Protein AF-0000000086666808 (afdb_homodimer)

Radius of gyration: 25.55 Å; Cα contacts (8 Å, |Δi|>4): 1376; chains: 2; bounding box: 63×96×58 Å

Structure (mmCIF, N/CA/C/O backbone):
data_AF-0000000086666808-model_v1
#
loop_
_entity.id
_entity.type
_entity.pdbx_description
1 polymer 'Dioxygenase FUM3'
#
loop_
_atom_site.group_PDB
_atom_site.id
_atom_site.type_symbol
_atom_site.label_atom_id
_atom_site.label_alt_id
_atom_site.label_comp_id
_atom_site.label_asym_id
_atom_site.label_entity_id
_atom_site.label_seq_id
_atom_site.pdbx_PDB_ins_code
_atom_site.Cartn_x
_atom_site.Cartn_y
_atom_site.Cartn_z
_atom_site.occupancy
_atom_site.B_iso_or_equiv
_atom_site.auth_seq_id
_atom_site.auth_comp_id
_atom_site.auth_asym_id
_atom_site.auth_atom_id
_atom_site.pdbx_PDB_model_num
ATOM 1 N N . MET A 1 1 ? -34.75 45.031 -12.734 1 31.42 1 MET A N 1
ATOM 2 C CA . MET A 1 1 ? -33.406 44.562 -13.133 1 31.42 1 MET A CA 1
ATOM 3 C C . MET A 1 1 ? -32.875 43.531 -12.141 1 31.42 1 MET A C 1
ATOM 5 O O . MET A 1 1 ? -32.875 43.781 -10.93 1 31.42 1 MET A O 1
ATOM 9 N N . PRO A 1 2 ? -33.125 42.188 -12.328 1 35.78 2 PRO A N 1
ATOM 10 C CA . PRO A 1 2 ? -32.844 41.219 -11.25 1 35.78 2 PRO A CA 1
ATOM 11 C C . PRO A 1 2 ? -31.391 41.281 -10.781 1 35.78 2 PRO A C 1
ATOM 13 O O . PRO A 1 2 ? -30.469 41.188 -11.594 1 35.78 2 PRO A O 1
ATOM 16 N N . SER A 1 3 ? -31.094 42.219 -9.922 1 36.25 3 SER A N 1
ATOM 17 C CA . SER A 1 3 ? -29.844 42.75 -9.359 1 36.25 3 SER A CA 1
ATOM 18 C C . SER A 1 3 ? -29.016 41.625 -8.758 1 36.25 3 SER A C 1
ATOM 20 O O . SER A 1 3 ? -27.984 41.875 -8.133 1 36.25 3 SER A O 1
ATOM 22 N N . SER A 1 4 ? -29.688 40.438 -8.438 1 38.59 4 SER A N 1
ATOM 23 C CA . SER A 1 4 ? -29.031 39.656 -7.391 1 38.59 4 SER A CA 1
ATOM 24 C C . SER A 1 4 ? -27.672 39.156 -7.844 1 38.59 4 SER A C 1
ATOM 26 O O . SER A 1 4 ? -27.562 38.188 -8.57 1 38.59 4 SER A O 1
ATOM 28 N N . SER A 1 5 ? -26.859 39.906 -8.453 1 43.47 5 SER A N 1
ATOM 29 C CA . SER A 1 5 ? -25.484 39.594 -8.82 1 43.47 5 SER A CA 1
ATOM 30 C C . SER A 1 5 ? -24.797 38.75 -7.742 1 43.47 5 SER A C 1
ATOM 32 O O . SER A 1 5 ? -24.578 39.25 -6.629 1 43.47 5 SER A O 1
ATOM 34 N N . SER A 1 6 ? -25.078 37.469 -7.414 1 45.5 6 SER A N 1
ATOM 35 C CA . SER A 1 6 ? -24.609 36.5 -6.457 1 45.5 6 SER A CA 1
ATOM 36 C C . SER A 1 6 ? -23.094 36.594 -6.277 1 45.5 6 SER A C 1
ATOM 38 O O . SER A 1 6 ? -22.328 36.438 -7.238 1 45.5 6 SER A O 1
ATOM 40 N N . ASP A 1 7 ? -22.453 37.562 -5.543 1 53.88 7 ASP A N 1
ATOM 41 C CA . ASP A 1 7 ? -21.078 37.875 -5.148 1 53.88 7 ASP A CA 1
ATOM 42 C C . ASP A 1 7 ? -20.281 36.594 -4.855 1 53.88 7 ASP A C 1
ATOM 44 O O . ASP A 1 7 ? -20.422 36 -3.779 1 53.88 7 ASP A O 1
ATOM 48 N N . LYS A 1 8 ? -19.891 35.844 -5.789 1 74.25 8 LYS A N 1
ATOM 49 C CA . LYS A 1 8 ? -19.062 34.656 -5.723 1 74.25 8 LYS A CA 1
ATOM 50 C C . LYS A 1 8 ? -17.781 34.906 -4.938 1 74.25 8 LYS A C 1
ATOM 52 O O . LYS A 1 8 ? -17.031 35.844 -5.246 1 74.25 8 LYS A O 1
ATOM 57 N N . ASP A 1 9 ? -17.547 34.469 -3.611 1 87.56 9 ASP A N 1
ATOM 58 C CA . ASP A 1 9 ? -16.312 34.5 -2.828 1 87.56 9 ASP A CA 1
ATOM 59 C C . ASP A 1 9 ? -15.109 34.156 -3.691 1 87.56 9 ASP A C 1
ATOM 61 O O . ASP A 1 9 ? -15 33.031 -4.18 1 87.56 9 ASP A O 1
ATOM 65 N N . PRO A 1 10 ? -14.258 35.125 -3.945 1 89.19 10 PRO A N 1
ATOM 66 C CA . PRO A 1 10 ? -13.109 34.875 -4.824 1 89.19 10 PRO A CA 1
ATOM 67 C C . PRO A 1 10 ? -12.164 33.812 -4.262 1 89.19 10 PRO A C 1
ATOM 69 O O . PRO A 1 10 ? -11.305 33.312 -4.984 1 89.19 10 PRO A O 1
ATOM 72 N N . GLN A 1 11 ? -12.227 33.5 -3.008 1 92.81 11 GLN A N 1
ATOM 73 C CA . GLN A 1 11 ? -11.336 32.531 -2.398 1 92.81 11 GLN A CA 1
ATOM 74 C C . GLN A 1 11 ? -12.07 31.219 -2.115 1 92.81 11 GLN A C 1
ATOM 76 O O . GLN A 1 11 ? -11.602 30.391 -1.334 1 92.81 11 GLN A O 1
ATOM 81 N N . ALA A 1 12 ? -13.195 31.078 -2.734 1 89.12 12 ALA A N 1
ATOM 82 C CA . ALA A 1 12 ? -13.945 29.828 -2.604 1 89.12 12 ALA A CA 1
ATOM 83 C C . ALA A 1 12 ? -13.234 28.688 -3.328 1 89.12 12 ALA A C 1
ATOM 85 O O . ALA A 1 12 ? -12.602 28.891 -4.359 1 89.12 12 ALA A O 1
ATOM 86 N N . ALA A 1 13 ? -13.398 27.516 -2.785 1 88.75 13 ALA A N 1
ATOM 87 C CA . ALA A 1 13 ? -12.82 26.312 -3.391 1 88.75 13 ALA A CA 1
ATOM 88 C C . ALA A 1 13 ? -13.5 25.984 -4.715 1 88.75 13 ALA A C 1
ATOM 90 O O . ALA A 1 13 ? -14.641 26.406 -4.957 1 88.75 13 ALA A O 1
ATOM 91 N N . ASP A 1 14 ? -12.766 25.234 -5.578 1 85.88 14 ASP A N 1
ATOM 92 C CA . ASP A 1 14 ? -13.43 24.578 -6.699 1 85.88 14 ASP A CA 1
ATOM 93 C C . ASP A 1 14 ? -14.461 23.562 -6.211 1 85.88 14 ASP A C 1
ATOM 95 O O . ASP A 1 14 ? -14.391 23.094 -5.07 1 85.88 14 ASP A O 1
ATOM 99 N N . PRO A 1 15 ? -15.445 23.344 -7.055 1 86.81 15 PRO A N 1
ATOM 100 C CA . PRO A 1 15 ? -16.422 22.328 -6.668 1 86.81 15 PRO A CA 1
ATOM 101 C C . PRO A 1 15 ? -15.789 20.938 -6.488 1 86.81 15 PRO A C 1
ATOM 103 O O . PRO A 1 15 ? -14.82 20.609 -7.172 1 86.81 15 PRO A O 1
ATOM 106 N N . VAL A 1 16 ? -16.391 20.219 -5.594 1 88.25 16 VAL A N 1
ATOM 107 C CA . VAL A 1 16 ? -15.961 18.828 -5.41 1 88.25 16 VAL A CA 1
ATOM 108 C C . VAL A 1 16 ? -16.188 18.047 -6.695 1 88.25 16 VAL A C 1
ATOM 110 O O . VAL A 1 16 ? -17.281 18.094 -7.277 1 88.25 16 VAL A O 1
ATOM 113 N N . PRO A 1 17 ? -15.188 17.422 -7.172 1 86.19 17 PRO A N 1
ATOM 114 C CA . PRO A 1 17 ? -15.406 16.578 -8.344 1 86.19 17 PRO A CA 1
ATOM 115 C C . PRO A 1 17 ? -16.203 15.312 -8.016 1 86.19 17 PRO A C 1
ATOM 117 O O . PRO A 1 17 ? -15.625 14.258 -7.75 1 86.19 17 PRO A O 1
ATOM 120 N N . VAL A 1 18 ? -17.406 15.281 -8.18 1 85.69 18 VAL A N 1
ATOM 121 C CA . VAL A 1 18 ? -18.344 14.258 -7.734 1 85.69 18 VAL A CA 1
ATOM 122 C C . VAL A 1 18 ? -18.031 12.93 -8.414 1 85.69 18 VAL A C 1
ATOM 124 O O . VAL A 1 18 ? -18.078 11.867 -7.785 1 85.69 18 VAL A O 1
ATOM 127 N N . ASP A 1 19 ? -17.625 12.977 -9.648 1 83.31 19 ASP A N 1
ATOM 128 C CA . ASP A 1 19 ? -17.375 11.766 -10.422 1 83.31 19 ASP A CA 1
ATOM 129 C C . ASP A 1 19 ? -16.141 11.016 -9.891 1 83.31 19 ASP A C 1
ATOM 131 O O . ASP A 1 19 ? -16 9.812 -10.102 1 83.31 19 ASP A O 1
ATOM 135 N N . TYR A 1 20 ? -15.328 11.789 -9.211 1 83.69 20 TYR A N 1
ATOM 136 C CA . TYR A 1 20 ? -14.148 11.172 -8.625 1 83.69 20 TYR A CA 1
ATOM 137 C C . TYR A 1 20 ? -14.523 10.234 -7.484 1 83.69 20 TYR A C 1
ATOM 139 O O . TYR A 1 20 ? -13.883 9.203 -7.277 1 83.69 20 TYR A O 1
ATOM 147 N N . TYR A 1 21 ? -15.648 10.57 -6.805 1 85.31 21 TYR A N 1
ATOM 148 C CA . TYR A 1 21 ? -16.016 9.852 -5.59 1 85.31 21 TYR A CA 1
ATOM 149 C C . TYR A 1 21 ? -17.078 8.797 -5.875 1 85.31 21 TYR A C 1
ATOM 151 O O . TYR A 1 21 ? -17.344 7.93 -5.039 1 85.31 21 TYR A O 1
ATOM 159 N N . ILE A 1 22 ? -17.656 8.891 -7.02 1 80.25 22 ILE A N 1
ATOM 160 C CA . ILE A 1 22 ? -18.672 7.93 -7.414 1 80.25 22 ILE A CA 1
ATOM 161 C C . ILE A 1 22 ? -18.109 6.977 -8.461 1 80.25 22 ILE A C 1
ATOM 163 O O . ILE A 1 22 ? -17.984 7.336 -9.641 1 80.25 22 ILE A O 1
ATOM 167 N N . ARG A 1 23 ? -17.844 5.828 -8.07 1 77.81 23 ARG A N 1
ATOM 168 C CA . ARG A 1 23 ? -17.219 4.867 -8.969 1 77.81 23 ARG A CA 1
ATOM 169 C C . ARG A 1 23 ? -18.234 4.238 -9.906 1 77.81 23 ARG A C 1
ATOM 171 O O . ARG A 1 23 ? -19.312 3.805 -9.469 1 77.81 23 ARG A O 1
ATOM 178 N N . LYS A 1 24 ? -17.781 4.324 -11.156 1 81.75 24 LYS A N 1
ATOM 179 C CA . LYS A 1 24 ? -18.594 3.664 -12.172 1 81.75 24 LYS A CA 1
ATOM 180 C C . LYS A 1 24 ? -18.016 2.299 -12.539 1 81.75 24 LYS A C 1
ATOM 182 O O . LYS A 1 24 ? -16.797 2.115 -12.547 1 81.75 24 LYS A O 1
ATOM 187 N N . GLN A 1 25 ? -18.922 1.394 -12.75 1 85.75 25 GLN A N 1
ATOM 188 C CA . GLN A 1 25 ? -18.5 0.079 -13.227 1 85.75 25 GLN A CA 1
ATOM 189 C C . GLN A 1 25 ? -17.906 0.164 -14.625 1 85.75 25 GLN A C 1
ATOM 191 O O . GLN A 1 25 ? -18.438 0.842 -15.5 1 85.75 25 GLN A O 1
ATOM 196 N N . LYS A 1 26 ? -16.828 -0.495 -14.789 1 92.75 26 LYS A N 1
ATOM 197 C CA . LYS A 1 26 ? -16.219 -0.555 -16.109 1 92.75 26 LYS A CA 1
ATOM 198 C C . LYS A 1 26 ? -17.078 -1.356 -17.078 1 92.75 26 LYS A C 1
ATOM 200 O O . LYS A 1 26 ? -17.656 -2.381 -16.703 1 92.75 26 LYS A O 1
ATOM 205 N N . PRO A 1 27 ? -17.125 -0.851 -18.297 1 96.25 27 PRO A N 1
ATOM 206 C CA . PRO A 1 27 ? -17.828 -1.674 -19.266 1 96.25 27 PRO A CA 1
ATOM 207 C C . PRO A 1 27 ? -17.125 -2.992 -19.562 1 96.25 27 PRO A C 1
ATOM 209 O O . PRO A 1 27 ? -15.898 -3.078 -19.453 1 96.25 27 PRO A O 1
ATOM 212 N N . LEU A 1 28 ? -17.891 -3.988 -19.922 1 97.81 28 LEU A N 1
ATOM 213 C CA . LEU A 1 28 ? -17.297 -5.254 -20.328 1 97.81 28 LEU A CA 1
ATOM 214 C C . LEU A 1 28 ? -16.406 -5.066 -21.562 1 97.81 28 LEU A C 1
ATOM 216 O O . LEU A 1 28 ? -16.688 -4.211 -22.406 1 97.81 28 LEU A O 1
ATOM 220 N N . PRO A 1 29 ? -15.367 -5.906 -21.672 1 97.88 29 PRO A N 1
ATOM 221 C CA . PRO A 1 29 ? -14.516 -5.836 -22.859 1 97.88 29 PRO A CA 1
ATOM 222 C C . PRO A 1 29 ? -15.273 -6.164 -24.141 1 97.88 29 PRO A C 1
ATOM 224 O O . PRO A 1 29 ? -16.266 -6.906 -24.125 1 97.88 29 PRO A O 1
ATOM 227 N N . THR A 1 30 ? -14.688 -5.609 -25.266 1 97.56 30 THR A N 1
ATOM 228 C CA . THR A 1 30 ? -15.336 -5.84 -26.547 1 97.56 30 THR A CA 1
ATOM 229 C C . THR A 1 30 ? -14.844 -7.148 -27.172 1 97.56 30 THR A C 1
ATOM 231 O O . THR A 1 30 ? -15.594 -7.812 -27.891 1 97.56 30 THR A O 1
ATOM 234 N N . ASP A 1 31 ? -13.594 -7.527 -26.938 1 98.12 31 ASP A N 1
ATOM 235 C CA . ASP A 1 31 ? -13.094 -8.812 -27.422 1 98.12 31 ASP A CA 1
ATOM 236 C C . ASP A 1 31 ? -13.891 -9.969 -26.828 1 98.12 31 ASP A C 1
ATOM 238 O O . ASP A 1 31 ? -13.984 -10.102 -25.609 1 98.12 31 ASP A O 1
ATOM 242 N N . PRO A 1 32 ? -14.477 -10.828 -27.609 1 98.25 32 PRO A N 1
ATOM 243 C CA . PRO A 1 32 ? -15.383 -11.867 -27.109 1 98.25 32 PRO A CA 1
ATOM 244 C C . PRO A 1 32 ? -14.695 -12.836 -26.141 1 98.25 32 PRO A C 1
ATOM 246 O O . PRO A 1 32 ? -15.32 -13.305 -25.188 1 98.25 32 PRO A O 1
ATOM 249 N N . THR A 1 33 ? -13.523 -13.203 -26.422 1 98.25 33 THR A N 1
ATOM 250 C CA . THR A 1 33 ? -12.797 -14.125 -25.547 1 98.25 33 THR A CA 1
ATOM 251 C C . THR A 1 33 ? -12.547 -13.492 -24.188 1 98.25 33 THR A C 1
ATOM 253 O O . THR A 1 33 ? -12.812 -14.117 -23.156 1 98.25 33 THR A O 1
ATOM 256 N N . ILE A 1 34 ? -12.094 -12.25 -24.203 1 98.62 34 ILE A N 1
ATOM 257 C CA . ILE A 1 34 ? -11.82 -11.547 -22.938 1 98.62 34 ILE A CA 1
ATOM 258 C C . ILE A 1 34 ? -13.133 -11.297 -22.203 1 98.62 34 ILE A C 1
ATOM 260 O O . ILE A 1 34 ? -13.188 -11.422 -20.969 1 98.62 34 ILE A O 1
ATOM 264 N N . LYS A 1 35 ? -14.117 -10.922 -22.922 1 98.75 35 LYS A N 1
ATOM 265 C CA . LYS A 1 35 ? -15.438 -10.727 -22.328 1 98.75 35 LYS A CA 1
ATOM 266 C C . LYS A 1 35 ? -15.906 -11.984 -21.594 1 98.75 35 LYS A C 1
ATOM 268 O O . LYS A 1 35 ? -16.391 -11.914 -20.469 1 98.75 35 LYS A O 1
ATOM 273 N N . ALA A 1 36 ? -15.727 -13.148 -22.219 1 98.81 36 ALA A N 1
ATOM 274 C CA . ALA A 1 36 ? -16.109 -14.422 -21.609 1 98.81 36 ALA A CA 1
ATOM 275 C C . ALA A 1 36 ? -15.305 -14.695 -20.344 1 98.81 36 ALA A C 1
ATOM 277 O O . ALA A 1 36 ? -15.844 -15.164 -19.344 1 98.81 36 ALA A O 1
ATOM 278 N N . TYR A 1 37 ? -13.992 -14.422 -20.406 1 98.88 37 TYR A N 1
ATOM 279 C CA . TYR A 1 37 ? -13.148 -14.594 -19.219 1 98.88 37 TYR A CA 1
ATOM 280 C C . TYR A 1 37 ? -13.633 -13.703 -18.078 1 98.88 37 TYR A C 1
ATOM 282 O O . TYR A 1 37 ? -13.766 -14.156 -16.953 1 98.88 37 TYR A O 1
ATOM 290 N N . VAL A 1 38 ? -13.906 -12.422 -18.391 1 98.88 38 VAL A N 1
ATOM 291 C CA . VAL A 1 38 ? -14.352 -11.469 -17.375 1 98.88 38 VAL A CA 1
ATOM 292 C C . VAL A 1 38 ? -15.664 -11.938 -16.766 1 98.88 38 VAL A C 1
ATOM 294 O O . VAL A 1 38 ? -15.828 -11.945 -15.547 1 98.88 38 VAL A O 1
ATOM 297 N N . GLN A 1 39 ? -16.594 -12.367 -17.578 1 98.81 39 GLN A N 1
ATOM 298 C CA . GLN A 1 39 ? -17.891 -12.828 -17.094 1 98.81 39 GLN A CA 1
ATOM 299 C C . GLN A 1 39 ? -17.75 -14.062 -16.219 1 98.81 39 GLN A C 1
ATOM 301 O O . GLN A 1 39 ? -18.438 -14.195 -15.203 1 98.81 39 GLN A O 1
ATOM 306 N N . THR A 1 40 ? -16.891 -14.992 -16.625 1 98.88 40 THR A N 1
ATOM 307 C CA . THR A 1 40 ? -16.625 -16.188 -15.828 1 98.88 40 THR A CA 1
ATOM 308 C C . THR A 1 40 ? -16.062 -15.797 -14.461 1 98.88 40 THR A C 1
ATOM 310 O O . THR A 1 40 ? -16.484 -16.344 -13.438 1 98.88 40 THR A O 1
ATOM 313 N N . VAL A 1 41 ? -15.164 -14.828 -14.414 1 98.94 41 VAL A N 1
ATOM 314 C CA . VAL A 1 41 ? -14.578 -14.383 -13.156 1 98.94 41 VAL A CA 1
ATOM 315 C C . VAL A 1 41 ? -15.633 -13.68 -12.305 1 98.94 41 VAL A C 1
ATOM 317 O O . VAL A 1 41 ? -15.695 -13.875 -11.094 1 98.94 41 VAL A O 1
ATOM 320 N N . LEU A 1 42 ? -16.469 -12.852 -12.953 1 98.56 42 LEU A N 1
ATOM 321 C CA . LEU A 1 42 ? -17.531 -12.156 -12.234 1 98.56 42 LEU A CA 1
ATOM 322 C C . LEU A 1 42 ? -18.469 -13.156 -11.57 1 98.56 42 LEU A C 1
ATOM 324 O O . LEU A 1 42 ? -18.984 -12.906 -10.477 1 98.56 42 LEU A O 1
ATOM 328 N N . GLU A 1 43 ? -18.625 -14.273 -12.211 1 98.56 43 GLU A N 1
ATOM 329 C CA . GLU A 1 43 ? -19.547 -15.281 -11.703 1 98.56 43 GLU A CA 1
ATOM 330 C C . GLU A 1 43 ? -18.875 -16.188 -10.68 1 98.56 43 GLU A C 1
ATOM 332 O O . GLU A 1 43 ? -19.438 -16.438 -9.602 1 98.56 43 GLU A O 1
ATOM 337 N N . ASN A 1 44 ? -17.641 -16.641 -10.953 1 98.69 44 ASN A N 1
ATOM 338 C CA . ASN A 1 44 ? -17.062 -17.75 -10.195 1 98.69 44 ASN A CA 1
ATOM 339 C C . ASN A 1 44 ? -15.898 -17.281 -9.328 1 98.69 44 ASN A C 1
ATOM 341 O O . ASN A 1 44 ? -15.445 -18 -8.438 1 98.69 44 ASN A O 1
ATOM 345 N N . GLY A 1 45 ? -15.422 -16.094 -9.594 1 98.81 45 GLY A N 1
ATOM 346 C CA . GLY A 1 45 ? -14.273 -15.578 -8.875 1 98.81 45 GLY A CA 1
ATOM 347 C C . GLY A 1 45 ? -12.945 -16.016 -9.477 1 98.81 45 GLY A C 1
ATOM 348 O O . GLY A 1 45 ? -11.883 -15.602 -9.008 1 98.81 45 GLY A O 1
ATOM 349 N N . PHE A 1 46 ? -13 -16.891 -10.484 1 98.94 46 PHE A N 1
ATOM 350 C CA . PHE A 1 46 ? -11.797 -17.375 -11.164 1 98.94 46 PHE A CA 1
ATOM 351 C C . PHE A 1 46 ? -12.125 -17.828 -12.586 1 98.94 46 PHE A C 1
ATOM 353 O O . PHE A 1 46 ? -13.289 -17.969 -12.945 1 98.94 46 PHE A O 1
ATOM 360 N N . VAL A 1 47 ? -11.047 -17.969 -13.375 1 98.94 47 VAL A N 1
ATOM 361 C CA . VAL A 1 47 ? -11.172 -18.531 -14.719 1 98.94 47 VAL A CA 1
ATOM 362 C C . VAL A 1 47 ? -9.898 -19.281 -15.078 1 98.94 47 VAL A C 1
ATOM 364 O O . VAL A 1 47 ? -8.797 -18.906 -14.656 1 98.94 47 VAL A O 1
ATOM 367 N N . LEU A 1 48 ? -10.047 -20.375 -15.758 1 98.88 48 LEU A N 1
ATOM 368 C CA . LEU A 1 48 ? -8.938 -21.109 -16.359 1 98.88 48 LEU A CA 1
ATOM 369 C C . LEU A 1 48 ? -8.664 -20.609 -17.781 1 98.88 48 LEU A C 1
ATOM 371 O O . LEU A 1 48 ? -9.578 -20.547 -18.609 1 98.88 48 LEU A O 1
ATOM 375 N N . ILE A 1 49 ? -7.492 -20.172 -18.062 1 98.88 49 ILE A N 1
ATOM 376 C CA . ILE A 1 49 ? -7.035 -19.75 -19.375 1 98.88 49 ILE A CA 1
ATOM 377 C C . ILE A 1 49 ? -6.152 -20.828 -19.984 1 98.88 49 ILE A C 1
ATOM 379 O O . ILE A 1 49 ? -4.977 -20.953 -19.641 1 98.88 49 ILE A O 1
ATOM 383 N N . PRO A 1 50 ? -6.645 -21.609 -20.859 1 98 50 PRO A N 1
ATOM 384 C CA . PRO A 1 50 ? -5.852 -22.688 -21.453 1 98 50 PRO A CA 1
ATOM 385 C C . PRO A 1 50 ? -4.844 -22.172 -22.484 1 98 50 PRO A C 1
ATOM 387 O O . PRO A 1 50 ? -5.016 -21.094 -23.031 1 98 50 PRO A O 1
ATOM 390 N N . ASN A 1 51 ? -3.797 -22.875 -22.688 1 97.88 51 ASN A N 1
ATOM 391 C CA . ASN A 1 51 ? -2.799 -22.625 -23.719 1 97.88 51 ASN A CA 1
ATOM 392 C C . ASN A 1 51 ? -2.32 -21.172 -23.688 1 97.88 51 ASN A C 1
ATOM 394 O O . ASN A 1 51 ? -2.248 -20.516 -24.734 1 97.88 51 ASN A O 1
ATOM 398 N N . ALA A 1 52 ? -2.146 -20.656 -22.531 1 98.5 52 ALA A N 1
ATOM 399 C CA . ALA A 1 52 ? -1.72 -19.266 -22.359 1 98.5 52 ALA A CA 1
ATOM 400 C C . ALA A 1 52 ? -0.263 -19.094 -22.781 1 98.5 52 ALA A C 1
ATOM 402 O O . ALA A 1 52 ? 0.158 -17.984 -23.125 1 98.5 52 ALA A O 1
ATOM 403 N N . PHE A 1 53 ? 0.598 -20.094 -22.719 1 98.5 53 PHE A N 1
ATOM 404 C CA . PHE A 1 53 ? 1.988 -20.125 -23.156 1 98.5 53 PHE A CA 1
ATOM 405 C C . PHE A 1 53 ? 2.359 -21.516 -23.672 1 98.5 53 PHE A C 1
ATOM 407 O O . PHE A 1 53 ? 1.614 -22.469 -23.484 1 98.5 53 PHE A O 1
ATOM 414 N N . THR A 1 54 ? 3.506 -21.656 -24.266 1 98.31 54 THR A N 1
ATOM 415 C CA . THR A 1 54 ? 3.844 -22.875 -24.984 1 98.31 54 THR A CA 1
ATOM 416 C C . THR A 1 54 ? 4.527 -23.891 -24.062 1 98.31 54 THR A C 1
ATOM 418 O O . THR A 1 54 ? 5.027 -23.516 -23 1 98.31 54 THR A O 1
ATOM 421 N N . GLU A 1 55 ? 4.555 -25.094 -24.562 1 97.75 55 GLU A N 1
ATOM 422 C CA . GLU A 1 55 ? 5.285 -26.156 -23.875 1 97.75 55 GLU A CA 1
ATOM 423 C C . GLU A 1 55 ? 6.762 -25.812 -23.719 1 97.75 55 GLU A C 1
ATOM 425 O O . GLU A 1 55 ? 7.363 -26.078 -22.688 1 97.75 55 GLU A O 1
ATOM 430 N N . ALA A 1 56 ? 7.301 -25.234 -24.719 1 98.19 56 ALA A N 1
ATOM 431 C CA . ALA A 1 56 ? 8.711 -24.844 -24.688 1 98.19 56 ALA A CA 1
ATOM 432 C C . ALA A 1 56 ? 8.969 -23.812 -23.609 1 98.19 56 ALA A C 1
ATOM 434 O O . ALA A 1 56 ? 9.977 -23.875 -22.906 1 98.19 56 ALA A O 1
ATOM 435 N N . GLU A 1 57 ? 8.047 -22.859 -23.516 1 98.12 57 GLU A N 1
ATOM 436 C CA . GLU A 1 57 ? 8.164 -21.828 -22.484 1 98.12 57 GLU A CA 1
ATOM 437 C C . GLU A 1 57 ? 8.062 -22.422 -21.094 1 98.12 57 GLU A C 1
ATOM 439 O O . GLU A 1 57 ? 8.781 -22.016 -20.172 1 98.12 57 GLU A O 1
ATOM 444 N N . ALA A 1 58 ? 7.199 -23.375 -20.891 1 98.62 58 ALA A N 1
ATOM 445 C CA . ALA A 1 58 ? 7.074 -24.078 -19.609 1 98.62 58 ALA A CA 1
ATOM 446 C C . ALA A 1 58 ? 8.359 -24.812 -19.266 1 98.62 58 ALA A C 1
ATOM 448 O O . ALA A 1 58 ? 8.844 -24.734 -18.141 1 98.62 58 ALA A O 1
ATOM 449 N N . LYS A 1 59 ? 8.891 -25.516 -20.203 1 98.12 59 LYS A N 1
ATOM 450 C CA . LYS A 1 59 ? 10.117 -26.281 -19.984 1 98.12 59 LYS A CA 1
ATOM 451 C C . LYS A 1 59 ? 11.273 -25.359 -19.625 1 98.12 59 LYS A C 1
ATOM 453 O O . LYS A 1 59 ? 12.062 -25.656 -18.719 1 98.12 59 LYS A O 1
ATOM 458 N N . ASP A 1 60 ? 11.352 -24.266 -20.359 1 98.31 60 ASP A N 1
ATOM 459 C CA . ASP A 1 60 ? 12.391 -23.266 -20.078 1 98.31 60 ASP A CA 1
ATOM 460 C C . ASP A 1 60 ? 12.281 -22.766 -18.641 1 98.31 60 ASP A C 1
ATOM 462 O O . ASP A 1 60 ? 13.289 -22.609 -17.953 1 98.31 60 ASP A O 1
ATOM 466 N N . ALA A 1 61 ? 11.078 -22.469 -18.203 1 98.75 61 ALA A N 1
ATOM 467 C CA . ALA A 1 61 ? 10.844 -21.969 -16.844 1 98.75 61 ALA A CA 1
ATOM 468 C C . ALA A 1 61 ? 11.242 -23.016 -15.812 1 98.75 61 ALA A C 1
ATOM 470 O O . ALA A 1 61 ? 11.891 -22.703 -14.812 1 98.75 61 ALA A O 1
ATOM 471 N N . VAL A 1 62 ? 10.883 -24.266 -16.031 1 98.56 62 VAL A N 1
ATOM 472 C CA . VAL A 1 62 ? 11.219 -25.359 -15.117 1 98.56 62 VAL A CA 1
ATOM 473 C C . VAL A 1 62 ? 12.734 -25.5 -15.023 1 98.56 62 VAL A C 1
ATOM 475 O O . VAL A 1 62 ? 13.289 -25.625 -13.93 1 98.56 62 VAL A O 1
ATOM 478 N N . ASP A 1 63 ? 13.406 -25.484 -16.203 1 98.25 63 ASP A N 1
ATOM 479 C CA . ASP A 1 63 ? 14.867 -25.562 -16.234 1 98.25 63 ASP A CA 1
ATOM 480 C C . ASP A 1 63 ? 15.5 -24.438 -15.43 1 98.25 63 ASP A C 1
ATOM 482 O O . ASP A 1 63 ? 16.484 -24.641 -14.719 1 98.25 63 ASP A O 1
ATOM 486 N N . GLU A 1 64 ? 14.945 -23.281 -15.547 1 97.81 64 GLU A N 1
ATOM 487 C CA . GLU A 1 64 ? 15.469 -22.125 -14.82 1 97.81 64 GLU A CA 1
ATOM 488 C C . GLU A 1 64 ? 15.258 -22.266 -13.32 1 97.81 64 GLU A C 1
ATOM 490 O O . GLU A 1 64 ? 16.109 -21.875 -12.523 1 97.81 64 GLU A O 1
ATOM 495 N N . ILE A 1 65 ? 14.078 -22.766 -12.898 1 98.31 65 ILE A N 1
ATOM 496 C CA . ILE A 1 65 ? 13.828 -23.031 -11.484 1 98.31 65 ILE A CA 1
ATOM 497 C C . ILE A 1 65 ? 14.883 -24 -10.945 1 98.31 65 ILE A C 1
ATOM 499 O O . ILE A 1 65 ? 15.477 -23.75 -9.891 1 98.31 65 ILE A O 1
ATOM 503 N N . ASP A 1 66 ? 15.133 -25.047 -11.695 1 97.5 66 ASP A N 1
ATOM 504 C CA . ASP A 1 66 ? 16.109 -26.047 -11.266 1 97.5 66 ASP A CA 1
ATOM 505 C C . ASP A 1 66 ? 17.5 -25.422 -11.148 1 97.5 66 ASP A C 1
ATOM 507 O O . ASP A 1 66 ? 18.234 -25.688 -10.188 1 97.5 66 ASP A O 1
ATOM 511 N N . ARG A 1 67 ? 17.859 -24.641 -12.133 1 97.19 67 ARG A N 1
ATOM 512 C CA . ARG A 1 67 ? 19.156 -23.953 -12.078 1 97.19 67 ARG A CA 1
ATOM 513 C C . ARG A 1 67 ? 19.266 -23.094 -10.828 1 97.19 67 ARG A C 1
ATOM 515 O O . ARG A 1 67 ? 20.266 -23.141 -10.125 1 97.19 67 ARG A O 1
ATOM 522 N N . LEU A 1 68 ? 18.234 -22.281 -10.531 1 96.94 68 LEU A N 1
ATOM 523 C CA . LEU A 1 68 ? 18.234 -21.359 -9.406 1 96.94 68 LEU A CA 1
ATOM 524 C C . LEU A 1 68 ? 18.203 -22.125 -8.086 1 96.94 68 LEU A C 1
ATOM 526 O O . LEU A 1 68 ? 18.766 -21.656 -7.086 1 96.94 68 LEU A O 1
ATOM 530 N N . HIS A 1 69 ? 17.5 -23.25 -8.023 1 95.38 69 HIS A N 1
ATOM 531 C CA . HIS A 1 69 ? 17.453 -24.094 -6.832 1 95.38 69 HIS A CA 1
ATOM 532 C C . HIS A 1 69 ? 18.844 -24.594 -6.465 1 95.38 69 HIS A C 1
ATOM 534 O O . HIS A 1 69 ? 19.188 -24.672 -5.281 1 95.38 69 HIS A O 1
ATOM 540 N N . GLY A 1 70 ? 19.562 -24.906 -7.477 1 92.38 70 GLY A N 1
ATOM 541 C CA . GLY A 1 70 ? 20.859 -25.516 -7.223 1 92.38 70 GLY A CA 1
ATOM 542 C C . GLY A 1 70 ? 20.766 -26.875 -6.562 1 92.38 70 GLY A C 1
ATOM 543 O O . GLY A 1 70 ? 19.891 -27.672 -6.902 1 92.38 70 GLY A O 1
ATOM 544 N N . LYS A 1 71 ? 21.703 -27.125 -5.551 1 86.31 71 LYS A N 1
ATOM 545 C CA . LYS A 1 71 ? 21.812 -28.453 -4.949 1 86.31 71 LYS A CA 1
ATOM 546 C C . LYS A 1 71 ? 20.984 -28.547 -3.674 1 86.31 71 LYS A C 1
ATOM 548 O O . LYS A 1 71 ? 20.641 -29.641 -3.229 1 86.31 71 LYS A O 1
ATOM 553 N N . ASP A 1 72 ? 20.719 -27.391 -3.16 1 84.19 72 ASP A N 1
ATOM 554 C CA . ASP A 1 72 ? 20.062 -27.391 -1.855 1 84.19 72 ASP A CA 1
ATOM 555 C C . ASP A 1 72 ? 18.906 -26.406 -1.823 1 84.19 72 ASP A C 1
ATOM 557 O O . ASP A 1 72 ? 18.984 -25.375 -1.156 1 84.19 72 ASP A O 1
ATOM 561 N N . PRO A 1 73 ? 17.875 -26.828 -2.488 1 83.62 73 PRO A N 1
ATOM 562 C CA . PRO A 1 73 ? 16.734 -25.906 -2.432 1 83.62 73 PRO A CA 1
ATOM 563 C C . PRO A 1 73 ? 16.141 -25.797 -1.034 1 83.62 73 PRO A C 1
ATOM 565 O O . PRO A 1 73 ? 16.141 -26.781 -0.278 1 83.62 73 PRO A O 1
ATOM 568 N N . LYS A 1 74 ? 15.617 -24.578 -0.682 1 83.31 74 LYS A N 1
ATOM 569 C CA . LYS A 1 74 ? 15.102 -24.328 0.66 1 83.31 74 LYS A CA 1
ATOM 570 C C . LYS A 1 74 ? 13.594 -24.547 0.716 1 83.31 74 LYS A C 1
ATOM 572 O O . LYS A 1 74 ? 12.867 -24.172 -0.208 1 83.31 74 LYS A O 1
ATOM 577 N N . GLY A 1 75 ? 13.227 -25.219 1.784 1 81.75 75 GLY A N 1
ATOM 578 C CA . GLY A 1 75 ? 11.805 -25.359 2.037 1 81.75 75 GLY A CA 1
ATOM 579 C C . GLY A 1 75 ? 11.219 -24.219 2.832 1 81.75 75 GLY A C 1
ATOM 580 O O . GLY A 1 75 ? 11.945 -23.312 3.26 1 81.75 75 GLY A O 1
ATOM 581 N N . GLY A 1 76 ? 9.906 -24.312 2.891 1 81.12 76 GLY A N 1
ATOM 582 C CA . GLY A 1 76 ? 9.227 -23.281 3.678 1 81.12 76 GLY A CA 1
ATOM 583 C C . GLY A 1 76 ? 9.539 -23.375 5.16 1 81.12 76 GLY A C 1
ATOM 584 O O . GLY A 1 76 ? 9.867 -24.453 5.664 1 81.12 76 GLY A O 1
ATOM 585 N N . MET A 1 77 ? 9.391 -22.203 5.777 1 75.25 77 MET A N 1
ATOM 586 C CA . MET A 1 77 ? 9.734 -22.125 7.195 1 75.25 77 MET A CA 1
ATOM 587 C C . MET A 1 77 ? 8.492 -22.344 8.062 1 75.25 77 MET A C 1
ATOM 589 O O . MET A 1 77 ? 8.609 -22.641 9.25 1 75.25 77 MET A O 1
ATOM 593 N N . HIS A 1 78 ? 7.258 -22.203 7.379 1 76.88 78 HIS A N 1
ATOM 594 C CA . HIS A 1 78 ? 6.004 -22.328 8.109 1 76.88 78 HIS A CA 1
ATOM 595 C C . HIS A 1 78 ? 5.008 -23.203 7.348 1 76.88 78 HIS A C 1
ATOM 597 O O . HIS A 1 78 ? 5.203 -23.484 6.164 1 76.88 78 HIS A O 1
ATOM 603 N N . ALA A 1 79 ? 3.992 -23.562 8.07 1 71.44 79 ALA A N 1
ATOM 604 C CA . ALA A 1 79 ? 2.994 -24.469 7.504 1 71.44 79 ALA A CA 1
ATOM 605 C C . ALA A 1 79 ? 2.328 -23.859 6.277 1 71.44 79 ALA A C 1
ATOM 607 O O . ALA A 1 79 ? 2.074 -24.547 5.289 1 71.44 79 ALA A O 1
ATOM 608 N N . PHE A 1 80 ? 2.127 -22.641 6.336 1 74.88 80 PHE A N 1
ATOM 609 C CA . PHE A 1 80 ? 1.469 -21.984 5.215 1 74.88 80 PHE A CA 1
ATOM 610 C C . PHE A 1 80 ? 2.348 -22.031 3.969 1 74.88 80 PHE A C 1
ATOM 612 O O . PHE A 1 80 ? 1.854 -22.25 2.861 1 74.88 80 PHE A O 1
ATOM 619 N N . ASP A 1 81 ? 3.604 -21.828 4.109 1 80.5 81 ASP A N 1
ATOM 620 C CA . ASP A 1 81 ? 4.531 -21.844 2.984 1 80.5 81 ASP A CA 1
ATOM 621 C C . ASP A 1 81 ? 4.777 -23.266 2.486 1 80.5 81 ASP A C 1
ATOM 623 O O . ASP A 1 81 ? 5.184 -23.469 1.34 1 80.5 81 ASP A O 1
ATOM 627 N N . GLY A 1 82 ? 4.52 -24.234 3.436 1 84.62 82 GLY A N 1
ATOM 628 C CA . GLY A 1 82 ? 4.777 -25.625 3.117 1 84.62 82 GLY A CA 1
ATOM 629 C C . GLY A 1 82 ? 6.207 -26.047 3.391 1 84.62 82 GLY A C 1
ATOM 630 O O . GLY A 1 82 ? 7.133 -25.578 2.725 1 84.62 82 GLY A O 1
ATOM 631 N N . PHE A 1 83 ? 6.355 -27 4.191 1 88.31 83 PHE A N 1
ATOM 632 C CA . PHE A 1 83 ? 7.684 -27.453 4.586 1 88.31 83 PHE A CA 1
ATOM 633 C C . PHE A 1 83 ? 8.383 -28.156 3.428 1 88.31 83 PHE A C 1
ATOM 635 O O . PHE A 1 83 ? 9.609 -28.219 3.377 1 88.31 83 PHE A O 1
ATOM 642 N N . LYS A 1 84 ? 7.578 -28.641 2.549 1 93.5 84 LYS A N 1
ATOM 643 C CA . LYS A 1 84 ? 8.117 -29.328 1.378 1 93.5 84 LYS A CA 1
ATOM 644 C C . LYS A 1 84 ? 7.82 -28.562 0.099 1 93.5 84 LYS A C 1
ATOM 646 O O . LYS A 1 84 ? 7.648 -29.156 -0.969 1 93.5 84 LYS A O 1
ATOM 651 N N . THR A 1 85 ? 7.633 -27.297 0.22 1 94.88 85 THR A N 1
ATOM 652 C CA . THR A 1 85 ? 7.449 -26.406 -0.918 1 94.88 85 THR A CA 1
ATOM 653 C C . THR A 1 85 ? 8.633 -25.453 -1.054 1 94.88 85 THR A C 1
ATOM 655 O O . THR A 1 85 ? 9.062 -24.844 -0.071 1 94.88 85 THR A O 1
ATOM 658 N N . ASN A 1 86 ? 9.227 -25.438 -2.201 1 94.81 86 ASN A N 1
ATOM 659 C CA . ASN A 1 86 ? 10.297 -24.484 -2.498 1 94.81 86 ASN A CA 1
ATOM 660 C C . ASN A 1 86 ? 9.75 -23.219 -3.158 1 94.81 86 ASN A C 1
ATOM 662 O O . ASN A 1 86 ? 8.898 -23.297 -4.043 1 94.81 86 ASN A O 1
ATOM 666 N N . ARG A 1 87 ? 10.227 -22.109 -2.707 1 94.62 87 ARG A N 1
ATOM 667 C CA . ARG A 1 87 ? 9.828 -20.844 -3.283 1 94.62 87 ARG A CA 1
ATOM 668 C C . ARG A 1 87 ? 11.047 -19.969 -3.59 1 94.62 87 ARG A C 1
ATOM 670 O O . ARG A 1 87 ? 11.992 -19.906 -2.801 1 94.62 87 ARG A O 1
ATOM 677 N N . ILE A 1 88 ? 11.086 -19.359 -4.691 1 95.5 88 ILE A N 1
ATOM 678 C CA . ILE A 1 88 ? 12.078 -18.359 -5.074 1 95.5 88 ILE A CA 1
ATOM 679 C C . ILE A 1 88 ? 11.398 -17 -5.242 1 95.5 88 ILE A C 1
ATOM 681 O O . ILE A 1 88 ? 10.422 -16.875 -5.984 1 95.5 88 ILE A O 1
ATOM 685 N N . PHE A 1 89 ? 11.914 -16 -4.488 1 94.5 89 PHE A N 1
ATOM 686 C CA . PHE A 1 89 ? 11.383 -14.641 -4.539 1 94.5 89 PHE A CA 1
ATOM 687 C C . PHE A 1 89 ? 12.266 -13.75 -5.406 1 94.5 89 PHE A C 1
ATOM 689 O O . PHE A 1 89 ? 13.336 -14.172 -5.859 1 94.5 89 PHE A O 1
ATOM 696 N N . SER A 1 90 ? 11.781 -12.523 -5.715 1 96 90 SER A N 1
ATOM 697 C CA . SER A 1 90 ? 12.508 -11.516 -6.477 1 96 90 SER A CA 1
ATOM 698 C C . SER A 1 90 ? 13.031 -12.086 -7.793 1 96 90 SER A C 1
ATOM 700 O O . SER A 1 90 ? 14.188 -11.875 -8.148 1 96 90 SER A O 1
ATOM 702 N N . LEU A 1 91 ? 12.195 -12.836 -8.453 1 96.69 91 LEU A N 1
ATOM 703 C CA . LEU A 1 91 ? 12.539 -13.562 -9.664 1 96.69 91 LEU A CA 1
ATOM 704 C C . LEU A 1 91 ? 13.062 -12.617 -10.742 1 96.69 91 LEU A C 1
ATOM 706 O O . LEU A 1 91 ? 13.984 -12.953 -11.484 1 96.69 91 LEU A O 1
ATOM 710 N N . LEU A 1 92 ? 12.492 -11.438 -10.789 1 97.5 92 LEU A N 1
ATOM 711 C CA . LEU A 1 92 ? 12.805 -10.469 -11.836 1 97.5 92 LEU A CA 1
ATOM 712 C C . LEU A 1 92 ? 14.25 -10 -11.742 1 97.5 92 LEU A C 1
ATOM 714 O O . LEU A 1 92 ? 14.789 -9.438 -12.695 1 97.5 92 LEU A O 1
ATOM 718 N N . GLY A 1 93 ? 14.852 -10.234 -10.625 1 97.19 93 GLY A N 1
ATOM 719 C CA . GLY A 1 93 ? 16.266 -9.93 -10.461 1 97.19 93 GLY A CA 1
ATOM 720 C C . GLY A 1 93 ? 17.172 -11.117 -10.727 1 97.19 93 GLY A C 1
ATOM 721 O O . GLY A 1 93 ? 18.391 -10.969 -10.773 1 97.19 93 GLY A O 1
ATOM 722 N N . LYS A 1 94 ? 16.594 -12.281 -11.047 1 97.38 94 LYS A N 1
ATOM 723 C CA . LYS A 1 94 ? 17.391 -13.508 -11.047 1 97.38 94 LYS A CA 1
ATOM 724 C C . LYS A 1 94 ? 17.328 -14.203 -12.398 1 97.38 94 LYS A C 1
ATOM 726 O O . LYS A 1 94 ? 18.188 -15.023 -12.727 1 97.38 94 LYS A O 1
ATOM 731 N N . THR A 1 95 ? 16.312 -13.891 -13.156 1 97.12 95 THR A N 1
ATOM 732 C CA . THR A 1 95 ? 16.156 -14.531 -14.461 1 97.12 95 THR A CA 1
ATOM 733 C C . THR A 1 95 ? 15.203 -13.734 -15.344 1 97.12 95 THR A C 1
ATOM 735 O O . THR A 1 95 ? 14.391 -12.953 -14.852 1 97.12 95 THR A O 1
ATOM 738 N N . ARG A 1 96 ? 15.273 -13.875 -16.641 1 97.38 96 ARG A N 1
ATOM 739 C CA . ARG A 1 96 ? 14.367 -13.258 -17.609 1 97.38 96 ARG A CA 1
ATOM 740 C C . ARG A 1 96 ? 13.32 -14.25 -18.094 1 97.38 96 ARG A C 1
ATOM 742 O O . ARG A 1 96 ? 12.367 -13.875 -18.781 1 97.38 96 ARG A O 1
ATOM 749 N N . ALA A 1 97 ? 13.367 -15.477 -17.625 1 97.56 97 ALA A N 1
ATOM 750 C CA . ALA A 1 97 ? 12.531 -16.547 -18.141 1 97.56 97 ALA A CA 1
ATOM 751 C C . ALA A 1 97 ? 11.078 -16.359 -17.719 1 97.56 97 ALA A C 1
ATOM 753 O O . ALA A 1 97 ? 10.172 -16.969 -18.297 1 97.56 97 ALA A O 1
ATOM 754 N N . PHE A 1 98 ? 10.875 -15.516 -16.766 1 98.44 98 PHE A N 1
ATOM 755 C CA . PHE A 1 98 ? 9.531 -15.43 -16.203 1 98.44 98 PHE A CA 1
ATOM 756 C C . PHE A 1 98 ? 8.859 -14.125 -16.609 1 98.44 98 PHE A C 1
ATOM 758 O O . PHE A 1 98 ? 7.684 -13.906 -16.297 1 98.44 98 PHE A O 1
ATOM 765 N N . ASP A 1 99 ? 9.555 -13.203 -17.328 1 98.38 99 ASP A N 1
ATOM 766 C CA . ASP A 1 99 ? 9.008 -11.914 -17.75 1 98.38 99 ASP A CA 1
ATOM 767 C C . ASP A 1 99 ? 7.723 -12.094 -18.547 1 98.38 99 ASP A C 1
ATOM 769 O O . ASP A 1 99 ? 6.75 -11.367 -18.344 1 98.38 99 ASP A O 1
ATOM 773 N N . LYS A 1 100 ? 7.773 -13.078 -19.375 1 97.81 100 LYS A N 1
ATOM 774 C CA . LYS A 1 100 ? 6.652 -13.289 -20.281 1 97.81 100 LYS A CA 1
ATOM 775 C C . LYS A 1 100 ? 5.367 -13.578 -19.516 1 97.81 100 LYS A C 1
ATOM 777 O O . LYS A 1 100 ? 4.281 -13.172 -19.938 1 97.81 100 LYS A O 1
ATOM 782 N N . PHE A 1 101 ? 5.449 -14.25 -18.406 1 98.75 101 PHE A N 1
ATOM 783 C CA . PHE A 1 101 ? 4.262 -14.641 -17.656 1 98.75 101 PHE A CA 1
ATOM 784 C C . PHE A 1 101 ? 3.609 -13.43 -17 1 98.75 101 PHE A C 1
ATOM 786 O O . PHE A 1 101 ? 2.426 -13.469 -16.656 1 98.75 101 PHE A O 1
ATOM 793 N N . VAL A 1 102 ? 4.391 -12.344 -16.797 1 98.69 102 VAL A N 1
ATOM 794 C CA . VAL A 1 102 ? 3.863 -11.102 -16.234 1 98.69 102 VAL A CA 1
ATOM 795 C C . VAL A 1 102 ? 3.051 -10.367 -17.297 1 98.69 102 VAL A C 1
ATOM 797 O O . VAL A 1 102 ? 2.133 -9.609 -16.969 1 98.69 102 VAL A O 1
ATOM 800 N N . LEU A 1 103 ? 3.33 -10.664 -18.578 1 98.44 103 LEU A N 1
ATOM 801 C CA . LEU A 1 103 ? 2.816 -9.844 -19.656 1 98.44 103 LEU A CA 1
ATOM 802 C C . LEU A 1 103 ? 1.837 -10.625 -20.531 1 98.44 103 LEU A C 1
ATOM 804 O O . LEU A 1 103 ? 1.625 -10.297 -21.688 1 98.44 103 LEU A O 1
ATOM 808 N N . LEU A 1 104 ? 1.314 -11.719 -20.062 1 98.69 104 LEU A N 1
ATOM 809 C CA . LEU A 1 104 ? 0.327 -12.469 -20.828 1 98.69 104 LEU A CA 1
ATOM 810 C C . LEU A 1 104 ? -0.877 -11.594 -21.172 1 98.69 104 LEU A C 1
ATOM 812 O O . LEU A 1 104 ? -1.515 -11.031 -20.266 1 98.69 104 LEU A O 1
ATOM 816 N N . PRO A 1 105 ? -1.246 -11.461 -22.391 1 98.12 105 PRO A N 1
ATOM 817 C CA . PRO A 1 105 ? -2.275 -10.508 -22.812 1 98.12 105 PRO A CA 1
ATOM 818 C C . PRO A 1 105 ? -3.617 -10.75 -22.125 1 98.12 105 PRO A C 1
ATOM 820 O O . PRO A 1 105 ? -4.305 -9.797 -21.75 1 98.12 105 PRO A O 1
ATOM 823 N N . GLN A 1 106 ? -3.992 -12.016 -21.953 1 98.56 106 GLN A N 1
ATOM 824 C CA . GLN A 1 106 ? -5.273 -12.328 -21.328 1 98.56 106 GLN A CA 1
ATOM 825 C C . GLN A 1 106 ? -5.285 -11.898 -19.859 1 98.56 106 GLN A C 1
ATOM 827 O O . GLN A 1 106 ? -6.297 -11.391 -19.375 1 98.56 106 GLN A O 1
ATOM 832 N N . VAL A 1 107 ? -4.16 -12.07 -19.188 1 98.88 107 VAL A N 1
ATOM 833 C CA . VAL A 1 107 ? -4.043 -11.695 -17.781 1 98.88 107 VAL A CA 1
ATOM 834 C C . VAL A 1 107 ? -4.078 -10.172 -17.656 1 98.88 107 VAL A C 1
ATOM 836 O O . VAL A 1 107 ? -4.773 -9.625 -16.797 1 98.88 107 VAL A O 1
ATOM 839 N N . LEU A 1 108 ? -3.359 -9.5 -18.562 1 98.75 108 LEU A N 1
ATOM 840 C CA . LEU A 1 108 ? -3.352 -8.039 -18.547 1 98.75 108 LEU A CA 1
ATOM 841 C C . LEU A 1 108 ? -4.75 -7.488 -18.797 1 98.75 108 LEU A C 1
ATOM 843 O O . LEU A 1 108 ? -5.16 -6.516 -18.156 1 98.75 108 LEU A O 1
ATOM 847 N N . ALA A 1 109 ? -5.469 -8.086 -19.688 1 98.75 109 ALA A N 1
ATOM 848 C CA . ALA A 1 109 ? -6.832 -7.645 -19.984 1 98.75 109 ALA A CA 1
ATOM 849 C C . ALA A 1 109 ? -7.742 -7.828 -18.781 1 98.75 109 ALA A C 1
ATOM 851 O O . ALA A 1 109 ? -8.57 -6.965 -18.484 1 98.75 109 ALA A O 1
ATOM 852 N N . LEU A 1 110 ? -7.613 -8.953 -18.156 1 98.88 110 LEU A N 1
ATOM 853 C CA . LEU A 1 110 ? -8.383 -9.188 -16.938 1 98.88 110 LEU A CA 1
ATOM 854 C C . LEU A 1 110 ? -8.016 -8.18 -15.859 1 98.88 110 LEU A C 1
ATOM 856 O O . LEU A 1 110 ? -8.891 -7.613 -15.203 1 98.88 110 LEU A O 1
ATOM 860 N N . ASN A 1 111 ? -6.727 -7.941 -15.648 1 98.81 111 ASN A N 1
ATOM 861 C CA . ASN A 1 111 ? -6.285 -6.938 -14.688 1 98.81 111 ASN A CA 1
ATOM 862 C C . ASN A 1 111 ? -6.855 -5.559 -15.016 1 98.81 111 ASN A C 1
ATOM 864 O O . ASN A 1 111 ? -7.273 -4.828 -14.117 1 98.81 111 ASN A O 1
ATOM 868 N N . ASP A 1 112 ? -6.863 -5.23 -16.297 1 97.94 112 ASP A N 1
ATOM 869 C CA . ASP A 1 112 ? -7.383 -3.934 -16.719 1 97.94 112 ASP A CA 1
ATOM 870 C C . ASP A 1 112 ? -8.852 -3.779 -16.344 1 97.94 112 ASP A C 1
ATOM 872 O O . ASP A 1 112 ? -9.32 -2.664 -16.109 1 97.94 112 ASP A O 1
ATOM 876 N N . TYR A 1 113 ? -9.539 -4.848 -16.312 1 98.38 113 TYR A N 1
ATOM 877 C CA . TYR A 1 113 ? -10.953 -4.789 -15.953 1 98.38 113 TYR A CA 1
ATOM 878 C C . TYR A 1 113 ? -11.125 -4.758 -14.438 1 98.38 113 TYR A C 1
ATOM 880 O O . TYR A 1 113 ? -11.891 -3.947 -13.914 1 98.38 113 TYR A O 1
ATOM 888 N N . PHE A 1 114 ? -10.406 -5.566 -13.695 1 98.19 114 PHE A N 1
ATOM 889 C CA . PHE A 1 114 ? -10.711 -5.793 -12.289 1 98.19 114 PHE A CA 1
ATOM 890 C C . PHE A 1 114 ? -9.875 -4.883 -11.398 1 98.19 114 PHE A C 1
ATOM 892 O O . PHE A 1 114 ? -10.18 -4.711 -10.219 1 98.19 114 PHE A O 1
ATOM 899 N N . LEU A 1 115 ? -8.789 -4.336 -11.914 1 97.56 115 LEU A N 1
ATOM 900 C CA . LEU A 1 115 ? -7.93 -3.439 -11.141 1 97.56 115 LEU A CA 1
ATOM 901 C C . LEU A 1 115 ? -7.898 -2.049 -11.766 1 97.56 115 LEU A C 1
ATOM 903 O O . LEU A 1 115 ? -8.297 -1.87 -12.914 1 97.56 115 LEU A O 1
ATOM 907 N N . ASP A 1 116 ? -7.469 -1.077 -10.977 1 95.06 116 ASP A N 1
ATOM 908 C CA . ASP A 1 116 ? -7.312 0.288 -11.469 1 95.06 116 ASP A CA 1
ATOM 909 C C . ASP A 1 116 ? -6.023 0.438 -12.273 1 95.06 116 ASP A C 1
ATOM 911 O O . ASP A 1 116 ? -5.137 -0.414 -12.195 1 95.06 116 ASP A O 1
ATOM 915 N N . GLU A 1 117 ? -5.98 1.488 -13.031 1 93.44 117 GLU A N 1
ATOM 916 C CA . GLU A 1 117 ? -4.754 1.801 -13.758 1 93.44 117 GLU A CA 1
ATOM 917 C C . GLU A 1 117 ? -3.561 1.891 -12.812 1 93.44 117 GLU A C 1
ATOM 919 O O . GLU A 1 117 ? -3.701 2.314 -11.664 1 93.44 117 GLU A O 1
ATOM 924 N N . ASP A 1 118 ? -2.428 1.419 -13.281 1 94.94 118 ASP A N 1
ATOM 925 C CA . ASP A 1 118 ? -1.152 1.469 -12.578 1 94.94 118 ASP A CA 1
ATOM 926 C C . ASP A 1 118 ? -1.121 0.463 -11.43 1 94.94 118 ASP A C 1
ATOM 928 O O . ASP A 1 118 ? -0.513 0.721 -10.391 1 94.94 118 ASP A O 1
ATOM 932 N N . TYR A 1 119 ? -1.884 -0.64 -11.594 1 97.88 119 TYR A N 1
ATOM 933 C CA . TYR A 1 119 ? -1.769 -1.727 -10.625 1 97.88 119 TYR A CA 1
ATOM 934 C C . TYR A 1 119 ? -0.332 -2.227 -10.539 1 97.88 119 TYR A C 1
ATOM 936 O O . TYR A 1 119 ? 0.49 -1.932 -11.406 1 97.88 119 TYR A O 1
ATOM 944 N N . LEU A 1 120 ? -0.042 -2.93 -9.484 1 98.56 120 LEU A N 1
ATOM 945 C CA . LEU A 1 120 ? 1.325 -3.34 -9.188 1 98.56 120 LEU A CA 1
ATOM 946 C C . LEU A 1 120 ? 1.433 -4.859 -9.109 1 98.56 120 LEU A C 1
ATOM 948 O O . LEU A 1 120 ? 0.417 -5.555 -9.055 1 98.56 120 LEU A O 1
ATOM 952 N N . ILE A 1 121 ? 2.658 -5.305 -9.18 1 98.75 121 ILE A N 1
ATOM 953 C CA . ILE A 1 121 ? 2.936 -6.672 -8.75 1 98.75 121 ILE A CA 1
ATOM 954 C C . ILE A 1 121 ? 2.875 -6.758 -7.23 1 98.75 121 ILE A C 1
ATOM 956 O O . ILE A 1 121 ? 3.578 -6.023 -6.531 1 98.75 121 ILE A O 1
ATOM 960 N N . TYR A 1 122 ? 1.975 -7.531 -6.766 1 98.12 122 TYR A N 1
ATOM 961 C CA . TYR A 1 122 ? 1.773 -7.754 -5.34 1 98.12 122 TYR A CA 1
ATOM 962 C C . TYR A 1 122 ? 2.84 -8.688 -4.777 1 98.12 122 TYR A C 1
ATOM 964 O O . TYR A 1 122 ? 3.441 -8.398 -3.74 1 98.12 122 TYR A O 1
ATOM 972 N N . ILE A 1 123 ? 3.07 -9.766 -5.414 1 96.75 123 ILE A N 1
ATOM 973 C CA . ILE A 1 123 ? 4.121 -10.742 -5.152 1 96.75 123 ILE A CA 1
ATOM 974 C C . ILE A 1 123 ? 4.316 -11.625 -6.383 1 96.75 123 ILE A C 1
ATOM 976 O O . ILE A 1 123 ? 3.379 -11.859 -7.145 1 96.75 123 ILE A O 1
ATOM 980 N N . MET A 1 124 ? 5.508 -12.023 -6.59 1 97.31 124 MET A N 1
ATOM 981 C CA . MET A 1 124 ? 5.875 -12.938 -7.664 1 97.31 124 MET A CA 1
ATOM 982 C C . MET A 1 124 ? 6.867 -13.984 -7.168 1 97.31 124 MET A C 1
ATOM 984 O O . MET A 1 124 ? 7.922 -13.641 -6.633 1 97.31 124 MET A O 1
ATOM 988 N N . GLU A 1 125 ? 6.555 -15.25 -7.312 1 96.62 125 GLU A N 1
ATOM 989 C CA . GLU A 1 125 ? 7.43 -16.312 -6.812 1 96.62 125 GLU A CA 1
ATOM 990 C C . GLU A 1 125 ? 7.188 -17.609 -7.559 1 96.62 125 GLU A C 1
ATOM 992 O O . GLU A 1 125 ? 6.117 -17.812 -8.141 1 96.62 125 GLU A O 1
ATOM 997 N N . THR A 1 126 ? 8.188 -18.453 -7.574 1 97.69 126 THR A N 1
ATOM 998 C CA . THR A 1 126 ? 7.973 -19.844 -7.98 1 97.69 126 THR A CA 1
ATOM 999 C C . THR A 1 126 ? 7.41 -20.672 -6.824 1 97.69 126 THR A C 1
ATOM 1001 O O . THR A 1 126 ? 7.574 -20.297 -5.656 1 97.69 126 THR A O 1
ATOM 1004 N N . ILE A 1 127 ? 6.711 -21.656 -7.129 1 97.5 127 ILE A N 1
ATOM 1005 C CA . ILE A 1 127 ? 6.145 -22.578 -6.148 1 97.5 127 ILE A CA 1
ATOM 1006 C C . ILE A 1 127 ? 6.34 -24.016 -6.613 1 97.5 127 ILE A C 1
ATOM 1008 O O . ILE A 1 127 ? 5.691 -24.453 -7.562 1 97.5 127 ILE A O 1
ATOM 1012 N N . VAL A 1 128 ? 7.234 -24.672 -6.012 1 97.75 128 VAL A N 1
ATOM 1013 C CA . VAL A 1 128 ? 7.438 -26.094 -6.293 1 97.75 128 VAL A CA 1
ATOM 1014 C C . VAL A 1 128 ? 6.969 -26.922 -5.102 1 97.75 128 VAL A C 1
ATOM 1016 O O . VAL A 1 128 ? 7.625 -26.953 -4.059 1 97.75 128 VAL A O 1
ATOM 1019 N N . ILE A 1 129 ? 5.82 -27.547 -5.273 1 97.69 129 ILE A N 1
ATOM 1020 C CA . ILE A 1 129 ? 5.258 -28.391 -4.227 1 97.69 129 ILE A CA 1
ATOM 1021 C C . ILE A 1 129 ? 5.797 -29.812 -4.367 1 97.69 129 ILE A C 1
ATOM 1023 O O . ILE A 1 129 ? 5.426 -30.531 -5.293 1 97.69 129 ILE A O 1
ATOM 1027 N N . ASN A 1 130 ? 6.602 -30.188 -3.428 1 97.31 130 ASN A N 1
ATOM 1028 C CA . ASN A 1 130 ? 7.238 -31.5 -3.502 1 97.31 130 ASN A CA 1
ATOM 1029 C C . ASN A 1 130 ? 6.324 -32.594 -2.975 1 97.31 130 ASN A C 1
ATOM 1031 O O . ASN A 1 130 ? 5.316 -32.312 -2.324 1 97.31 130 ASN A O 1
ATOM 1035 N N . SER A 1 131 ? 6.723 -33.844 -3.344 1 97.12 131 SER A N 1
ATOM 1036 C CA . SER A 1 131 ? 5.961 -35 -2.932 1 97.12 131 SER A CA 1
ATOM 1037 C C . SER A 1 131 ? 5.742 -35.031 -1.423 1 97.12 131 SER A C 1
ATOM 1039 O O . SER A 1 131 ? 6.656 -34.719 -0.654 1 97.12 131 SER A O 1
ATOM 1041 N N . GLY A 1 132 ? 4.484 -35.281 -1.014 1 96.69 132 GLY A N 1
ATOM 1042 C CA . GLY A 1 132 ? 4.176 -35.438 0.397 1 96.69 132 GLY A CA 1
ATOM 1043 C C . GLY A 1 132 ? 3.705 -34.156 1.062 1 96.69 132 GLY A C 1
ATOM 1044 O O . GLY A 1 132 ? 3.258 -34.188 2.211 1 96.69 132 GLY A O 1
ATOM 1045 N N . GLU A 1 133 ? 3.826 -33.031 0.375 1 96.38 133 GLU A N 1
ATOM 1046 C CA . GLU A 1 133 ? 3.377 -31.766 0.957 1 96.38 133 GLU A CA 1
ATOM 1047 C C . GLU A 1 133 ? 1.884 -31.812 1.268 1 96.38 133 GLU A C 1
ATOM 1049 O O . GLU A 1 133 ? 1.101 -32.375 0.51 1 96.38 133 GLU A O 1
ATOM 1054 N N . LYS A 1 134 ? 1.477 -31.172 2.293 1 94.94 134 LYS A N 1
ATOM 1055 C CA . LYS A 1 134 ? 0.084 -31.047 2.717 1 94.94 134 LYS A CA 1
ATOM 1056 C C . LYS A 1 134 ? -0.644 -29.969 1.926 1 94.94 134 LYS A C 1
ATOM 1058 O O . LYS A 1 134 ? -0.008 -29.109 1.306 1 94.94 134 LYS A O 1
ATOM 1063 N N . ASN A 1 135 ? -1.975 -30.078 2.041 1 94.25 135 ASN A N 1
ATOM 1064 C CA . ASN A 1 135 ? -2.773 -28.953 1.583 1 94.25 135 ASN A CA 1
ATOM 1065 C C . ASN A 1 135 ? -2.4 -27.672 2.32 1 94.25 135 ASN A C 1
ATOM 1067 O O . ASN A 1 135 ? -2.182 -27.688 3.533 1 94.25 135 ASN A O 1
ATOM 1071 N N . GLN A 1 136 ? -2.324 -26.609 1.557 1 94.5 136 GLN A N 1
ATOM 1072 C CA . GLN A 1 136 ? -2.287 -25.297 2.184 1 94.5 136 GLN A CA 1
ATOM 1073 C C . GLN A 1 136 ? -3.605 -24.984 2.889 1 94.5 136 GLN A C 1
ATOM 1075 O O . GLN A 1 136 ? -4.66 -25.484 2.49 1 94.5 136 GLN A O 1
ATOM 1080 N N . VAL A 1 137 ? -3.564 -24.219 3.908 1 94.31 137 VAL A N 1
ATOM 1081 C CA . VAL A 1 137 ? -4.789 -23.766 4.559 1 94.31 137 VAL A CA 1
ATOM 1082 C C . VAL A 1 137 ? -5.59 -22.891 3.594 1 94.31 137 VAL A C 1
ATOM 1084 O O . VAL A 1 137 ? -5.02 -22.062 2.883 1 94.31 137 VAL A O 1
ATOM 1087 N N . LEU A 1 138 ? -6.914 -23.094 3.602 1 96 138 LEU A N 1
ATOM 1088 C CA . LEU A 1 138 ? -7.781 -22.219 2.809 1 96 138 LEU A CA 1
ATOM 1089 C C . LEU A 1 138 ? -7.629 -20.766 3.23 1 96 138 LEU A C 1
ATOM 1091 O O . LEU A 1 138 ? -7.586 -20.469 4.426 1 96 138 LEU A O 1
ATOM 1095 N N . HIS A 1 139 ? -7.562 -19.906 2.24 1 95.38 139 HIS A N 1
ATOM 1096 C CA . HIS A 1 139 ? -7.379 -18.484 2.484 1 95.38 139 HIS A CA 1
ATOM 1097 C C . HIS A 1 139 ? -7.844 -17.656 1.29 1 95.38 139 HIS A C 1
ATOM 1099 O O . HIS A 1 139 ? -8.203 -18.219 0.247 1 95.38 139 HIS A O 1
ATOM 1105 N N . HIS A 1 140 ? -7.961 -16.406 1.458 1 95.38 140 HIS A N 1
ATOM 1106 C CA . HIS A 1 140 ? -8.078 -15.445 0.361 1 95.38 140 HIS A CA 1
ATOM 1107 C C . HIS A 1 140 ? -7.004 -14.367 0.454 1 95.38 140 HIS A C 1
ATOM 1109 O O . HIS A 1 140 ? -6.664 -13.914 1.551 1 95.38 140 HIS A O 1
ATOM 1115 N N . ASP A 1 141 ? -6.434 -14.062 -0.62 1 94 141 ASP A N 1
ATOM 1116 C CA . ASP A 1 141 ? -5.23 -13.242 -0.688 1 94 141 ASP A CA 1
ATOM 1117 C C . ASP A 1 141 ? -5.496 -11.836 -0.167 1 94 141 ASP A C 1
ATOM 1119 O O . ASP A 1 141 ? -4.578 -11.164 0.312 1 94 141 ASP A O 1
ATOM 1123 N N . ASP A 1 142 ? -6.727 -11.375 -0.143 1 91.94 142 ASP A N 1
ATOM 1124 C CA . ASP A 1 142 ? -7.113 -10.039 0.299 1 91.94 142 ASP A CA 1
ATOM 1125 C C . ASP A 1 142 ? -7.223 -9.969 1.82 1 91.94 142 ASP A C 1
ATOM 1127 O O . ASP A 1 142 ? -7.508 -8.914 2.383 1 91.94 142 ASP A O 1
ATOM 1131 N N . SER A 1 143 ? -6.938 -11.078 2.486 1 90.19 143 SE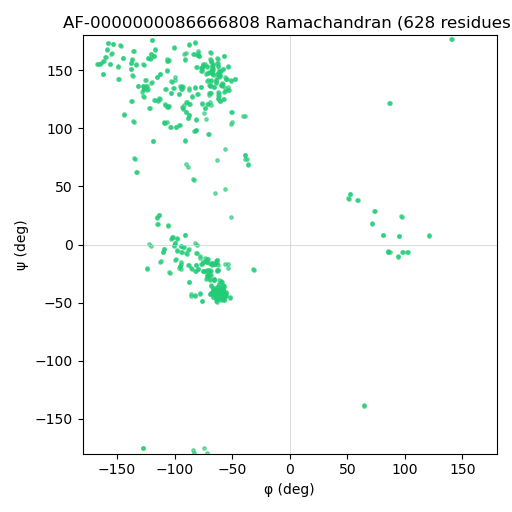R A N 1
ATOM 1132 C CA . SER A 1 143 ? -7.223 -11.125 3.918 1 90.19 143 SER A CA 1
ATOM 1133 C C . SER A 1 143 ? -6.27 -10.219 4.695 1 90.19 143 SER A C 1
ATOM 1135 O O . SER A 1 143 ? -6.547 -9.852 5.84 1 90.19 143 SER A O 1
ATOM 1137 N N . VAL A 1 144 ? -5.234 -9.828 4.082 1 88.5 144 VAL A N 1
ATOM 1138 C CA . VAL A 1 144 ? -4.285 -8.93 4.73 1 88.5 144 VAL A CA 1
ATOM 1139 C C . VAL A 1 144 ? -4.895 -7.531 4.848 1 88.5 144 VAL A C 1
ATOM 1141 O O . VAL A 1 144 ? -4.457 -6.727 5.676 1 88.5 144 VAL A O 1
ATOM 1144 N N . THR A 1 145 ? -5.797 -7.227 3.957 1 89.88 145 THR A N 1
ATOM 1145 C CA . THR A 1 145 ? -6.566 -5.992 4.035 1 89.88 145 THR A CA 1
ATOM 1146 C C . THR A 1 145 ? -7.73 -6.141 5.012 1 89.88 145 THR A C 1
ATOM 1148 O O . THR A 1 145 ? -8.719 -6.809 4.707 1 89.88 145 THR A O 1
ATOM 1151 N N . HIS A 1 146 ? -7.68 -5.566 6.105 1 88.81 146 HIS A N 1
ATOM 1152 C CA . HIS A 1 146 ? -8.656 -5.766 7.172 1 88.81 146 HIS A CA 1
ATOM 1153 C C . HIS A 1 146 ? -9.883 -4.883 6.969 1 88.81 146 HIS A C 1
ATOM 1155 O O . HIS A 1 146 ? -10.234 -4.086 7.844 1 88.81 146 HIS A O 1
ATOM 1161 N N . LEU A 1 147 ? -10.5 -4.969 5.906 1 92 147 LEU A N 1
ATOM 1162 C CA . LEU A 1 147 ? -11.75 -4.301 5.586 1 92 147 LEU A CA 1
ATOM 1163 C C . LEU A 1 147 ? -12.875 -5.316 5.375 1 92 147 LEU A C 1
ATOM 1165 O O . LEU A 1 147 ? -12.648 -6.387 4.805 1 92 147 LEU A O 1
ATOM 1169 N N . PRO A 1 148 ? -13.953 -4.988 5.754 1 91.31 148 PRO A N 1
ATOM 1170 C CA . PRO A 1 148 ? -15.055 -5.953 5.691 1 91.31 148 PRO A CA 1
ATOM 1171 C C . PRO A 1 148 ? -15.453 -6.301 4.258 1 91.31 148 PRO A C 1
ATOM 1173 O O . PRO A 1 148 ? -15.336 -5.465 3.359 1 91.31 148 PRO A O 1
ATOM 1176 N N . ARG A 1 149 ? -15.898 -7.5 4.09 1 92.94 149 ARG A N 1
ATOM 1177 C CA . ARG A 1 149 ? -16.484 -8.016 2.857 1 92.94 149 ARG A CA 1
ATOM 1178 C C . ARG A 1 149 ? -18 -8.141 2.977 1 92.94 149 ARG A C 1
ATOM 1180 O O . ARG A 1 149 ? -18.531 -8.211 4.082 1 92.94 149 ARG A O 1
ATOM 1187 N N . PRO A 1 150 ? -18.781 -8.188 1.928 1 94.62 150 PRO A N 1
ATOM 1188 C CA . PRO A 1 150 ? -18.328 -8.188 0.538 1 94.62 150 PRO A CA 1
ATOM 1189 C C . PRO A 1 150 ? -17.797 -6.82 0.096 1 94.62 150 PRO A C 1
ATOM 1191 O O . PRO A 1 150 ? -18.266 -5.789 0.58 1 94.62 150 PRO A O 1
ATOM 1194 N N . ARG A 1 151 ? -16.875 -6.809 -0.72 1 93.25 151 ARG A N 1
ATOM 1195 C CA . ARG A 1 151 ? -16.266 -5.637 -1.347 1 93.25 151 ARG A CA 1
ATOM 1196 C C . ARG A 1 151 ? -15.539 -6.016 -2.629 1 93.25 151 ARG A C 1
ATOM 1198 O O . ARG A 1 151 ? -15.281 -7.195 -2.881 1 93.25 151 ARG A O 1
ATOM 1205 N N . PRO A 1 152 ? -15.281 -5.031 -3.486 1 94.44 152 PRO A N 1
ATOM 1206 C CA . PRO A 1 152 ? -14.438 -5.324 -4.645 1 94.44 152 PRO A CA 1
ATOM 1207 C C . PRO A 1 152 ? -13.055 -5.852 -4.25 1 94.44 152 PRO A C 1
ATOM 1209 O O . PRO A 1 152 ? -12.562 -5.539 -3.164 1 94.44 152 PRO A O 1
ATOM 1212 N N . PRO A 1 153 ? -12.469 -6.656 -5.109 1 97.12 153 PRO A N 1
ATOM 1213 C CA . PRO A 1 153 ? -11.125 -7.168 -4.824 1 97.12 153 PRO A CA 1
ATOM 1214 C C . PRO A 1 153 ? -10.062 -6.074 -4.855 1 97.12 153 PRO A C 1
ATOM 1216 O O . PRO A 1 153 ? -10.141 -5.152 -5.672 1 97.12 153 PRO A O 1
ATOM 1219 N N . VAL A 1 154 ? -9.078 -6.23 -4.051 1 97.5 154 VAL A N 1
ATOM 1220 C CA . VAL A 1 154 ? -7.949 -5.305 -4.105 1 97.5 154 VAL A CA 1
ATOM 1221 C C . VAL A 1 154 ? -6.719 -6.016 -4.66 1 97.5 154 VAL A C 1
ATOM 1223 O O . VAL A 1 154 ? -5.672 -5.398 -4.855 1 97.5 154 VAL A O 1
ATOM 1226 N N . THR A 1 155 ? -6.812 -7.312 -4.859 1 98.19 155 THR A N 1
ATOM 1227 C CA . THR A 1 155 ? -5.754 -8.102 -5.484 1 98.19 155 THR A CA 1
ATOM 1228 C C . THR A 1 155 ? -6.34 -9.086 -6.492 1 98.19 155 THR A C 1
ATOM 1230 O O . THR A 1 155 ? -7.543 -9.344 -6.488 1 98.19 155 THR A O 1
ATOM 1233 N N . ALA A 1 156 ? -5.512 -9.484 -7.344 1 98.81 156 ALA A N 1
ATOM 1234 C CA . ALA A 1 156 ? -5.742 -10.617 -8.242 1 98.81 156 ALA A CA 1
ATOM 1235 C C . ALA A 1 156 ? -4.496 -11.484 -8.359 1 98.81 156 ALA A C 1
ATOM 1237 O O . ALA A 1 156 ? -3.373 -11 -8.195 1 98.81 156 ALA A O 1
ATOM 1238 N N . ALA A 1 157 ? -4.738 -12.734 -8.602 1 98.75 157 ALA A N 1
ATOM 1239 C CA . ALA A 1 157 ? -3.605 -13.648 -8.633 1 98.75 157 ALA A CA 1
ATOM 1240 C C . ALA A 1 157 ? -3.672 -14.562 -9.859 1 98.75 157 ALA A C 1
ATOM 1242 O O . ALA A 1 157 ? -4.746 -14.781 -10.422 1 98.75 157 ALA A O 1
ATOM 1243 N N . THR A 1 158 ? -2.535 -15.016 -10.25 1 98.88 158 THR A N 1
ATOM 1244 C CA . THR A 1 158 ? -2.422 -16.047 -11.266 1 98.88 158 THR A CA 1
ATOM 1245 C C . THR A 1 158 ? -1.604 -17.234 -10.75 1 98.88 158 THR A C 1
ATOM 1247 O O . THR A 1 158 ? -0.63 -17.047 -10.016 1 98.88 158 THR A O 1
ATOM 1250 N N . MET A 1 159 ? -2.01 -18.391 -11.102 1 98.88 159 MET A N 1
ATOM 1251 C CA . MET A 1 159 ? -1.161 -19.578 -11.039 1 98.88 159 MET A CA 1
ATOM 1252 C C . MET A 1 159 ? -0.715 -20 -12.438 1 98.88 159 MET A C 1
ATOM 1254 O O . MET A 1 159 ? -1.549 -20.281 -13.297 1 98.88 159 MET A O 1
ATOM 1258 N N . ILE A 1 160 ? 0.558 -19.953 -12.586 1 98.94 160 ILE A N 1
ATOM 1259 C CA . ILE A 1 160 ? 1.175 -20.375 -13.836 1 98.94 160 ILE A CA 1
ATOM 1260 C C . ILE A 1 160 ? 1.466 -21.875 -13.789 1 98.94 160 ILE A C 1
ATOM 1262 O O . ILE A 1 160 ? 2.381 -22.312 -13.086 1 98.94 160 ILE A O 1
ATOM 1266 N N . ALA A 1 161 ? 0.708 -22.656 -14.562 1 98.88 161 ALA A N 1
ATOM 1267 C CA . ALA A 1 161 ? 0.877 -24.109 -14.531 1 98.88 161 ALA A CA 1
ATOM 1268 C C . ALA A 1 161 ? 2.051 -24.547 -15.406 1 98.88 161 ALA A C 1
ATOM 1270 O O . ALA A 1 161 ? 1.896 -24.734 -16.609 1 98.88 161 ALA A O 1
ATOM 1271 N N . LEU A 1 162 ? 3.156 -24.766 -14.789 1 98.81 162 LEU A N 1
ATOM 1272 C CA . LEU A 1 162 ? 4.355 -25.188 -15.5 1 98.81 162 LEU A CA 1
ATOM 1273 C C . LEU A 1 162 ? 4.367 -26.703 -15.688 1 98.81 162 LEU A C 1
ATOM 1275 O O . LEU A 1 162 ? 5.109 -27.234 -16.516 1 98.81 162 LEU A O 1
ATOM 1279 N N . ASP A 1 163 ? 3.629 -27.422 -14.898 1 98.25 163 ASP A N 1
ATOM 1280 C CA . ASP A 1 163 ? 3.268 -28.828 -15.031 1 98.25 163 ASP A CA 1
ATOM 1281 C C . ASP A 1 163 ? 1.76 -28.984 -15.203 1 98.25 163 ASP A C 1
ATOM 1283 O O . ASP A 1 163 ? 1 -28.047 -15.008 1 98.25 163 ASP A O 1
ATOM 1287 N N . ASP A 1 164 ? 1.438 -30.25 -15.594 1 98.38 164 ASP A N 1
ATOM 1288 C CA . ASP A 1 164 ? 0.02 -30.594 -15.5 1 98.38 164 ASP A CA 1
ATOM 1289 C C . ASP A 1 164 ? -0.464 -30.5 -14.055 1 98.38 164 ASP A C 1
ATOM 1291 O O . ASP A 1 164 ? 0.233 -30.938 -13.133 1 98.38 164 ASP A O 1
ATOM 1295 N N . TYR A 1 165 ? -1.578 -29.812 -13.859 1 98.56 165 TYR A N 1
ATOM 1296 C CA . TYR A 1 165 ? -2.283 -29.891 -12.578 1 98.56 165 TYR A CA 1
ATOM 1297 C C . TYR A 1 165 ? -3.254 -31.078 -12.57 1 98.56 165 TYR A C 1
ATOM 1299 O O . TYR A 1 165 ? -4.141 -31.172 -13.422 1 98.56 165 TYR A O 1
ATOM 1307 N N . THR A 1 166 ? -3.047 -31.938 -11.656 1 98.25 166 THR A N 1
ATOM 1308 C CA . THR A 1 166 ? -3.93 -33.094 -11.508 1 98.25 166 THR A CA 1
ATOM 1309 C C . THR A 1 166 ? -4.578 -33.094 -10.125 1 98.25 166 THR A C 1
ATOM 1311 O O . THR A 1 166 ? -4.215 -32.312 -9.258 1 98.25 166 THR A O 1
ATOM 1314 N N . GLU A 1 167 ? -5.43 -34 -9.906 1 96.5 167 GLU A N 1
ATOM 1315 C CA . GLU A 1 167 ? -6.133 -34.125 -8.633 1 96.5 167 GLU A CA 1
ATOM 1316 C C . GLU A 1 167 ? -5.176 -34.531 -7.512 1 96.5 167 GLU A C 1
ATOM 1318 O O . GLU A 1 167 ? -5.445 -34.25 -6.34 1 96.5 167 GLU A O 1
ATOM 1323 N N . THR A 1 168 ? -4.023 -35.031 -7.898 1 96.94 168 THR A N 1
ATOM 1324 C CA . THR A 1 168 ? -3.221 -35.656 -6.855 1 96.94 168 THR A CA 1
ATOM 1325 C C . THR A 1 168 ? -1.858 -35 -6.742 1 96.94 168 THR A C 1
ATOM 1327 O O . THR A 1 168 ? -1.029 -35.375 -5.918 1 96.94 168 THR A O 1
ATOM 1330 N N . ASN A 1 169 ? -1.578 -33.969 -7.582 1 98.19 169 ASN A N 1
ATOM 1331 C CA . ASN A 1 169 ? -0.208 -33.469 -7.535 1 98.19 169 ASN A CA 1
ATOM 1332 C C . ASN A 1 169 ? -0.15 -32.031 -7.027 1 98.19 169 ASN A C 1
ATOM 1334 O O . ASN A 1 169 ? 0.755 -31.281 -7.387 1 98.19 169 ASN A O 1
ATOM 1338 N N . GLY A 1 170 ? -1.186 -31.609 -6.281 1 97.62 170 GLY A N 1
ATOM 1339 C CA . GLY A 1 170 ? -1.106 -30.328 -5.617 1 97.62 170 GLY A CA 1
ATOM 1340 C C . GLY A 1 170 ? -1.791 -29.203 -6.391 1 97.62 170 GLY A C 1
ATOM 1341 O O . GLY A 1 170 ? -1.461 -28.031 -6.223 1 97.62 170 GLY A O 1
ATOM 1342 N N . ALA A 1 171 ? -2.738 -29.547 -7.238 1 98.56 171 ALA A N 1
ATOM 1343 C CA . ALA A 1 171 ? -3.482 -28.531 -7.984 1 98.56 171 ALA A CA 1
ATOM 1344 C C . ALA A 1 171 ? -4.129 -27.516 -7.047 1 98.56 171 ALA A C 1
ATOM 1346 O O . ALA A 1 171 ? -4.586 -27.875 -5.957 1 98.56 171 ALA A O 1
ATOM 1347 N N . THR A 1 172 ? -4.125 -26.281 -7.504 1 98.56 172 THR A N 1
ATOM 1348 C CA . THR A 1 172 ? -4.824 -25.234 -6.762 1 98.56 172 THR A CA 1
ATOM 1349 C C . THR A 1 172 ? -6.2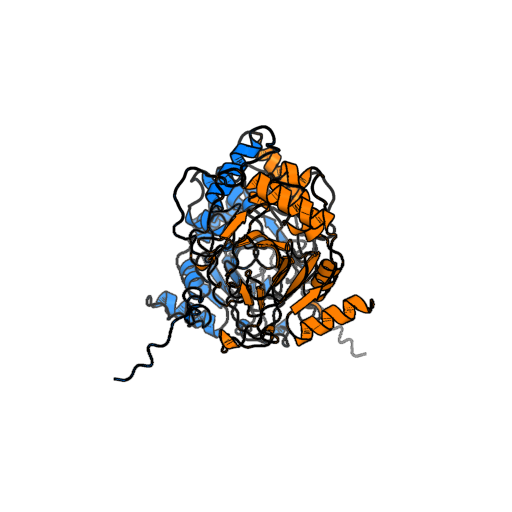89 -25.609 -6.555 1 98.56 172 THR A C 1
ATOM 1351 O O . THR A 1 172 ? -6.949 -26.094 -7.477 1 98.56 172 THR A O 1
ATOM 1354 N N . ARG A 1 173 ? -6.727 -25.469 -5.371 1 98.31 173 ARG A N 1
ATOM 1355 C CA . ARG A 1 173 ? -8.133 -25.688 -5.047 1 98.31 173 ARG A CA 1
ATOM 1356 C C . ARG A 1 173 ? -8.859 -24.359 -4.867 1 98.31 173 ARG A C 1
ATOM 1358 O O . ARG A 1 173 ? -8.312 -23.422 -4.297 1 98.31 173 ARG A O 1
ATOM 1365 N N . ILE A 1 174 ? -10.07 -24.312 -5.355 1 98.75 174 ILE A N 1
ATOM 1366 C CA . ILE A 1 174 ? -10.812 -23.047 -5.312 1 98.75 174 ILE A CA 1
ATOM 1367 C C . ILE A 1 174 ? -12.258 -23.328 -4.883 1 98.75 174 ILE A C 1
ATOM 1369 O O . ILE A 1 174 ? -12.812 -24.391 -5.184 1 98.75 174 ILE A O 1
ATOM 1373 N N . ILE A 1 175 ? -12.844 -22.469 -4.176 1 98.75 175 ILE A N 1
ATOM 1374 C CA . ILE A 1 175 ? -14.273 -22.469 -3.914 1 98.75 175 ILE A CA 1
ATOM 1375 C C . ILE A 1 175 ? -14.977 -21.484 -4.848 1 98.75 175 ILE A C 1
ATOM 1377 O O . ILE A 1 175 ? -14.977 -20.281 -4.594 1 98.75 175 ILE A O 1
ATOM 1381 N N . PRO A 1 176 ? -15.594 -21.984 -5.887 1 98.75 176 PRO A N 1
ATOM 1382 C CA . PRO A 1 176 ? -16.219 -21.078 -6.852 1 98.75 176 PRO A CA 1
ATOM 1383 C C . PRO A 1 176 ? -17.281 -20.188 -6.223 1 98.75 176 PRO A C 1
ATOM 1385 O O . PRO A 1 176 ? -18.062 -20.656 -5.387 1 98.75 176 PRO A O 1
ATOM 1388 N N . GLY A 1 177 ? -17.25 -18.906 -6.613 1 98.69 177 GLY A N 1
ATOM 1389 C CA . GLY A 1 177 ? -18.266 -17.969 -6.168 1 98.69 177 GLY A CA 1
ATOM 1390 C C . GLY A 1 177 ? -17.953 -17.344 -4.824 1 98.69 177 GLY A C 1
ATOM 1391 O O . GLY A 1 177 ? -18.641 -16.422 -4.387 1 98.69 177 GLY A O 1
ATOM 1392 N N . SER A 1 178 ? -16.906 -17.797 -4.152 1 98.62 178 SER A N 1
ATOM 1393 C CA . SER A 1 178 ? -16.641 -17.375 -2.783 1 98.62 178 SER A CA 1
ATOM 1394 C C . SER A 1 178 ? -16.125 -15.93 -2.738 1 98.62 178 SER A C 1
ATOM 1396 O O . SER A 1 178 ? -16.078 -15.32 -1.671 1 98.62 178 SER A O 1
ATOM 1398 N N . HIS A 1 179 ? -15.766 -15.352 -3.869 1 98.38 179 HIS A N 1
ATOM 1399 C CA . HIS A 1 179 ? -15.328 -13.961 -3.922 1 98.38 179 HIS A CA 1
ATOM 1400 C C . HIS A 1 179 ? -16.453 -13.008 -3.541 1 98.38 179 HIS A C 1
ATOM 1402 O O . HIS A 1 179 ? -16.219 -11.844 -3.217 1 98.38 179 HIS A O 1
ATOM 1408 N N . LEU A 1 180 ? -17.688 -13.516 -3.564 1 98.06 180 LEU A N 1
ATOM 1409 C CA . LEU A 1 180 ? -18.859 -12.695 -3.295 1 98.06 180 LEU A CA 1
ATOM 1410 C C . LEU A 1 180 ? -19.25 -12.773 -1.825 1 98.06 180 LEU A C 1
ATOM 1412 O O . LEU A 1 180 ? -20.156 -12.062 -1.382 1 98.06 180 LEU A O 1
ATOM 1416 N N . TRP A 1 181 ? -18.547 -13.672 -1.086 1 97.56 181 TRP A N 1
ATOM 1417 C CA . TRP A 1 181 ? -18.953 -13.93 0.294 1 97.56 181 TRP A CA 1
ATOM 1418 C C . TRP A 1 181 ? -18.609 -12.742 1.19 1 97.56 181 TRP A C 1
ATOM 1420 O O . TRP A 1 181 ? -17.641 -12.016 0.925 1 97.56 181 TRP A O 1
ATOM 1430 N N . GLY A 1 182 ? -19.375 -12.609 2.26 1 94.5 182 GLY A N 1
ATOM 1431 C CA . GLY A 1 182 ? -19.062 -11.656 3.314 1 94.5 182 GLY A CA 1
ATOM 1432 C C . GLY A 1 182 ? -18.047 -12.18 4.305 1 94.5 182 GLY A C 1
ATOM 1433 O O . GLY A 1 182 ? -17.594 -13.328 4.207 1 94.5 182 GLY A O 1
ATOM 1434 N N . SER A 1 183 ? -17.656 -11.297 5.176 1 91.19 183 SER A N 1
ATOM 1435 C CA . SER A 1 183 ? -16.656 -11.617 6.188 1 91.19 183 SER A CA 1
ATOM 1436 C C . SER A 1 183 ? -17.172 -12.703 7.137 1 91.19 183 SER A C 1
ATOM 1438 O O . SER A 1 183 ? -16.375 -13.336 7.84 1 91.19 183 SER A O 1
ATOM 1440 N N . ASP A 1 184 ? -18.359 -13 7.18 1 90.62 184 ASP A N 1
ATOM 1441 C CA . ASP A 1 184 ? -18.984 -13.906 8.141 1 90.62 184 ASP A CA 1
ATOM 1442 C C . ASP A 1 184 ? -18.922 -15.352 7.656 1 90.62 184 ASP A C 1
ATOM 1444 O O . ASP A 1 184 ? -19.266 -16.281 8.391 1 90.62 184 ASP A O 1
ATOM 1448 N N . ARG A 1 185 ? -18.406 -15.586 6.461 1 94.88 185 ARG A N 1
ATOM 1449 C CA . ARG A 1 185 ? -18.375 -16.938 5.914 1 94.88 185 ARG A CA 1
ATOM 1450 C C . ARG A 1 185 ? -16.953 -17.406 5.676 1 94.88 185 ARG A C 1
ATOM 1452 O O . ARG A 1 185 ? -16.203 -16.797 4.902 1 94.88 185 ARG A O 1
ATOM 1459 N N . ILE A 1 186 ? -16.656 -18.531 6.277 1 94.75 186 ILE A N 1
ATOM 1460 C CA . ILE A 1 186 ? -15.328 -19.125 6.176 1 94.75 186 ILE A CA 1
ATOM 1461 C C . ILE A 1 186 ? -15.398 -20.375 5.289 1 94.75 186 ILE A C 1
ATOM 1463 O O . ILE A 1 186 ? -16.312 -21.188 5.414 1 94.75 186 ILE A O 1
ATOM 1467 N N . GLY A 1 187 ? -14.508 -20.5 4.406 1 95.5 187 GLY A N 1
ATOM 1468 C CA . GLY A 1 187 ? -14.477 -21.641 3.51 1 95.5 187 GLY A CA 1
ATOM 1469 C C . GLY A 1 187 ? -14.242 -22.953 4.227 1 95.5 187 GLY A C 1
ATOM 1470 O O . GLY A 1 187 ? -13.453 -23.016 5.168 1 95.5 187 GLY A O 1
ATOM 1471 N N . ALA A 1 188 ? -14.922 -23.969 3.773 1 95.88 188 ALA A N 1
ATOM 1472 C CA . ALA A 1 188 ? -14.711 -25.312 4.277 1 95.88 188 ALA A CA 1
ATOM 1473 C C . ALA A 1 188 ? -13.969 -26.172 3.262 1 95.88 188 ALA A C 1
ATOM 1475 O O . ALA A 1 188 ? -14.172 -26.031 2.053 1 95.88 188 ALA A O 1
ATOM 1476 N N . GLU A 1 189 ? -13.227 -27.094 3.75 1 94.88 189 GLU A N 1
ATOM 1477 C CA . GLU A 1 189 ? -12.359 -27.906 2.906 1 94.88 189 GLU A CA 1
ATOM 1478 C C . GLU A 1 189 ? -13.172 -28.656 1.843 1 94.88 189 GLU A C 1
ATOM 1480 O O . GLU A 1 189 ? -12.742 -28.75 0.691 1 94.88 189 GLU A O 1
ATOM 1485 N N . HIS A 1 190 ? -14.297 -29.109 2.242 1 94.81 190 HIS A N 1
ATOM 1486 C CA . HIS A 1 190 ? -15.078 -29.938 1.337 1 94.81 190 HIS A CA 1
ATOM 1487 C C . HIS A 1 190 ? -15.664 -29.109 0.197 1 94.81 190 HIS A C 1
ATOM 1489 O O . HIS A 1 190 ? -16.156 -29.656 -0.79 1 94.81 190 HIS A O 1
ATOM 1495 N N . GLU A 1 191 ? -15.609 -27.766 0.313 1 97.69 191 GLU A N 1
ATOM 1496 C CA . GLU A 1 191 ? -16.172 -26.891 -0.707 1 97.69 191 GLU A CA 1
ATOM 1497 C C . GLU A 1 191 ? -15.148 -26.594 -1.8 1 97.69 191 GLU A C 1
ATOM 1499 O O . GLU A 1 191 ? -15.5 -26.078 -2.869 1 97.69 191 GLU A O 1
ATOM 1504 N N . ALA A 1 192 ? -13.891 -26.828 -1.526 1 97.81 192 ALA A N 1
ATOM 1505 C CA . ALA A 1 192 ? -12.82 -26.516 -2.469 1 97.81 192 ALA A CA 1
ATOM 1506 C C . ALA A 1 192 ? -12.664 -27.609 -3.514 1 97.81 192 ALA A C 1
ATOM 1508 O O . ALA A 1 192 ? -12.656 -28.797 -3.178 1 97.81 192 ALA A O 1
ATOM 1509 N N . ILE A 1 193 ? -12.531 -27.234 -4.699 1 97.56 193 ILE A N 1
ATOM 1510 C CA . ILE A 1 193 ? -12.344 -28.188 -5.781 1 97.56 193 ILE A CA 1
ATOM 1511 C C . ILE A 1 193 ? -11.016 -27.922 -6.48 1 97.56 193 ILE A C 1
ATOM 1513 O O . ILE A 1 193 ? -10.625 -26.781 -6.684 1 97.56 193 ILE A O 1
ATOM 1517 N N . PRO A 1 194 ? -10.312 -28.984 -6.816 1 98.19 194 PRO A N 1
ATOM 1518 C CA . PRO A 1 194 ? -9.062 -28.797 -7.555 1 98.19 194 PRO A CA 1
ATOM 1519 C C . PRO A 1 194 ? -9.289 -28.281 -8.977 1 98.19 194 PRO A C 1
ATOM 1521 O O . PRO A 1 194 ? -10.195 -28.75 -9.672 1 98.19 194 PRO A O 1
ATOM 1524 N N . VAL A 1 195 ? -8.531 -27.344 -9.422 1 98.62 195 VAL A N 1
ATOM 1525 C CA . VAL A 1 195 ? -8.547 -26.859 -10.797 1 98.62 195 VAL A CA 1
ATOM 1526 C C . VAL A 1 195 ? -7.543 -27.656 -11.633 1 98.62 195 VAL A C 1
ATOM 1528 O O . VAL A 1 195 ? -6.383 -27.266 -11.758 1 98.62 195 VAL A O 1
ATOM 1531 N N . VAL A 1 196 ? -8.016 -28.703 -12.172 1 98.69 196 VAL A N 1
ATOM 1532 C CA . VAL A 1 196 ? -7.168 -29.547 -13.008 1 98.69 196 VAL A CA 1
ATOM 1533 C C . VAL A 1 196 ? -6.996 -28.906 -14.383 1 98.69 196 VAL A C 1
ATOM 1535 O O . VAL A 1 196 ? -7.965 -28.406 -14.969 1 98.69 196 VAL A O 1
ATOM 1538 N N . CYS A 1 197 ? -5.75 -28.906 -14.891 1 98.56 197 CYS A N 1
ATOM 1539 C CA . CYS A 1 197 ? -5.484 -28.297 -16.188 1 98.56 197 CYS A CA 1
ATOM 1540 C C . CYS A 1 197 ? -4.133 -28.75 -16.734 1 98.56 197 CYS A C 1
ATOM 1542 O O . CYS A 1 197 ? -3.248 -29.141 -15.969 1 98.56 197 CYS A O 1
ATOM 1544 N N . PRO A 1 198 ? -3.943 -28.703 -18.031 1 98.38 198 PRO A N 1
ATOM 1545 C CA . PRO A 1 198 ? -2.643 -29.047 -18.609 1 98.38 198 PRO A CA 1
ATOM 1546 C C . PRO A 1 198 ? -1.597 -27.953 -18.406 1 98.38 198 PRO A C 1
ATOM 1548 O O . PRO A 1 198 ? -1.948 -26.781 -18.219 1 98.38 198 PRO A O 1
ATOM 1551 N N . ARG A 1 199 ? -0.41 -28.375 -18.438 1 98.31 199 ARG A N 1
ATOM 1552 C CA . ARG A 1 199 ? 0.693 -27.422 -18.547 1 98.31 199 ARG A CA 1
ATOM 1553 C C . ARG A 1 199 ? 0.422 -26.406 -19.641 1 98.31 199 ARG A C 1
ATOM 1555 O O . ARG A 1 199 ? -0.139 -26.734 -20.688 1 98.31 199 ARG A O 1
ATOM 1562 N N . GLY A 1 200 ? 0.844 -25.141 -19.359 1 98.69 200 GLY A N 1
ATOM 1563 C CA . GLY A 1 200 ? 0.595 -24.078 -20.312 1 98.69 200 GLY A CA 1
ATOM 1564 C C . GLY A 1 200 ? -0.629 -23.25 -19.984 1 98.69 200 GLY A C 1
ATOM 1565 O O . GLY A 1 200 ? -0.881 -22.219 -20.609 1 98.69 200 GLY A O 1
ATOM 1566 N N . SER A 1 201 ? -1.381 -23.656 -18.969 1 98.81 201 SER A N 1
ATOM 1567 C CA . SER A 1 201 ? -2.576 -22.938 -18.516 1 98.81 201 SER A CA 1
ATOM 1568 C C . SER A 1 201 ? -2.244 -21.922 -17.438 1 98.81 201 SER A C 1
ATOM 1570 O O . SER A 1 201 ? -1.181 -21.984 -16.812 1 98.81 201 SER A O 1
ATOM 1572 N N . VAL A 1 202 ? -3.15 -20.969 -17.297 1 98.94 202 VAL A N 1
ATOM 1573 C CA . VAL A 1 202 ? -3.111 -20 -16.203 1 98.94 202 VAL A CA 1
ATOM 1574 C C . VAL A 1 202 ? -4.457 -20 -15.477 1 98.94 202 VAL A C 1
ATOM 1576 O O . VAL A 1 202 ? -5.512 -19.969 -16.125 1 98.94 202 VAL A O 1
ATOM 1579 N N . ILE A 1 203 ? -4.391 -20.172 -14.188 1 98.94 203 ILE A N 1
ATOM 1580 C CA . ILE A 1 203 ? -5.57 -19.922 -13.367 1 98.94 203 ILE A CA 1
ATOM 1581 C C . ILE A 1 203 ? -5.551 -18.484 -12.859 1 98.94 203 ILE A C 1
ATOM 1583 O O . ILE A 1 203 ? -4.602 -18.062 -12.188 1 98.94 203 ILE A O 1
ATOM 1587 N N . TYR A 1 204 ? -6.531 -17.703 -13.258 1 98.94 204 TYR A N 1
ATOM 1588 C CA . TYR A 1 204 ? -6.707 -16.344 -12.781 1 98.94 204 TYR A CA 1
ATOM 1589 C C . TYR A 1 204 ? -7.828 -16.25 -11.758 1 98.94 204 TYR A C 1
ATOM 1591 O O . TYR A 1 204 ? -8.922 -16.781 -11.977 1 98.94 204 TYR A O 1
ATOM 1599 N N . PHE A 1 205 ? -7.59 -15.617 -10.602 1 98.94 205 PHE A N 1
ATOM 1600 C CA . PHE A 1 205 ? -8.672 -15.5 -9.633 1 98.94 205 PHE A CA 1
ATOM 1601 C C . PHE A 1 205 ? -8.539 -14.219 -8.82 1 98.94 205 PHE A C 1
ATOM 1603 O O . PHE A 1 205 ? -7.438 -13.688 -8.664 1 98.94 205 PHE A O 1
ATOM 1610 N N . LEU A 1 206 ? -9.656 -13.68 -8.312 1 98.88 206 LEU A N 1
ATOM 1611 C CA . LEU A 1 206 ? -9.719 -12.461 -7.52 1 98.88 206 LEU A CA 1
ATOM 1612 C C . LEU A 1 206 ? -9.242 -12.711 -6.098 1 98.88 206 LEU A C 1
ATOM 1614 O O . LEU A 1 206 ? -9.398 -13.812 -5.566 1 98.88 206 LEU A O 1
ATOM 1618 N N . GLY A 1 207 ? -8.688 -11.695 -5.527 1 98.38 207 GLY A N 1
ATOM 1619 C CA . GLY A 1 207 ? -8.102 -11.812 -4.199 1 98.38 207 GLY A CA 1
ATOM 1620 C C . GLY A 1 207 ? -9.109 -12.164 -3.127 1 98.38 207 GLY A C 1
ATOM 1621 O O . GLY A 1 207 ? -8.742 -12.57 -2.025 1 98.38 207 GLY A O 1
ATOM 1622 N N . THR A 1 208 ? -10.383 -12.07 -3.379 1 98 208 THR A N 1
ATOM 1623 C CA . THR A 1 208 ? -11.445 -12.359 -2.428 1 98 208 THR A CA 1
ATOM 1624 C C . THR A 1 208 ? -11.891 -13.812 -2.551 1 98 208 THR A C 1
ATOM 1626 O O . THR A 1 208 ? -12.719 -14.289 -1.763 1 98 208 THR A O 1
ATOM 1629 N N . THR A 1 209 ? -11.328 -14.555 -3.471 1 98.69 209 THR A N 1
ATOM 1630 C CA . THR A 1 209 ? -11.727 -15.938 -3.711 1 98.69 209 THR A CA 1
ATOM 1631 C C . THR A 1 209 ? -11 -16.875 -2.752 1 98.69 209 THR A C 1
ATOM 1633 O O . THR A 1 209 ? -9.773 -16.859 -2.664 1 98.69 209 THR A O 1
ATOM 1636 N N . TRP A 1 210 ? -11.773 -17.703 -2.057 1 98.25 210 TRP A N 1
ATOM 1637 C CA . TRP A 1 210 ? -11.172 -18.734 -1.209 1 98.25 210 TRP A CA 1
ATOM 1638 C C . TRP A 1 210 ? -10.484 -19.797 -2.051 1 98.25 210 TRP A C 1
ATOM 1640 O O . TRP A 1 210 ? -11.07 -20.328 -2.996 1 98.25 210 TRP A O 1
ATOM 1650 N N . HIS A 1 211 ? -9.266 -20.078 -1.679 1 98.38 211 HIS A N 1
ATOM 1651 C CA . HIS A 1 211 ? -8.461 -21.031 -2.43 1 98.38 211 HIS A CA 1
ATOM 1652 C C . HIS A 1 211 ? -7.336 -21.609 -1.572 1 98.38 211 HIS A C 1
ATOM 1654 O O . HIS A 1 211 ? -7.172 -21.203 -0.415 1 98.38 211 HIS A O 1
ATOM 1660 N N . SER A 1 212 ? -6.629 -22.578 -2.107 1 97.06 212 SER A N 1
ATOM 1661 C CA . SER A 1 212 ? -5.449 -23.156 -1.466 1 97.06 212 SER A CA 1
ATOM 1662 C C . SER A 1 212 ? -4.652 -24.016 -2.439 1 97.06 212 SER A C 1
ATOM 1664 O O . SER A 1 212 ? -5.18 -24.453 -3.469 1 97.06 212 SER A O 1
ATOM 1666 N N . GLY A 1 213 ? -3.357 -24.141 -2.135 1 97.12 213 GLY A N 1
ATOM 1667 C CA . GLY A 1 213 ? -2.609 -25.203 -2.801 1 97.12 213 GLY A CA 1
ATOM 1668 C C . GLY A 1 213 ? -3.004 -26.594 -2.342 1 97.12 213 GLY A C 1
ATOM 1669 O O . GLY A 1 213 ? -3.213 -26.828 -1.148 1 97.12 213 GLY A O 1
ATOM 1670 N N . GLY A 1 214 ? -3.137 -27.469 -3.223 1 97.19 214 GLY A N 1
ATOM 1671 C CA . GLY A 1 214 ? -3.486 -28.844 -2.877 1 97.19 214 GLY A CA 1
ATOM 1672 C C . GLY A 1 214 ? -2.303 -29.656 -2.387 1 97.19 214 GLY A C 1
ATOM 1673 O O . GLY A 1 214 ? -1.152 -29.234 -2.539 1 97.19 214 GLY A O 1
ATOM 1674 N N . ALA A 1 215 ? -2.674 -30.781 -1.785 1 97.31 215 ALA A N 1
ATOM 1675 C CA . ALA A 1 215 ? -1.637 -31.734 -1.381 1 97.31 215 ALA A CA 1
ATOM 1676 C C . ALA A 1 215 ? -1.017 -32.406 -2.594 1 97.31 215 ALA A C 1
ATOM 1678 O O . ALA A 1 215 ? -1.709 -32.719 -3.572 1 97.31 215 ALA A O 1
ATOM 1679 N N . ASN A 1 216 ? 0.271 -32.594 -2.48 1 98.06 216 ASN A N 1
ATOM 1680 C CA . ASN A 1 216 ? 0.921 -33.406 -3.508 1 98.06 216 ASN A CA 1
ATOM 1681 C C . ASN A 1 216 ? 1.062 -34.875 -3.07 1 98.06 216 ASN A C 1
ATOM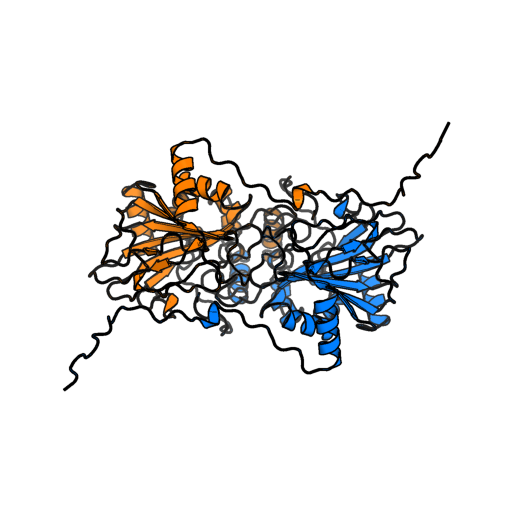 1683 O O . ASN A 1 216 ? 1.984 -35.219 -2.33 1 98.06 216 ASN A O 1
ATOM 1687 N N . ARG A 1 217 ? 0.248 -35.688 -3.568 1 97.75 217 ARG A N 1
ATOM 1688 C CA . ARG A 1 217 ? 0.214 -37.125 -3.219 1 97.75 217 ARG A CA 1
ATOM 1689 C C . ARG A 1 217 ? 0.927 -37.938 -4.27 1 97.75 217 ARG A C 1
ATOM 1691 O O . ARG A 1 217 ? 0.953 -39.188 -4.18 1 97.75 217 ARG A O 1
ATOM 1698 N N . SER A 1 218 ? 1.443 -37.281 -5.242 1 97.5 218 SER A N 1
ATOM 1699 C CA . SER A 1 218 ? 2.24 -37.938 -6.262 1 97.5 218 SER A CA 1
ATOM 1700 C C . SER A 1 218 ? 3.686 -38.125 -5.809 1 97.5 218 SER A C 1
ATOM 1702 O O . SER A 1 218 ? 4.043 -37.719 -4.699 1 97.5 218 SER A O 1
ATOM 1704 N N . GLN A 1 219 ? 4.516 -38.719 -6.684 1 97.56 219 GLN A N 1
ATOM 1705 C CA . GLN A 1 219 ? 5.902 -39.031 -6.336 1 97.56 219 GLN A CA 1
ATOM 1706 C C . GLN A 1 219 ? 6.859 -38 -6.953 1 97.56 219 GLN A C 1
ATOM 1708 O O . GLN A 1 219 ? 8.078 -38.156 -6.859 1 97.56 219 GLN A O 1
ATOM 1713 N N . LYS A 1 220 ? 6.336 -36.969 -7.578 1 97.44 220 LYS A N 1
ATOM 1714 C CA . LYS A 1 220 ? 7.145 -35.969 -8.258 1 97.44 220 LYS A CA 1
ATOM 1715 C C . LYS A 1 220 ? 6.785 -34.562 -7.781 1 97.44 220 LYS A C 1
ATOM 1717 O O . LYS A 1 220 ? 5.668 -34.344 -7.316 1 97.44 220 LYS A O 1
ATOM 1722 N N . PRO A 1 221 ? 7.746 -33.656 -7.91 1 97.5 221 PRO A N 1
ATOM 1723 C CA . PRO A 1 221 ? 7.379 -32.281 -7.641 1 97.5 221 PRO A CA 1
ATOM 1724 C C . PRO A 1 221 ? 6.41 -31.719 -8.68 1 97.5 221 PRO A C 1
ATOM 1726 O O . PRO A 1 221 ? 6.387 -32.156 -9.82 1 97.5 221 PRO A O 1
ATOM 1729 N N . ARG A 1 222 ? 5.629 -30.859 -8.289 1 98.25 222 ARG A N 1
ATOM 1730 C CA . ARG A 1 222 ? 4.793 -30.078 -9.195 1 98.25 222 ARG A CA 1
ATOM 1731 C C . ARG A 1 222 ? 5.285 -28.641 -9.289 1 98.25 222 ARG A C 1
ATOM 1733 O O . ARG A 1 222 ? 5.312 -27.922 -8.289 1 98.25 222 ARG A O 1
ATOM 1740 N N . TYR A 1 223 ? 5.645 -28.188 -10.5 1 98.62 223 TYR A N 1
ATOM 1741 C CA . TYR A 1 223 ? 6.23 -26.875 -10.742 1 98.62 223 TYR A CA 1
ATOM 1742 C C . TYR A 1 223 ? 5.156 -25.859 -11.117 1 98.62 223 TYR A C 1
ATOM 1744 O O . TYR A 1 223 ? 4.289 -26.141 -11.945 1 98.62 223 TYR A O 1
ATOM 1752 N N . ALA A 1 224 ? 5.227 -24.703 -10.5 1 98.75 224 ALA A N 1
ATOM 1753 C CA . ALA A 1 224 ? 4.344 -23.578 -10.805 1 98.75 224 ALA A CA 1
ATOM 1754 C C . ALA A 1 224 ? 5.008 -22.25 -10.461 1 98.75 224 ALA A C 1
ATOM 1756 O O . ALA A 1 224 ? 6.148 -22.219 -9.984 1 98.75 224 ALA A O 1
ATOM 1757 N N . ALA A 1 225 ? 4.402 -21.219 -10.812 1 98.69 225 ALA A N 1
ATOM 1758 C CA . ALA A 1 225 ? 4.688 -19.859 -10.336 1 98.69 225 ALA A CA 1
ATOM 1759 C C . ALA A 1 225 ? 3.398 -19.094 -10.062 1 98.69 225 ALA A C 1
ATOM 1761 O O . ALA A 1 225 ? 2.324 -19.484 -10.523 1 98.69 225 ALA A O 1
ATOM 1762 N N . THR A 1 226 ? 3.506 -18.172 -9.258 1 98.44 226 THR A N 1
ATOM 1763 C CA . THR A 1 226 ? 2.385 -17.266 -9.031 1 98.44 226 THR A CA 1
ATOM 1764 C C . THR A 1 226 ? 2.814 -15.812 -9.211 1 98.44 226 THR A C 1
ATOM 1766 O O . THR A 1 226 ? 3.916 -15.43 -8.82 1 98.44 226 THR A O 1
ATOM 1769 N N . ILE A 1 227 ? 2.064 -15.102 -9.883 1 98.69 227 ILE A N 1
ATOM 1770 C CA . ILE A 1 227 ? 2.145 -13.656 -9.984 1 98.69 227 ILE A CA 1
ATOM 1771 C C . ILE A 1 227 ? 0.827 -13.031 -9.523 1 98.69 227 ILE A C 1
ATOM 1773 O O . ILE A 1 227 ? -0.228 -13.289 -10.109 1 98.69 227 ILE A O 1
ATOM 1777 N N . GLN A 1 228 ? 0.934 -12.305 -8.539 1 98.5 228 GLN A N 1
ATOM 1778 C CA . GLN A 1 228 ? -0.221 -11.609 -7.984 1 98.5 228 GLN A CA 1
ATOM 1779 C C . GLN A 1 228 ? -0.094 -10.094 -8.172 1 98.5 228 GLN A C 1
ATOM 1781 O O . GLN A 1 228 ? 1.015 -9.555 -8.18 1 98.5 228 GLN A O 1
ATOM 1786 N N . TYR A 1 229 ? -1.182 -9.539 -8.344 1 98.81 229 TYR A N 1
ATOM 1787 C CA . TYR A 1 229 ? -1.273 -8.109 -8.594 1 98.81 229 TYR A CA 1
ATOM 1788 C C . TYR A 1 229 ? -2.164 -7.43 -7.559 1 98.81 229 TYR A C 1
ATOM 1790 O O . TYR A 1 229 ? -2.973 -8.086 -6.898 1 98.81 229 TYR A O 1
ATOM 1798 N N . CYS A 1 230 ? -1.999 -6.125 -7.441 1 98.31 230 CYS A N 1
ATOM 1799 C CA . CYS A 1 230 ? -2.852 -5.414 -6.492 1 98.31 230 CYS A CA 1
ATOM 1800 C C . CYS A 1 230 ? -3.197 -4.023 -7.008 1 98.31 230 CYS A C 1
ATOM 1802 O O . CYS A 1 230 ? -2.537 -3.506 -7.91 1 98.31 230 CYS A O 1
ATOM 1804 N N . GLN A 1 231 ? -4.227 -3.463 -6.473 1 97.62 231 GLN A N 1
ATOM 1805 C CA . GLN A 1 231 ? -4.59 -2.072 -6.719 1 97.62 231 GLN A CA 1
ATOM 1806 C C . GLN A 1 231 ? -3.418 -1.137 -6.434 1 97.62 231 GLN A C 1
ATOM 1808 O O . GLN A 1 231 ? -2.568 -1.437 -5.594 1 97.62 231 GLN A O 1
ATOM 1813 N N . PRO A 1 232 ? -3.391 0.004 -7.098 1 96.69 232 PRO A N 1
ATOM 1814 C CA . PRO A 1 232 ? -2.23 0.887 -6.961 1 96.69 232 PRO A CA 1
ATOM 1815 C C . PRO A 1 232 ? -2.115 1.495 -5.562 1 96.69 232 PRO A C 1
ATOM 1817 O O . PRO A 1 232 ? -1.052 1.997 -5.191 1 96.69 232 PRO A O 1
ATOM 1820 N N . TYR A 1 233 ? -3.205 1.427 -4.766 1 96.19 233 TYR A N 1
ATOM 1821 C CA . TYR A 1 233 ? -3.207 2.023 -3.436 1 96.19 233 TYR A CA 1
ATOM 1822 C C . TYR A 1 233 ? -2.93 0.971 -2.367 1 96.19 233 TYR A C 1
ATOM 1824 O O . TYR A 1 233 ? -2.961 1.27 -1.171 1 96.19 233 TYR A O 1
ATOM 1832 N N . ILE A 1 234 ? -2.633 -0.256 -2.771 1 97.06 234 ILE A N 1
ATOM 1833 C CA . ILE A 1 234 ? -2.332 -1.346 -1.85 1 97.06 234 ILE A CA 1
ATOM 1834 C C . ILE A 1 234 ? -0.821 -1.55 -1.765 1 97.06 234 ILE A C 1
ATOM 1836 O O . ILE A 1 234 ? -0.13 -1.548 -2.785 1 97.06 234 ILE A O 1
ATOM 1840 N N . ARG A 1 235 ? -0.351 -1.689 -0.56 1 96.69 235 ARG A N 1
ATOM 1841 C CA . ARG A 1 235 ? 1.063 -1.981 -0.348 1 96.69 235 ARG A CA 1
ATOM 1842 C C . ARG A 1 235 ? 1.396 -3.408 -0.769 1 96.69 235 ARG A C 1
ATOM 1844 O O . ARG A 1 235 ? 0.799 -4.363 -0.268 1 96.69 235 ARG A O 1
ATOM 1851 N N . PRO A 1 236 ? 2.312 -3.57 -1.721 1 96.44 236 PRO A N 1
ATOM 1852 C CA . PRO A 1 236 ? 2.68 -4.93 -2.127 1 96.44 236 PRO A CA 1
ATOM 1853 C C . PRO A 1 236 ? 3.277 -5.746 -0.982 1 96.44 236 PRO A C 1
ATOM 1855 O O . PRO A 1 236 ? 4.004 -5.203 -0.146 1 96.44 236 PRO A O 1
ATOM 1858 N N . ILE A 1 237 ? 3.01 -7.016 -0.985 1 94.75 237 ILE A N 1
ATOM 1859 C CA . ILE A 1 237 ? 3.619 -7.945 -0.041 1 94.75 237 ILE A CA 1
ATOM 1860 C C . ILE A 1 237 ? 5.129 -8 -0.268 1 94.75 237 ILE A C 1
ATOM 1862 O O . ILE A 1 237 ? 5.906 -7.98 0.688 1 94.75 237 ILE A O 1
ATOM 1866 N N . GLU A 1 238 ? 5.488 -8.031 -1.474 1 95.38 238 GLU A N 1
ATOM 1867 C CA . GLU A 1 238 ? 6.902 -8.023 -1.839 1 95.38 238 GLU A CA 1
ATOM 1868 C C . GLU A 1 238 ? 7.332 -6.664 -2.381 1 95.38 238 GLU A C 1
ATOM 1870 O O . GLU A 1 238 ? 6.793 -6.195 -3.385 1 95.38 238 GLU A O 1
ATOM 1875 N N . ASN A 1 239 ? 8.258 -6.07 -1.709 1 96.81 239 ASN A N 1
ATOM 1876 C CA . ASN A 1 239 ? 8.82 -4.809 -2.182 1 96.81 239 ASN A CA 1
ATOM 1877 C C . ASN A 1 239 ? 9.906 -5.043 -3.229 1 96.81 239 ASN A C 1
ATOM 1879 O O . ASN A 1 239 ? 11.07 -5.258 -2.887 1 96.81 239 ASN A O 1
ATOM 1883 N N . LEU A 1 240 ? 9.578 -4.938 -4.449 1 97.94 240 LEU A N 1
ATOM 1884 C CA . LEU A 1 240 ? 10.484 -5.262 -5.551 1 97.94 240 LEU A CA 1
ATOM 1885 C C . LEU A 1 240 ? 11.461 -4.121 -5.809 1 97.94 240 LEU A C 1
ATOM 1887 O O . LEU A 1 240 ? 12.508 -4.32 -6.43 1 97.94 240 LEU A O 1
ATOM 1891 N N . MET A 1 241 ? 11.164 -2.906 -5.391 1 97.5 241 MET A N 1
ATOM 1892 C CA . MET A 1 241 ? 12.062 -1.77 -5.582 1 97.5 241 MET A CA 1
ATOM 1893 C C . MET A 1 241 ? 13.312 -1.912 -4.727 1 97.5 241 MET A C 1
ATOM 1895 O O . MET A 1 241 ? 14.375 -1.398 -5.082 1 97.5 241 MET A O 1
ATOM 1899 N N . ILE A 1 242 ? 13.141 -2.66 -3.621 1 95.5 242 ILE A N 1
ATOM 1900 C CA . ILE A 1 242 ? 14.273 -2.857 -2.721 1 95.5 242 ILE A CA 1
ATOM 1901 C C . ILE A 1 242 ? 14.844 -4.262 -2.906 1 95.5 242 ILE A C 1
ATOM 1903 O O . ILE A 1 242 ? 16.031 -4.492 -2.686 1 95.5 242 ILE A O 1
ATOM 1907 N N . GLY A 1 243 ? 14.031 -5.164 -3.385 1 95.38 243 GLY A N 1
ATOM 1908 C CA . GLY A 1 243 ? 14.422 -6.559 -3.521 1 95.38 243 GLY A CA 1
ATOM 1909 C C . GLY A 1 243 ? 15.234 -6.832 -4.77 1 95.38 243 GLY A C 1
ATOM 1910 O O . GLY A 1 243 ? 15.93 -7.848 -4.855 1 95.38 243 GLY A O 1
ATOM 1911 N N . ILE A 1 244 ? 15.188 -5.926 -5.711 1 97.5 244 ILE A N 1
ATOM 1912 C CA . ILE A 1 244 ? 15.891 -6.059 -6.984 1 97.5 244 ILE A CA 1
ATOM 1913 C C . ILE A 1 244 ? 16.766 -4.832 -7.219 1 97.5 244 ILE A C 1
ATOM 1915 O O . ILE A 1 244 ? 16.344 -3.701 -6.988 1 97.5 244 ILE A O 1
ATOM 1919 N N . ASP A 1 245 ? 18.031 -5.027 -7.648 1 97.81 245 ASP A N 1
ATOM 1920 C CA . ASP A 1 245 ? 18.953 -3.926 -7.934 1 97.81 245 ASP A CA 1
ATOM 1921 C C . ASP A 1 245 ? 18.297 -2.898 -8.859 1 97.81 245 ASP A C 1
ATOM 1923 O O . ASP A 1 245 ? 17.969 -3.209 -10.008 1 97.81 245 ASP A O 1
ATOM 1927 N N . PRO A 1 246 ? 18.078 -1.666 -8.305 1 98 246 PRO A N 1
ATOM 1928 C CA . PRO A 1 246 ? 17.359 -0.684 -9.117 1 98 246 PRO A CA 1
ATOM 1929 C C . PRO A 1 246 ? 18.094 -0.312 -10.398 1 98 246 PRO A C 1
ATOM 1931 O O . PRO A 1 246 ? 17.469 0.133 -11.367 1 98 246 PRO A O 1
ATOM 1934 N N . ARG A 1 247 ? 19.469 -0.512 -10.484 1 97.81 247 ARG A N 1
ATOM 1935 C CA . ARG A 1 247 ? 20.219 -0.264 -11.711 1 97.81 247 ARG A CA 1
ATOM 1936 C C . ARG A 1 247 ? 19.797 -1.231 -12.812 1 97.81 247 ARG A C 1
ATOM 1938 O O . ARG A 1 247 ? 19.75 -0.863 -13.992 1 97.81 247 ARG A O 1
ATOM 1945 N N . ARG A 1 248 ? 19.391 -2.424 -12.422 1 97.56 248 ARG A N 1
ATOM 1946 C CA . ARG A 1 248 ? 18.906 -3.412 -13.383 1 97.56 248 ARG A CA 1
ATOM 1947 C C . ARG A 1 248 ? 17.484 -3.102 -13.805 1 97.56 248 ARG A C 1
ATOM 1949 O O . ARG A 1 248 ? 17.141 -3.189 -14.992 1 97.56 248 ARG A O 1
ATOM 1956 N N . ALA A 1 249 ? 16.656 -2.732 -12.836 1 97.31 249 ALA A N 1
ATOM 1957 C CA . ALA A 1 249 ? 15.273 -2.373 -13.141 1 97.31 249 ALA A CA 1
ATOM 1958 C C . ALA A 1 249 ? 15.211 -1.225 -14.141 1 97.31 249 ALA A C 1
ATOM 1960 O O . ALA A 1 249 ? 14.359 -1.217 -15.031 1 97.31 249 ALA A O 1
ATOM 1961 N N . LEU A 1 250 ? 16.156 -0.297 -14.039 1 96 250 LEU A N 1
ATOM 1962 C CA . LEU A 1 250 ? 16.078 0.933 -14.82 1 96 250 LEU A CA 1
ATOM 1963 C C . LEU A 1 250 ? 17 0.872 -16.031 1 96 250 LEU A C 1
ATOM 1965 O O . LEU A 1 250 ? 17.109 1.851 -16.781 1 96 250 LEU A O 1
ATOM 1969 N N . SER A 1 251 ? 17.625 -0.268 -16.297 1 96.25 251 SER A N 1
ATOM 1970 C CA . SER A 1 251 ? 18.609 -0.402 -17.375 1 96.25 251 SER A CA 1
ATOM 1971 C C . SER A 1 251 ? 17.938 -0.628 -18.719 1 96.25 251 SER A C 1
ATOM 1973 O O . SER A 1 251 ? 18.562 -0.459 -19.766 1 96.25 251 SER A O 1
ATOM 1975 N N . GLY A 1 252 ? 16.688 -1.133 -18.656 1 96.25 252 GLY A N 1
ATOM 1976 C CA . GLY A 1 252 ? 16 -1.519 -19.891 1 96.25 252 GLY A CA 1
ATOM 1977 C C . GLY A 1 252 ? 16 -3.018 -20.125 1 96.25 252 GLY A C 1
ATOM 1978 O O . GLY A 1 252 ? 15.305 -3.51 -21.016 1 96.25 252 GLY A O 1
ATOM 1979 N N . GLU A 1 253 ? 16.703 -3.807 -19.312 1 96.81 253 GLU A N 1
ATOM 1980 C CA . GLU A 1 253 ? 16.719 -5.254 -19.5 1 96.81 253 GLU A CA 1
ATOM 1981 C C . GLU A 1 253 ? 15.383 -5.879 -19.109 1 96.81 253 GLU A C 1
ATOM 1983 O O . GLU A 1 253 ? 15 -6.926 -19.641 1 96.81 253 GLU A O 1
ATOM 1988 N N . ILE A 1 254 ? 14.695 -5.254 -18.172 1 97.81 254 ILE A N 1
ATOM 1989 C CA . ILE A 1 254 ? 13.336 -5.648 -17.812 1 97.81 254 ILE A CA 1
ATOM 1990 C C . ILE A 1 254 ? 12.336 -4.77 -18.562 1 97.81 254 ILE A C 1
ATOM 1992 O O . ILE A 1 254 ? 12.484 -3.545 -18.594 1 97.81 254 ILE A O 1
ATOM 1996 N N . PRO A 1 255 ? 11.383 -5.367 -19.203 1 98.06 255 PRO A N 1
ATOM 1997 C CA . PRO A 1 255 ? 10.406 -4.555 -19.938 1 98.06 255 PRO A CA 1
ATOM 1998 C C . PRO A 1 255 ? 9.805 -3.441 -19.078 1 98.06 255 PRO A C 1
ATOM 2000 O O . PRO A 1 255 ? 9.492 -3.66 -17.906 1 98.06 255 PRO A O 1
ATOM 2003 N N . LYS A 1 256 ? 9.609 -2.297 -19.656 1 96.62 256 LYS A N 1
ATOM 2004 C CA . LYS A 1 256 ? 9.164 -1.097 -18.953 1 96.62 256 LYS A CA 1
ATOM 2005 C C . LYS A 1 256 ? 7.84 -1.343 -18.234 1 96.62 256 LYS A C 1
ATOM 2007 O O . LYS A 1 256 ? 7.641 -0.863 -17.109 1 96.62 256 LYS A O 1
ATOM 2012 N N . LYS A 1 257 ? 6.93 -2.025 -18.875 1 97.75 257 LYS A N 1
ATOM 2013 C CA . LYS A 1 257 ? 5.621 -2.285 -18.266 1 97.75 257 LYS A CA 1
ATOM 2014 C C . LYS A 1 257 ? 5.758 -3.059 -16.969 1 97.75 257 LYS A C 1
ATOM 2016 O O . LYS A 1 257 ? 5.02 -2.809 -16.016 1 97.75 257 LYS A O 1
ATOM 2021 N N . ILE A 1 258 ? 6.707 -4.043 -16.953 1 98.75 258 ILE A N 1
ATOM 2022 C CA . ILE A 1 258 ? 6.957 -4.797 -15.734 1 98.75 258 ILE A CA 1
ATOM 2023 C C . ILE A 1 258 ? 7.547 -3.873 -14.672 1 98.75 258 ILE A C 1
ATOM 2025 O O . ILE A 1 258 ? 7.113 -3.891 -13.516 1 98.75 258 ILE A O 1
ATOM 2029 N N . VAL A 1 259 ? 8.461 -3.008 -15.07 1 98.25 259 VAL A N 1
ATOM 2030 C CA . VAL A 1 259 ? 9.117 -2.09 -14.148 1 98.25 259 VAL A CA 1
ATOM 2031 C C . VAL A 1 259 ? 8.094 -1.126 -13.555 1 98.25 259 VAL A C 1
ATOM 2033 O O . VAL A 1 259 ? 8.133 -0.826 -12.359 1 98.25 259 VAL A O 1
ATOM 2036 N N . ASP A 1 260 ? 7.199 -0.687 -14.398 1 96.75 260 ASP A N 1
ATOM 2037 C CA . ASP A 1 260 ? 6.113 0.158 -13.898 1 96.75 260 ASP A CA 1
ATOM 2038 C C . ASP A 1 260 ? 5.316 -0.556 -12.812 1 96.75 260 ASP A C 1
ATOM 2040 O O . ASP A 1 260 ? 5.02 0.031 -11.766 1 96.75 260 ASP A O 1
ATOM 2044 N N . MET A 1 261 ? 5.082 -1.827 -12.961 1 98.44 261 MET A N 1
ATOM 2045 C CA . MET A 1 261 ? 4.285 -2.605 -12.016 1 98.44 261 MET A CA 1
ATOM 2046 C C . MET A 1 261 ? 5.09 -2.924 -10.758 1 98.44 261 MET A C 1
ATOM 2048 O O . MET A 1 261 ? 4.527 -3.334 -9.742 1 98.44 261 MET A O 1
ATOM 2052 N N . MET A 1 262 ? 6.426 -2.773 -10.867 1 98.38 262 MET A N 1
ATOM 2053 C CA . MET A 1 262 ? 7.277 -2.986 -9.703 1 98.38 262 MET A CA 1
ATOM 2054 C C . MET A 1 262 ? 7.176 -1.815 -8.727 1 98.38 262 MET A C 1
ATOM 2056 O O . MET A 1 262 ? 7.668 -1.894 -7.602 1 98.38 262 MET A O 1
ATOM 2060 N N . GLY A 1 263 ? 6.637 -0.719 -9.164 1 96.81 263 GLY A N 1
ATOM 2061 C CA . GLY A 1 263 ? 6.48 0.445 -8.312 1 96.81 263 GLY A CA 1
ATOM 2062 C C . GLY A 1 263 ? 7.191 1.677 -8.836 1 96.81 263 GLY A C 1
ATOM 2063 O O . GLY A 1 263 ? 7.215 2.717 -8.18 1 96.81 263 GLY A O 1
ATOM 2064 N N . TYR A 1 264 ? 7.715 1.601 -10.062 1 96.06 264 TYR A N 1
ATOM 2065 C CA . TYR A 1 264 ? 8.547 2.676 -10.586 1 96.06 264 TYR A CA 1
ATOM 2066 C C . TYR A 1 264 ? 7.711 3.697 -11.344 1 96.06 264 TYR A C 1
ATOM 2068 O O . TYR A 1 264 ? 8.25 4.605 -11.977 1 96.06 264 TYR A O 1
ATOM 2076 N N . ARG A 1 265 ? 6.422 3.5 -11.234 1 91.88 265 ARG A N 1
ATOM 2077 C CA . ARG A 1 265 ? 5.469 4.48 -11.75 1 91.88 265 ARG A CA 1
ATOM 2078 C C . ARG A 1 265 ? 4.461 4.883 -10.68 1 91.88 265 ARG A C 1
ATOM 2080 O O . ARG A 1 265 ? 3.99 4.039 -9.914 1 91.88 265 ARG A O 1
ATOM 2087 N N . SER A 1 266 ? 4.199 6.156 -10.594 1 88.94 266 SER A N 1
ATOM 2088 C CA . SER A 1 266 ? 3.203 6.629 -9.641 1 88.94 266 SER A CA 1
ATOM 2089 C C . SER A 1 266 ? 1.788 6.355 -10.141 1 88.94 266 SER A C 1
ATOM 2091 O O . SER A 1 266 ? 1.572 6.164 -11.336 1 88.94 266 SER A O 1
ATOM 2093 N N . ALA A 1 267 ? 0.941 6.23 -9.172 1 88.44 267 ALA A N 1
ATOM 2094 C CA . ALA A 1 267 ? -0.474 6.109 -9.516 1 88.44 267 ALA A CA 1
ATOM 2095 C C . ALA A 1 267 ? -1.225 7.402 -9.195 1 88.44 267 ALA A C 1
ATOM 2097 O O . ALA A 1 267 ? -0.782 8.195 -8.367 1 88.44 267 ALA A O 1
ATOM 2098 N N . ILE A 1 268 ? -2.346 7.59 -9.852 1 80.56 268 ILE A N 1
ATOM 2099 C CA . ILE A 1 268 ? -3.18 8.773 -9.648 1 80.56 268 ILE A CA 1
ATOM 2100 C C . ILE A 1 268 ? -4.156 8.516 -8.5 1 80.56 268 ILE A C 1
ATOM 2102 O O . ILE A 1 268 ? -4.793 7.465 -8.438 1 80.56 268 ILE A O 1
ATOM 2106 N N . PRO A 1 269 ? -4.25 9.492 -7.664 1 79.62 269 PRO A N 1
ATOM 2107 C CA . PRO A 1 269 ? -3.473 10.727 -7.566 1 79.62 269 PRO A CA 1
ATOM 2108 C C . PRO A 1 269 ? -2.266 10.594 -6.641 1 79.62 269 PRO A C 1
ATOM 2110 O O . PRO A 1 269 ? -2.418 10.25 -5.469 1 79.62 269 PRO A O 1
ATOM 2113 N N . PHE A 1 270 ? -1.104 10.75 -6.977 1 79.81 270 PHE A N 1
ATOM 2114 C CA . PHE A 1 270 ? 0.139 11.031 -6.266 1 79.81 270 PHE A CA 1
ATOM 2115 C C . PHE A 1 270 ? 0.594 9.812 -5.469 1 79.81 270 PHE A C 1
ATOM 2117 O O . PHE A 1 270 ? 1.382 9.938 -4.531 1 79.81 270 PHE A O 1
ATOM 2124 N N . ILE A 1 271 ? 0.11 8.617 -5.742 1 90.81 271 ILE A N 1
ATOM 2125 C CA . ILE A 1 271 ? 0.483 7.453 -4.953 1 90.81 271 ILE A CA 1
ATOM 2126 C C . ILE A 1 271 ? 1.891 7 -5.332 1 90.81 271 ILE A C 1
ATOM 2128 O O . ILE A 1 271 ? 2.18 6.77 -6.508 1 90.81 271 ILE A O 1
ATOM 2132 N N . GLY A 1 272 ? 2.764 6.969 -4.367 1 92.62 272 GLY A N 1
ATOM 2133 C CA . GLY A 1 272 ? 4.078 6.383 -4.57 1 92.62 272 GLY A CA 1
ATOM 2134 C C . GLY A 1 272 ? 5.137 7.402 -4.945 1 92.62 272 GLY A C 1
ATOM 2135 O O . GLY A 1 272 ? 6.281 7.043 -5.23 1 92.62 272 GLY A O 1
ATOM 2136 N N . TYR A 1 273 ? 4.848 8.68 -4.914 1 91.56 273 TYR A N 1
ATOM 2137 C CA . TYR A 1 273 ? 5.852 9.695 -5.215 1 91.56 273 TYR A CA 1
ATOM 2138 C C . TYR A 1 273 ? 6.914 9.75 -4.125 1 91.56 273 TYR A C 1
ATOM 2140 O O . TYR A 1 273 ? 6.727 9.195 -3.037 1 91.56 273 TYR A O 1
ATOM 2148 N N . ALA A 1 274 ? 7.977 10.391 -4.461 1 93.19 274 ALA A N 1
ATOM 2149 C CA . ALA A 1 274 ? 9.086 10.531 -3.518 1 93.19 274 ALA A CA 1
ATOM 2150 C C . ALA A 1 274 ? 9.766 11.891 -3.664 1 93.19 274 ALA A C 1
ATOM 2152 O O . ALA A 1 274 ? 10.375 12.18 -4.695 1 93.19 274 ALA A O 1
ATOM 2153 N N . ASP A 1 275 ? 9.594 12.672 -2.656 1 93.12 275 ASP A N 1
ATOM 2154 C CA . ASP A 1 275 ? 10.227 13.984 -2.621 1 93.12 275 ASP A CA 1
ATOM 2155 C C . ASP A 1 275 ? 9.773 14.844 -3.803 1 93.12 275 ASP A C 1
ATOM 2157 O O . ASP A 1 275 ? 10.594 15.469 -4.477 1 93.12 275 ASP A O 1
ATOM 2161 N N . GLY A 1 276 ? 8.484 14.703 -4.129 1 87.25 276 GLY A N 1
ATOM 2162 C CA . GLY A 1 276 ? 7.891 15.508 -5.184 1 87.25 276 GLY A CA 1
ATOM 2163 C C . GLY A 1 276 ? 8.18 14.977 -6.574 1 87.25 276 GLY A C 1
ATOM 2164 O O . GLY A 1 276 ? 7.816 15.602 -7.574 1 87.25 276 GLY A O 1
ATOM 2165 N N . MET A 1 277 ? 8.758 13.82 -6.684 1 89.06 277 MET A N 1
ATOM 2166 C CA . MET A 1 277 ? 9.117 13.227 -7.969 1 89.06 277 MET A CA 1
ATOM 2167 C C . MET A 1 277 ? 8.43 11.883 -8.164 1 89.06 277 MET A C 1
ATOM 2169 O O . MET A 1 277 ? 7.988 11.258 -7.191 1 89.06 277 MET A O 1
ATOM 2173 N N . ASN A 1 278 ? 8.391 11.531 -9.461 1 89.5 278 ASN A N 1
ATOM 2174 C CA . ASN A 1 278 ? 7.965 10.156 -9.688 1 89.5 278 ASN A CA 1
ATOM 2175 C C . ASN A 1 278 ? 9.008 9.156 -9.203 1 89.5 278 ASN A C 1
ATOM 2177 O O . ASN A 1 278 ? 10.188 9.5 -9.07 1 89.5 278 ASN A O 1
ATOM 2181 N N . PRO A 1 279 ? 8.625 7.984 -8.969 1 92.88 279 PRO A N 1
ATOM 2182 C CA . PRO A 1 279 ? 9.523 7.016 -8.328 1 92.88 279 PRO A CA 1
ATOM 2183 C C . PRO A 1 279 ? 10.727 6.664 -9.195 1 92.88 279 PRO A C 1
ATOM 2185 O O . PRO A 1 279 ? 11.805 6.367 -8.68 1 92.88 279 PRO A O 1
ATOM 2188 N N . ARG A 1 280 ? 10.586 6.711 -10.492 1 93.06 280 ARG A N 1
ATOM 2189 C CA . ARG A 1 280 ? 11.703 6.418 -11.375 1 93.06 280 ARG A CA 1
ATOM 2190 C C . ARG A 1 280 ? 12.82 7.441 -11.203 1 93.06 280 ARG A C 1
ATOM 2192 O O . ARG A 1 280 ? 13.984 7.074 -11.016 1 93.06 280 ARG A O 1
ATOM 2199 N N . LYS A 1 281 ? 12.453 8.695 -11.234 1 93.38 281 LYS A N 1
ATOM 2200 C CA . LYS A 1 281 ? 13.422 9.781 -11.062 1 93.38 281 LYS A CA 1
ATOM 2201 C C . LYS A 1 281 ? 14.031 9.75 -9.664 1 93.38 281 LYS A C 1
ATOM 2203 O O . LYS A 1 281 ? 15.242 9.914 -9.5 1 93.38 281 LYS A O 1
ATOM 2208 N N . ALA A 1 282 ? 13.18 9.547 -8.727 1 94.62 282 ALA A N 1
ATOM 2209 C CA . ALA A 1 282 ? 13.664 9.492 -7.348 1 94.62 282 ALA A CA 1
ATOM 2210 C C . ALA A 1 282 ? 14.641 8.336 -7.152 1 94.62 282 ALA A C 1
ATOM 2212 O O . ALA A 1 282 ? 15.633 8.469 -6.426 1 94.62 282 ALA A O 1
ATOM 2213 N N . THR A 1 283 ? 14.359 7.223 -7.77 1 96.31 283 THR A N 1
ATOM 2214 C CA . THR A 1 283 ? 15.242 6.066 -7.66 1 96.31 283 THR A CA 1
ATOM 2215 C C . THR A 1 283 ? 16.578 6.344 -8.328 1 96.31 283 THR A C 1
ATOM 2217 O O . THR A 1 283 ? 17.641 5.965 -7.805 1 96.31 283 THR A O 1
ATOM 2220 N N . GLN A 1 284 ? 16.562 7.012 -9.453 1 95.25 284 GLN A N 1
ATOM 2221 C CA . GLN A 1 284 ? 17.812 7.395 -10.109 1 95.25 284 GLN A CA 1
ATOM 2222 C C . GLN A 1 284 ? 18.656 8.273 -9.195 1 95.25 284 GLN A C 1
ATOM 2224 O O . GLN A 1 284 ? 19.875 8.094 -9.109 1 95.25 284 GLN A O 1
ATOM 2229 N N . ARG A 1 285 ? 18.016 9.188 -8.578 1 95.56 285 ARG A N 1
ATOM 2230 C CA . ARG A 1 285 ? 18.719 10.039 -7.617 1 95.56 285 ARG A CA 1
ATOM 2231 C C . ARG A 1 285 ? 19.312 9.211 -6.484 1 95.56 285 ARG A C 1
ATOM 2233 O O . ARG A 1 285 ? 20.469 9.43 -6.086 1 95.56 285 ARG A O 1
ATOM 2240 N N . MET A 1 286 ? 18.547 8.289 -5.945 1 96.44 286 MET A N 1
ATOM 2241 C CA . MET A 1 286 ? 19.031 7.438 -4.855 1 96.44 286 MET A CA 1
ATOM 2242 C C . MET A 1 286 ? 20.25 6.641 -5.281 1 96.44 286 MET A C 1
ATOM 2244 O O . MET A 1 286 ? 21.203 6.488 -4.504 1 96.44 286 MET A O 1
ATOM 2248 N N . ILE A 1 287 ? 20.234 6.152 -6.5 1 96.62 287 ILE A N 1
ATOM 2249 C CA . ILE A 1 287 ? 21.375 5.426 -7.023 1 96.62 287 ILE A CA 1
ATOM 2250 C C . ILE A 1 287 ? 22.625 6.316 -6.969 1 96.62 287 ILE A C 1
ATOM 2252 O O . ILE A 1 287 ? 23.672 5.891 -6.488 1 96.62 287 ILE A O 1
ATOM 2256 N N . ARG A 1 288 ? 22.469 7.547 -7.391 1 94.88 288 ARG A N 1
ATOM 2257 C CA . ARG A 1 288 ? 23.594 8.477 -7.355 1 94.88 288 ARG A CA 1
ATOM 2258 C C . ARG A 1 288 ? 24.016 8.766 -5.922 1 94.88 288 ARG A C 1
ATOM 2260 O O . ARG A 1 288 ? 25.219 8.836 -5.625 1 94.88 288 ARG A O 1
ATOM 2267 N N . TRP A 1 289 ? 23.047 8.961 -5 1 95.12 289 TRP A N 1
ATOM 2268 C CA . TRP A 1 289 ? 23.359 9.164 -3.586 1 95.12 289 TRP A CA 1
ATOM 2269 C C . TRP A 1 289 ? 24.281 8.062 -3.066 1 95.12 289 TRP A C 1
ATOM 2271 O O . TRP A 1 289 ? 25.297 8.344 -2.434 1 95.12 289 TRP A O 1
ATOM 2281 N N . LEU A 1 290 ? 23.922 6.848 -3.416 1 96.31 290 LEU A N 1
ATOM 2282 C CA . LEU A 1 290 ? 24.562 5.703 -2.77 1 96.31 290 LEU A CA 1
ATOM 2283 C C . LEU A 1 290 ? 25.922 5.406 -3.395 1 96.31 290 LEU A C 1
ATOM 2285 O O . LEU A 1 290 ? 26.688 4.59 -2.871 1 96.31 290 LEU A O 1
ATOM 2289 N N . GLN A 1 291 ? 26.203 6.113 -4.465 1 95.81 291 GLN A N 1
ATOM 2290 C CA . GLN A 1 291 ? 27.5 5.965 -5.113 1 95.81 291 GLN A CA 1
ATOM 2291 C C . GLN A 1 291 ? 28.469 7.062 -4.676 1 95.81 291 GLN A C 1
ATOM 2293 O O . GLN A 1 291 ? 29.641 7.059 -5.059 1 95.81 291 GLN A O 1
ATOM 2298 N N . GLY A 1 292 ? 27.984 8.016 -3.889 1 95.5 292 GLY A N 1
ATOM 2299 C CA . GLY A 1 292 ? 28.781 9.109 -3.359 1 95.5 292 GLY A CA 1
ATOM 2300 C C . GLY A 1 292 ? 28.672 9.266 -1.854 1 95.5 292 GLY A C 1
ATOM 2301 O O . GLY A 1 292 ? 28.094 8.406 -1.183 1 95.5 292 GLY A O 1
ATOM 2302 N N . PRO A 1 293 ? 29.281 10.297 -1.322 1 96.25 293 PRO A N 1
ATOM 2303 C CA . PRO A 1 293 ? 29.156 10.531 0.118 1 96.25 293 PRO A CA 1
ATOM 2304 C C . PRO A 1 293 ? 27.75 10.922 0.532 1 96.25 293 PRO A C 1
ATOM 2306 O O . PRO A 1 293 ? 26.984 11.461 -0.281 1 96.25 293 PRO A O 1
ATOM 2309 N N . VAL A 1 294 ? 27.375 10.664 1.707 1 96.44 294 VAL A N 1
ATOM 2310 C CA . VAL A 1 294 ? 26.078 11.055 2.238 1 96.44 294 VAL A CA 1
ATOM 2311 C C . VAL A 1 294 ? 25.953 12.578 2.229 1 96.44 294 VAL A C 1
ATOM 2313 O O . VAL A 1 294 ? 26.844 13.289 2.697 1 96.44 294 VAL A O 1
ATOM 2316 N N . ASP A 1 295 ? 24.891 13.047 1.663 1 93.94 295 ASP A N 1
ATOM 2317 C CA . ASP A 1 295 ? 24.578 14.469 1.702 1 93.94 295 ASP A CA 1
ATOM 2318 C C . ASP A 1 295 ? 23.734 14.812 2.932 1 93.94 295 ASP A C 1
ATOM 2320 O O . ASP A 1 295 ? 22.562 14.43 3.02 1 93.94 295 ASP A O 1
ATOM 2324 N N . ARG A 1 296 ? 24.219 15.555 3.834 1 92.81 296 ARG A N 1
ATOM 2325 C CA . ARG A 1 296 ? 23.547 15.867 5.086 1 92.81 296 ARG A CA 1
ATOM 2326 C C . ARG A 1 296 ? 22.688 17.125 4.938 1 92.81 296 ARG A C 1
ATOM 2328 O O . ARG A 1 296 ? 21.938 17.484 5.844 1 92.81 296 ARG A O 1
ATOM 2335 N N . GLU A 1 297 ? 22.812 17.781 3.805 1 92.56 297 GLU A N 1
ATOM 2336 C CA . GLU A 1 297 ? 22 18.953 3.486 1 92.56 297 GLU A CA 1
ATOM 2337 C C . GLU A 1 297 ? 21.438 18.859 2.068 1 92.56 297 GLU A C 1
ATOM 2339 O O . GLU A 1 297 ? 21.734 19.719 1.23 1 92.56 297 GLU A O 1
ATOM 2344 N N . PRO A 1 298 ? 20.641 17.875 1.859 1 93.62 298 PRO A N 1
ATOM 2345 C CA . PRO A 1 298 ? 20.094 17.75 0.508 1 93.62 298 PRO A CA 1
ATOM 2346 C C . PRO A 1 298 ? 19.219 18.938 0.121 1 93.62 298 PRO A C 1
ATOM 2348 O O . PRO A 1 298 ? 18.75 19.672 0.993 1 93.62 298 PRO A O 1
ATOM 2351 N N . PRO A 1 299 ? 19.016 19.109 -1.133 1 91.56 299 PRO A N 1
ATOM 2352 C CA . PRO A 1 299 ? 18.156 20.219 -1.56 1 91.56 299 PRO A CA 1
ATOM 2353 C C . PRO A 1 299 ? 16.719 20.078 -1.057 1 91.56 299 PRO A C 1
ATOM 2355 O O . PRO A 1 299 ? 16.203 18.953 -0.987 1 91.56 299 PRO A O 1
ATOM 2358 N N . THR A 1 300 ? 16.109 21.234 -0.72 1 93.06 300 THR A N 1
ATOM 2359 C CA . THR A 1 300 ? 14.719 21.266 -0.268 1 93.06 300 THR A CA 1
ATOM 2360 C C . THR A 1 300 ? 13.773 20.859 -1.398 1 93.06 300 THR A C 1
ATOM 2362 O O . THR A 1 300 ? 12.828 20.094 -1.185 1 93.06 300 THR A O 1
ATOM 2365 N N . PHE A 1 301 ? 14.031 21.422 -2.588 1 88.69 301 PHE A N 1
ATOM 2366 C CA . PHE A 1 301 ? 13.234 21.188 -3.787 1 88.69 301 PHE A CA 1
ATOM 2367 C C . PHE A 1 301 ? 14.086 20.562 -4.887 1 88.69 301 PHE A C 1
ATOM 2369 O O . PHE A 1 301 ? 14.578 21.266 -5.77 1 88.69 301 PHE A O 1
ATOM 2376 N N . PRO A 1 302 ? 14.125 19.25 -4.863 1 84.12 302 PRO A N 1
ATOM 2377 C CA . PRO A 1 302 ? 15.039 18.609 -5.809 1 84.12 302 PRO A CA 1
ATOM 2378 C C . PRO A 1 302 ? 14.492 18.594 -7.238 1 84.12 302 PRO A C 1
ATOM 2380 O O . PRO A 1 302 ? 13.281 18.672 -7.441 1 84.12 302 PRO A O 1
ATOM 2383 N N . SER A 1 303 ? 15.453 18.594 -8.156 1 80.62 303 SER A N 1
ATOM 2384 C CA . SER A 1 303 ? 15.156 18.406 -9.578 1 80.62 303 SER A CA 1
ATOM 2385 C C . SER A 1 303 ? 16.016 17.297 -10.172 1 80.62 303 SER A C 1
ATOM 2387 O O . SER A 1 303 ? 17.188 17.156 -9.797 1 80.62 303 SER A O 1
ATOM 2389 N N . GLU A 1 304 ? 15.422 16.438 -10.844 1 81.31 304 GLU A N 1
ATOM 2390 C CA . GLU A 1 304 ? 16.125 15.352 -11.523 1 81.31 304 GLU A CA 1
ATOM 2391 C C . GLU A 1 304 ? 15.828 15.359 -13.023 1 81.31 304 GLU A C 1
ATOM 2393 O O . GLU A 1 304 ? 14.695 15.594 -13.43 1 81.31 304 GLU A O 1
ATOM 2398 N N . LYS A 1 305 ? 16.844 15.227 -13.789 1 77.38 305 LYS A N 1
ATOM 2399 C CA . LYS A 1 305 ? 16.656 15.133 -15.234 1 77.38 305 LYS A CA 1
ATOM 2400 C C . LYS A 1 305 ? 15.852 13.891 -15.609 1 77.38 305 LYS A C 1
ATOM 2402 O O . LYS A 1 305 ? 15.828 12.914 -14.859 1 77.38 305 LYS A O 1
ATOM 2407 N N . GLY A 1 306 ? 15.031 14 -16.703 1 70.44 306 GLY A N 1
ATOM 2408 C CA . GLY A 1 306 ? 14.266 12.867 -17.188 1 70.44 306 GLY A CA 1
ATOM 2409 C C . GLY A 1 306 ? 12.867 13.25 -17.641 1 70.44 306 GLY A C 1
ATOM 2410 O O . GLY A 1 306 ? 12.453 14.406 -17.516 1 70.44 306 GLY A O 1
ATOM 2411 N N . ASP A 1 307 ? 12.156 12.266 -18.141 1 67.56 307 ASP A N 1
ATOM 2412 C CA . ASP A 1 307 ? 10.82 12.492 -18.688 1 67.56 307 ASP A CA 1
ATOM 2413 C C . ASP A 1 307 ? 9.82 12.812 -17.562 1 67.56 307 ASP A C 1
ATOM 2415 O O . ASP A 1 307 ? 9.898 12.234 -16.484 1 67.56 307 ASP A O 1
ATOM 2419 N N . LYS A 1 308 ? 9.133 13.828 -17.781 1 67.88 308 LYS A N 1
ATOM 2420 C CA . LYS A 1 308 ? 8.047 14.148 -16.859 1 67.88 308 LYS A CA 1
ATOM 2421 C C . LYS A 1 308 ? 6.91 13.133 -16.984 1 67.88 308 LYS A C 1
ATOM 2423 O O . LYS A 1 308 ? 6.57 12.711 -18.094 1 67.88 308 LYS A O 1
ATOM 2428 N N . GLU A 1 309 ? 6.66 12.562 -15.898 1 66.25 309 GLU A N 1
ATOM 2429 C CA . GLU A 1 309 ? 5.469 11.719 -15.93 1 66.25 309 GLU A CA 1
ATOM 2430 C C . GLU A 1 309 ? 4.195 12.562 -15.914 1 66.25 309 GLU A C 1
ATOM 2432 O O . GLU A 1 309 ? 4.055 13.477 -15.102 1 66.25 309 GLU A O 1
ATOM 2437 N N . ILE A 1 310 ? 3.447 12.57 -16.953 1 58.44 310 ILE A N 1
ATOM 2438 C CA . ILE A 1 310 ? 2.195 13.312 -17.078 1 58.44 310 ILE A CA 1
ATOM 2439 C C . ILE A 1 310 ? 1.245 12.914 -15.953 1 58.44 310 ILE A C 1
ATOM 2441 O O . ILE A 1 310 ? 0.35 13.68 -15.586 1 58.44 310 ILE A O 1
ATOM 2445 N N . HIS A 1 311 ? 1.589 11.828 -15.398 1 54.62 311 HIS A N 1
ATOM 2446 C CA . HIS A 1 311 ? 0.633 11.164 -14.516 1 54.62 311 HIS A CA 1
ATOM 2447 C C . HIS A 1 311 ? 0.575 11.844 -13.156 1 54.62 311 HIS A C 1
ATOM 2449 O O . HIS A 1 311 ? -0.235 11.477 -12.305 1 54.62 311 HIS A O 1
ATOM 2455 N N . VAL A 1 312 ? 1.487 12.719 -12.852 1 51.56 312 VAL A N 1
ATOM 2456 C CA . VAL A 1 312 ? 1.465 13.242 -11.492 1 51.56 312 VAL A CA 1
ATOM 2457 C C . VAL A 1 312 ? 0.543 14.461 -11.422 1 51.56 312 VAL A C 1
ATOM 2459 O O . VAL A 1 312 ? 0.926 15.562 -11.828 1 51.56 312 VAL A O 1
ATOM 2462 N N . ILE A 1 313 ? -0.775 14.078 -11.641 1 50.97 313 ILE A N 1
ATOM 2463 C CA . ILE A 1 313 ? -1.663 15.219 -11.445 1 50.97 313 ILE A CA 1
ATOM 2464 C C . ILE A 1 313 ? -1.801 15.523 -9.961 1 50.97 313 ILE A C 1
ATOM 2466 O O . ILE A 1 313 ? -1.359 14.742 -9.117 1 50.97 313 ILE A O 1
ATOM 2470 N N . SER A 1 314 ? -2.586 16.406 -9.516 1 52.16 314 SER A N 1
ATOM 2471 C CA . SER A 1 314 ? -2.902 16.922 -8.188 1 52.16 314 SER A CA 1
ATOM 2472 C C . SER A 1 314 ? -3.35 15.805 -7.246 1 52.16 314 SER A C 1
ATOM 2474 O O . SER A 1 314 ? -3.768 14.734 -7.699 1 52.16 314 SER A O 1
ATOM 2476 N N . LYS A 1 315 ? -2.76 15.844 -5.961 1 52.91 315 LYS A N 1
ATOM 2477 C CA . LYS A 1 315 ? -3.234 14.961 -4.898 1 52.91 315 LYS A CA 1
ATOM 2478 C C . LYS A 1 315 ? -4.73 14.688 -5.035 1 52.91 315 LYS A C 1
ATOM 2480 O O . LYS A 1 315 ? -5.25 13.734 -4.453 1 52.91 315 LYS A O 1
ATOM 2485 N N . LEU A 1 316 ? -5.316 15.547 -5.723 1 48.34 316 LEU A N 1
ATOM 2486 C CA . LEU A 1 316 ? -6.738 15.375 -5.992 1 48.34 316 LEU A CA 1
ATOM 2487 C C . LEU A 1 316 ? -7.078 15.812 -7.414 1 48.34 316 LEU A C 1
ATOM 2489 O O . LEU A 1 316 ? -6.555 16.812 -7.902 1 48.34 316 LEU A O 1
ATOM 2493 N N . MET B 1 1 ? -17.766 -52.188 20.172 1 31.25 1 MET B N 1
ATOM 2494 C CA . MET B 1 1 ? -16.766 -51.125 20.406 1 31.25 1 MET B CA 1
ATOM 2495 C C . MET B 1 1 ? -16.625 -50.25 19.172 1 31.25 1 MET B C 1
ATOM 2497 O O . MET B 1 1 ? -16.297 -50.719 18.078 1 31.25 1 MET B O 1
ATOM 2501 N N . PRO B 1 2 ? -17.516 -49.25 18.922 1 35.09 2 PRO B N 1
ATOM 2502 C CA . PRO B 1 2 ? -17.609 -48.625 17.594 1 35.09 2 PRO B CA 1
ATOM 2503 C C . PRO B 1 2 ? -16.328 -47.906 17.203 1 35.09 2 PRO B C 1
ATOM 2505 O O . PRO B 1 2 ? -15.867 -47 17.922 1 35.09 2 PRO B O 1
ATOM 2508 N N . SER B 1 3 ? -15.297 -48.625 16.875 1 36.72 3 SER B N 1
ATOM 2509 C CA . SER B 1 3 ? -13.93 -48.25 16.516 1 36.72 3 SER B CA 1
ATOM 2510 C C . SER B 1 3 ? -13.922 -47.188 15.414 1 36.72 3 SER B C 1
ATOM 2512 O O . SER B 1 3 ? -13.492 -47.469 14.289 1 36.72 3 SER B O 1
ATOM 2514 N N . SER B 1 4 ? -14.992 -46.406 15.242 1 38.69 4 SER B N 1
ATOM 2515 C CA . SER B 1 4 ? -14.969 -45.562 14.062 1 38.69 4 SER B CA 1
ATOM 2516 C C . SER B 1 4 ? -13.719 -44.688 14.055 1 38.69 4 SER B C 1
ATOM 2518 O O . SER B 1 4 ? -13.648 -43.688 14.781 1 38.69 4 SER B O 1
ATOM 2520 N N . SER B 1 5 ? -12.555 -45.156 14.273 1 43.25 5 SER B N 1
ATOM 2521 C CA . SER B 1 5 ? -11.258 -44.5 14.133 1 43.25 5 SER B CA 1
ATOM 2522 C C . SER B 1 5 ? -11.242 -43.562 12.945 1 43.25 5 SER B C 1
ATOM 2524 O O . SER B 1 5 ? -11.336 -44 11.789 1 43.25 5 SER B O 1
ATOM 2526 N N . SER B 1 6 ? -11.922 -42.406 12.844 1 45.91 6 SER B N 1
ATOM 2527 C CA . SER B 1 6 ? -12.008 -41.375 11.836 1 45.91 6 SER B CA 1
ATOM 2528 C C . SER B 1 6 ? -10.648 -41.094 11.203 1 45.91 6 SER B C 1
ATOM 2530 O O . SER B 1 6 ? -9.695 -40.75 11.891 1 45.91 6 SER B O 1
ATOM 2532 N N . ASP B 1 7 ? -10.062 -41.875 10.281 1 54.72 7 ASP B N 1
ATOM 2533 C CA . ASP B 1 7 ? -8.844 -41.875 9.492 1 54.72 7 ASP B CA 1
ATOM 2534 C C . ASP B 1 7 ? -8.508 -40.469 9.023 1 54.72 7 ASP B C 1
ATOM 2536 O O . ASP B 1 7 ? -9.086 -39.969 8.062 1 54.72 7 ASP B O 1
ATOM 2540 N N . LYS B 1 8 ? -8.047 -39.594 9.852 1 74.81 8 LYS B N 1
ATOM 2541 C CA . LYS B 1 8 ? -7.594 -38.25 9.602 1 74.81 8 LYS B CA 1
ATOM 2542 C C . LYS B 1 8 ? -6.586 -38.219 8.453 1 74.81 8 LYS B C 1
ATOM 2544 O O . LYS B 1 8 ? -5.578 -38.906 8.484 1 74.81 8 LYS B O 1
ATOM 2549 N N . ASP B 1 9 ? -6.871 -37.75 7.129 1 88.44 9 ASP B N 1
ATOM 2550 C CA . ASP B 1 9 ? -5.969 -37.5 6.016 1 88.44 9 ASP B CA 1
ATOM 2551 C C . ASP B 1 9 ? -4.68 -36.844 6.492 1 88.44 9 ASP B C 1
ATOM 2553 O O . ASP B 1 9 ? -4.699 -35.719 6.98 1 88.44 9 ASP B O 1
ATOM 2557 N N . PRO B 1 10 ? -3.58 -37.594 6.434 1 90 10 PRO B N 1
ATOM 2558 C CA . PRO B 1 10 ? -2.322 -37.031 6.941 1 90 10 PRO B CA 1
ATOM 2559 C C . PRO B 1 10 ? -1.861 -35.812 6.168 1 90 10 PRO B C 1
ATOM 2561 O O . PRO B 1 10 ? -0.974 -35.094 6.625 1 90 10 PRO B O 1
ATOM 2564 N N . GLN B 1 11 ? -2.369 -35.562 5.004 1 93.5 11 GLN B N 1
ATOM 2565 C CA . GLN B 1 11 ? -1.962 -34.406 4.203 1 93.5 11 GLN B CA 1
ATOM 2566 C C . GLN B 1 11 ? -3.037 -33.312 4.207 1 93.5 11 GLN B C 1
ATOM 2568 O O . GLN B 1 11 ? -3.039 -32.438 3.348 1 93.5 11 GLN B O 1
ATOM 2573 N N . ALA B 1 12 ? -3.934 -33.406 5.137 1 89.94 12 ALA B N 1
ATOM 2574 C CA . ALA B 1 12 ? -4.957 -32.375 5.293 1 89.94 12 ALA B CA 1
ATOM 2575 C C . ALA B 1 12 ? -4.348 -31.078 5.809 1 89.94 12 ALA B C 1
ATOM 2577 O O . ALA B 1 12 ? -3.387 -31.109 6.578 1 89.94 12 ALA B O 1
ATOM 2578 N N . ALA B 1 13 ? -4.938 -30.016 5.387 1 89.19 13 ALA B N 1
ATOM 2579 C CA . ALA B 1 13 ? -4.496 -28.688 5.828 1 89.19 13 ALA B CA 1
ATOM 2580 C C . ALA B 1 13 ? -4.797 -28.484 7.312 1 89.19 13 ALA B C 1
ATOM 2582 O O . ALA B 1 13 ? -5.668 -29.141 7.875 1 89.19 13 ALA B O 1
ATOM 2583 N N . ASP B 1 14 ? -4.035 -27.531 7.941 1 86.5 14 ASP B N 1
ATOM 2584 C CA . ASP B 1 14 ? -4.457 -27 9.234 1 86.5 14 ASP B CA 1
ATOM 2585 C C . ASP B 1 14 ? -5.801 -26.281 9.125 1 86.5 14 ASP B C 1
ATOM 2587 O O . ASP B 1 14 ? -6.195 -25.859 8.039 1 86.5 14 ASP B O 1
ATOM 2591 N N . PRO B 1 15 ? -6.492 -26.266 10.242 1 87.38 15 PRO B N 1
ATOM 2592 C CA . PRO B 1 15 ? -7.762 -25.531 10.211 1 87.38 15 PRO B CA 1
ATOM 2593 C C . PRO B 1 15 ? -7.574 -24.047 9.898 1 87.38 15 PRO B C 1
ATOM 2595 O O . PRO B 1 15 ? -6.551 -23.469 10.266 1 87.38 15 PRO B O 1
ATOM 2598 N N . VAL B 1 16 ? -8.562 -23.531 9.258 1 88.88 16 VAL B N 1
ATOM 2599 C CA . VAL B 1 16 ? -8.57 -22.094 9 1 88.88 16 VAL B CA 1
ATOM 2600 C C . VAL B 1 16 ? -8.594 -21.328 10.328 1 88.88 16 VAL B C 1
ATOM 2602 O O . VAL B 1 16 ? -9.414 -21.625 11.203 1 88.88 16 VAL B O 1
ATOM 2605 N N . PRO B 1 17 ? -7.676 -20.469 10.5 1 86.62 17 PRO B N 1
ATOM 2606 C CA . PRO B 1 17 ? -7.738 -19.641 11.703 1 86.62 17 PRO B CA 1
ATOM 2607 C C . PRO B 1 17 ? -8.883 -18.641 11.672 1 86.62 17 PRO B C 1
ATOM 2609 O O . PRO B 1 17 ? -8.68 -17.484 11.281 1 86.62 17 PRO B O 1
ATOM 2612 N N . VAL B 1 18 ? -9.938 -18.891 12.18 1 86.06 18 VAL B N 1
ATOM 2613 C CA . VAL B 1 18 ? -11.195 -18.141 12.078 1 86.06 18 VAL B CA 1
ATOM 2614 C C . VAL B 1 18 ? -11.023 -16.75 12.68 1 86.06 18 VAL B C 1
ATOM 2616 O O . VAL B 1 18 ? -11.523 -15.766 12.133 1 86.06 18 VAL B O 1
ATOM 2619 N N . ASP B 1 19 ? -10.266 -16.656 13.742 1 83.62 19 ASP B N 1
ATOM 2620 C CA . ASP B 1 19 ? -10.102 -15.383 14.445 1 83.62 19 ASP B CA 1
ATOM 2621 C C . ASP B 1 19 ? -9.32 -14.383 13.602 1 83.62 19 ASP B C 1
ATOM 2623 O O . ASP B 1 19 ? -9.422 -13.172 13.805 1 83.62 19 ASP B O 1
ATOM 2627 N N . TYR B 1 20 ? -8.57 -14.953 12.68 1 83.94 20 TYR B N 1
ATOM 2628 C CA . TYR B 1 20 ? -7.812 -14.086 11.789 1 83.94 20 TYR B CA 1
ATOM 2629 C C . TYR B 1 20 ? -8.734 -13.32 10.844 1 83.94 20 TYR B C 1
ATOM 2631 O O . TYR B 1 20 ? -8.461 -12.172 10.492 1 83.94 20 TYR B O 1
ATOM 2639 N N . TYR B 1 21 ? -9.883 -13.953 10.516 1 85.62 21 TYR B N 1
ATOM 2640 C CA . TYR B 1 21 ? -10.766 -13.398 9.492 1 85.62 21 TYR B CA 1
ATOM 2641 C C . TYR B 1 21 ? -11.922 -12.633 10.125 1 85.62 21 TYR B C 1
ATOM 2643 O O . TYR B 1 21 ? -12.633 -11.898 9.438 1 85.62 21 TYR B O 1
ATOM 2651 N N . ILE B 1 22 ? -12.07 -12.805 11.391 1 80.44 22 ILE B N 1
ATOM 2652 C CA . ILE B 1 22 ? -13.133 -12.109 12.117 1 80.44 22 ILE B CA 1
ATOM 2653 C C . ILE B 1 22 ? -12.523 -11.016 12.992 1 80.44 22 ILE B C 1
ATOM 2655 O O . ILE B 1 22 ? -11.992 -11.297 14.062 1 80.44 22 ILE B O 1
AT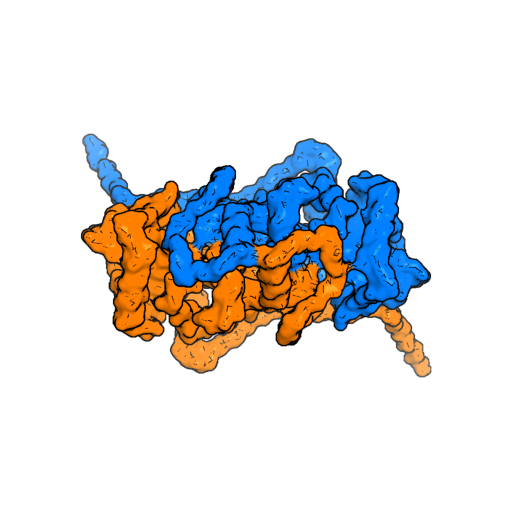OM 2659 N N . ARG B 1 23 ? -12.656 -9.867 12.578 1 77.81 23 ARG B N 1
ATOM 2660 C CA . ARG B 1 23 ? -12.031 -8.758 13.289 1 77.81 23 ARG B CA 1
ATOM 2661 C C . ARG B 1 23 ? -12.867 -8.336 14.492 1 77.81 23 ARG B C 1
ATOM 2663 O O . ARG B 1 23 ? -14.078 -8.172 14.383 1 77.81 23 ARG B O 1
ATOM 2670 N N . LYS B 1 24 ? -12.055 -8.281 15.562 1 81.75 24 LYS B N 1
ATOM 2671 C CA . LYS B 1 24 ? -12.688 -7.789 16.781 1 81.75 24 LYS B CA 1
ATOM 2672 C C . LYS B 1 24 ? -12.367 -6.312 17.016 1 81.75 24 LYS B C 1
ATOM 2674 O O . LYS B 1 24 ? -11.281 -5.844 16.672 1 81.75 24 LYS B O 1
ATOM 2679 N N . GLN B 1 25 ? -13.352 -5.637 17.531 1 86 25 GLN B N 1
ATOM 2680 C CA . GLN B 1 25 ? -13.133 -4.242 17.906 1 86 25 GLN B CA 1
ATOM 2681 C C . GLN B 1 25 ? -12.141 -4.125 19.047 1 86 25 GLN B C 1
ATOM 2683 O O . GLN B 1 25 ? -12.219 -4.883 20.016 1 86 25 GLN B O 1
ATOM 2688 N N . LYS B 1 26 ? -11.258 -3.221 18.906 1 92.69 26 LYS B N 1
ATOM 2689 C CA . LYS B 1 26 ? -10.312 -2.965 20 1 92.69 26 LYS B CA 1
ATOM 2690 C C . LYS B 1 26 ? -11.008 -2.359 21.203 1 92.69 26 LYS B C 1
ATOM 2692 O O . LYS B 1 26 ? -11.898 -1.519 21.062 1 92.69 26 LYS B O 1
ATOM 2697 N N . PRO B 1 27 ? -10.547 -2.812 22.359 1 96.25 27 PRO B N 1
ATOM 2698 C CA . PRO B 1 27 ? -11.109 -2.15 23.531 1 96.25 27 PRO B CA 1
ATOM 2699 C C . PRO B 1 27 ? -10.688 -0.688 23.656 1 96.25 27 PRO B C 1
ATOM 2701 O O . PRO B 1 27 ? -9.617 -0.313 23.172 1 96.25 27 PRO B O 1
ATOM 2704 N N . LEU B 1 28 ? -11.531 0.105 24.25 1 97.81 28 LEU B N 1
ATOM 2705 C CA . LEU B 1 28 ? -11.164 1.493 24.516 1 97.81 28 LEU B CA 1
ATOM 2706 C C . LEU B 1 28 ? -9.938 1.572 25.406 1 97.81 28 LEU B C 1
ATOM 2708 O O . LEU B 1 28 ? -9.727 0.708 26.266 1 97.81 28 LEU B O 1
ATOM 2712 N N . PRO B 1 29 ? -9.133 2.641 25.234 1 97.88 29 PRO B N 1
ATOM 2713 C CA . PRO B 1 29 ? -7.977 2.826 26.109 1 97.88 29 PRO B CA 1
ATOM 2714 C C . PRO B 1 29 ? -8.375 3.012 27.578 1 97.88 29 PRO B C 1
ATOM 2716 O O . PRO B 1 29 ? -9.469 3.494 27.875 1 97.88 29 PRO B O 1
ATOM 2719 N N . THR B 1 30 ? -7.367 2.664 28.453 1 97.56 30 THR B N 1
ATOM 2720 C CA . THR B 1 30 ? -7.641 2.785 29.875 1 97.56 30 THR B CA 1
ATOM 2721 C C . THR B 1 30 ? -7.312 4.191 30.375 1 97.56 30 THR B C 1
ATOM 2723 O O . THR B 1 30 ? -7.945 4.688 31.297 1 97.56 30 THR B O 1
ATOM 2726 N N . ASP B 1 31 ? -6.309 4.844 29.781 1 98.12 31 ASP B N 1
ATOM 2727 C CA . ASP B 1 31 ? -6.012 6.227 30.141 1 98.12 31 ASP B CA 1
ATOM 2728 C C . ASP B 1 31 ? -7.203 7.137 29.859 1 98.12 31 ASP B C 1
ATOM 2730 O O . A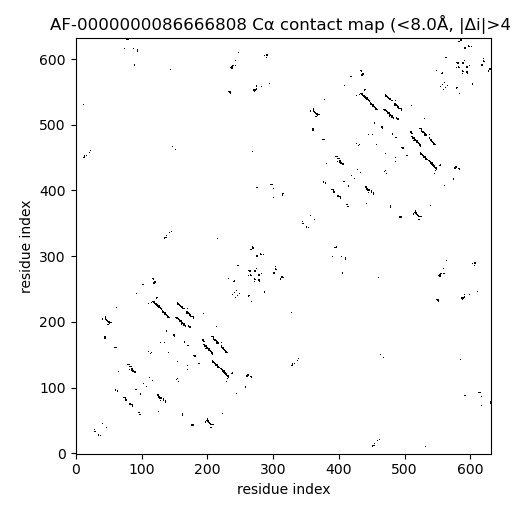SP B 1 31 ? -7.684 7.199 28.719 1 98.12 31 ASP B O 1
ATOM 2734 N N . PRO B 1 32 ? -7.715 7.863 30.797 1 98.25 32 PRO B N 1
ATOM 2735 C CA . PRO B 1 32 ? -8.953 8.633 30.641 1 98.25 32 PRO B CA 1
ATOM 2736 C C . PRO B 1 32 ? -8.844 9.703 29.547 1 98.25 32 PRO B C 1
ATOM 2738 O O . PRO B 1 32 ? -9.82 9.969 28.844 1 98.25 32 PRO B O 1
ATOM 2741 N N . THR B 1 33 ? -7.766 10.352 29.469 1 98.25 33 THR B N 1
ATOM 2742 C CA . THR B 1 33 ? -7.574 11.391 28.453 1 98.25 33 THR B CA 1
ATOM 2743 C C . THR B 1 33 ? -7.605 10.781 27.062 1 98.25 33 THR B C 1
ATOM 2745 O O . THR B 1 33 ? -8.305 11.281 26.172 1 98.25 33 THR B O 1
ATOM 2748 N N . ILE B 1 34 ? -6.887 9.688 26.891 1 98.62 34 ILE B N 1
ATOM 2749 C CA . ILE B 1 34 ? -6.844 9.023 25.594 1 98.62 34 ILE B CA 1
ATOM 2750 C C . ILE B 1 34 ? -8.219 8.445 25.266 1 98.62 34 ILE B C 1
ATOM 2752 O O . ILE B 1 34 ? -8.664 8.5 24.109 1 98.62 34 ILE B O 1
ATOM 2756 N N . LYS B 1 35 ? -8.82 7.867 26.234 1 98.75 35 LYS B N 1
ATOM 2757 C CA . LYS B 1 35 ? -10.172 7.344 26.047 1 98.75 35 LYS B CA 1
ATOM 2758 C C . LYS B 1 35 ? -11.117 8.422 25.547 1 98.75 35 LYS B C 1
ATOM 2760 O O . LYS B 1 35 ? -11.891 8.195 24.609 1 98.75 35 LYS B O 1
ATOM 2765 N N . ALA B 1 36 ? -11.039 9.617 26.125 1 98.81 36 ALA B N 1
ATOM 2766 C CA . ALA B 1 36 ? -11.883 10.734 25.703 1 98.81 36 ALA B CA 1
ATOM 2767 C C . ALA B 1 36 ? -11.578 11.141 24.266 1 98.81 36 ALA B C 1
ATOM 2769 O O . ALA B 1 36 ? -12.492 11.438 23.484 1 98.81 36 ALA B O 1
ATOM 2770 N N . TYR B 1 37 ? -10.297 11.203 23.922 1 98.88 37 TYR B N 1
ATOM 2771 C CA . TYR B 1 37 ? -9.914 11.516 22.547 1 98.88 37 TYR B CA 1
ATOM 2772 C C . TYR B 1 37 ? -10.484 10.5 21.578 1 98.88 37 TYR B C 1
ATOM 2774 O O . TYR B 1 37 ? -11.062 10.867 20.547 1 98.88 37 TYR B O 1
ATOM 2782 N N . VAL B 1 38 ? -10.336 9.203 21.891 1 98.88 38 VAL B N 1
ATOM 2783 C CA . VAL B 1 38 ? -10.82 8.133 21.031 1 98.88 38 VAL B CA 1
ATOM 2784 C C . VAL B 1 38 ? -12.336 8.25 20.859 1 98.88 38 VAL B C 1
ATOM 2786 O O . VAL B 1 38 ? -12.852 8.18 19.734 1 98.88 38 VAL B O 1
ATOM 2789 N N . GLN B 1 39 ? -13.047 8.477 21.922 1 98.81 39 GLN B N 1
ATOM 2790 C CA . GLN B 1 39 ? -14.5 8.594 21.875 1 98.81 39 GLN B CA 1
ATOM 2791 C C . GLN B 1 39 ? -14.93 9.797 21.047 1 98.81 39 GLN B C 1
ATOM 2793 O O . GLN B 1 39 ? -15.906 9.719 20.281 1 98.81 39 GLN B O 1
ATOM 2798 N N . THR B 1 40 ? -14.234 10.922 21.203 1 98.88 40 THR B N 1
ATOM 2799 C CA . THR B 1 40 ? -14.516 12.109 20.406 1 98.88 40 THR B CA 1
ATOM 2800 C C . THR B 1 40 ? -14.32 11.82 18.922 1 98.88 40 THR B C 1
ATOM 2802 O O . THR B 1 40 ? -15.141 12.219 18.094 1 98.88 40 THR B O 1
ATOM 2805 N N . VAL B 1 41 ? -13.266 11.086 18.578 1 98.94 41 VAL B N 1
ATOM 2806 C CA . VAL B 1 41 ? -12.992 10.75 17.188 1 98.94 41 VAL B CA 1
ATOM 2807 C C . VAL B 1 41 ? -14.055 9.781 16.672 1 98.94 41 VAL B C 1
ATOM 2809 O O . VAL B 1 41 ? -14.523 9.906 15.539 1 98.94 41 VAL B O 1
ATOM 2812 N N . LEU B 1 42 ? -14.43 8.805 17.5 1 98.56 42 LEU B N 1
ATOM 2813 C CA . LEU B 1 42 ? -15.461 7.852 17.109 1 98.56 42 LEU B CA 1
ATOM 2814 C C . LEU B 1 42 ? -16.766 8.57 16.797 1 98.56 42 LEU B C 1
ATOM 2816 O O . LEU B 1 42 ? -17.5 8.156 15.891 1 98.56 42 LEU B O 1
ATOM 2820 N N . GLU B 1 43 ? -16.984 9.641 17.5 1 98.56 43 GLU B N 1
ATOM 2821 C CA . GLU B 1 43 ? -18.234 10.375 17.328 1 98.56 43 GLU B CA 1
ATOM 2822 C C . GLU B 1 43 ? -18.141 11.375 16.188 1 98.56 43 GLU B C 1
ATOM 2824 O O . GLU B 1 43 ? -19.031 11.445 15.328 1 98.56 43 GLU B O 1
ATOM 2829 N N . ASN B 1 44 ? -17.016 12.109 16.078 1 98.69 44 ASN B N 1
ATOM 2830 C CA . ASN B 1 44 ? -16.969 13.297 15.227 1 98.69 44 ASN B CA 1
ATOM 2831 C C . ASN B 1 44 ? -16.047 13.086 14.039 1 98.69 44 ASN B C 1
ATOM 2833 O O . ASN B 1 44 ? -16.062 13.867 13.086 1 98.69 44 ASN B O 1
ATOM 2837 N N . GLY B 1 45 ? -15.234 12.07 14.117 1 98.88 45 GLY B N 1
ATOM 2838 C CA . GLY B 1 45 ? -14.266 11.82 13.062 1 98.88 45 GLY B CA 1
ATOM 2839 C C . GLY B 1 45 ? -12.969 12.578 13.258 1 98.88 45 GLY B C 1
ATOM 2840 O O . GLY B 1 45 ? -12.023 12.422 12.484 1 98.88 45 GLY B O 1
ATOM 2841 N N . PHE B 1 46 ? -12.93 13.469 14.273 1 98.94 46 PHE B N 1
ATOM 2842 C CA . PHE B 1 46 ? -11.734 14.242 14.578 1 98.94 46 PHE B CA 1
ATOM 2843 C C . PHE B 1 46 ? -11.711 14.656 16.047 1 98.94 46 PHE B C 1
ATOM 2845 O O . PHE B 1 46 ? -12.719 14.531 16.734 1 98.94 46 PHE B O 1
ATOM 2852 N N . VAL B 1 47 ? -10.508 15.086 16.469 1 98.94 47 VAL B N 1
ATOM 2853 C CA . VAL B 1 47 ? -10.352 15.648 17.812 1 98.94 47 VAL B CA 1
ATOM 2854 C C . VAL B 1 47 ? -9.25 16.703 17.812 1 98.94 47 VAL B C 1
ATOM 2856 O O . VAL B 1 47 ? -8.281 16.594 17.047 1 98.94 47 VAL B O 1
ATOM 2859 N N . LEU B 1 48 ? -9.453 17.734 18.547 1 98.88 48 LEU B N 1
ATOM 2860 C CA . LEU B 1 48 ? -8.43 18.734 18.812 1 98.88 48 LEU B CA 1
ATOM 2861 C C . LEU B 1 48 ? -7.629 18.375 20.062 1 98.88 48 LEU B C 1
ATOM 2863 O O . LEU B 1 48 ? -8.211 18.125 21.125 1 98.88 48 LEU B O 1
ATOM 2867 N N . ILE B 1 49 ? -6.352 18.25 19.969 1 98.88 49 ILE B N 1
ATOM 2868 C CA . ILE B 1 49 ? -5.43 18 21.062 1 98.88 49 ILE B CA 1
ATOM 2869 C C . ILE B 1 49 ? -4.691 19.281 21.422 1 98.88 49 ILE B C 1
ATOM 2871 O O . ILE B 1 49 ? -3.74 19.672 20.75 1 98.88 49 ILE B O 1
ATOM 2875 N N . PRO B 1 50 ? -5.07 19.938 22.422 1 98 50 PRO B N 1
ATOM 2876 C CA . PRO B 1 50 ? -4.418 21.188 22.797 1 98 50 PRO B CA 1
ATOM 2877 C C . PRO B 1 50 ? -3.061 20.984 23.453 1 98 50 PRO B C 1
ATOM 2879 O O . PRO B 1 50 ? -2.791 19.906 24 1 98 50 PRO B O 1
ATOM 2882 N N . ASN B 1 51 ? -2.191 21.922 23.359 1 97.88 51 ASN B N 1
ATOM 2883 C CA . ASN B 1 51 ? -0.899 21.953 24.047 1 97.88 51 ASN B CA 1
ATOM 2884 C C . ASN B 1 51 ? -0.121 20.656 23.812 1 97.88 51 ASN B C 1
ATOM 2886 O O . ASN B 1 51 ? 0.409 20.078 24.766 1 97.88 51 ASN B O 1
ATOM 2890 N N . ALA B 1 52 ? -0.192 20.156 22.625 1 98.5 52 ALA B N 1
ATOM 2891 C CA . ALA B 1 52 ? 0.484 18.906 22.297 1 98.5 52 ALA B CA 1
ATOM 2892 C C . ALA B 1 52 ? 1.997 19.094 22.25 1 98.5 52 ALA B C 1
ATOM 2894 O O . ALA B 1 52 ? 2.754 18.141 22.422 1 98.5 52 ALA B O 1
ATOM 2895 N N . PHE B 1 53 ? 2.539 20.266 21.984 1 98.5 53 PHE B N 1
ATOM 2896 C CA . PHE B 1 53 ? 3.947 20.641 21.984 1 98.5 53 PHE B CA 1
ATOM 2897 C C . PHE B 1 53 ? 4.113 22.094 22.422 1 98.5 53 PHE B C 1
ATOM 2899 O O . PHE B 1 53 ? 3.137 22.844 22.484 1 98.5 53 PHE B O 1
ATOM 2906 N N . THR B 1 54 ? 5.309 22.547 22.641 1 98.31 54 THR B N 1
ATOM 2907 C CA . THR B 1 54 ? 5.543 23.844 23.281 1 98.31 54 THR B CA 1
ATOM 2908 C C . THR B 1 54 ? 5.664 24.938 22.234 1 98.31 54 THR B C 1
ATOM 2910 O O . THR B 1 54 ? 5.891 24.656 21.047 1 98.31 54 THR B O 1
ATOM 2913 N N . GLU B 1 55 ? 5.543 26.141 22.734 1 97.75 55 GLU B N 1
ATOM 2914 C CA . GLU B 1 55 ? 5.754 27.312 21.906 1 97.75 55 GLU B CA 1
ATOM 2915 C C . GLU B 1 55 ? 7.156 27.328 21.297 1 97.75 55 GLU B C 1
ATOM 2917 O O . GLU B 1 55 ? 7.34 27.688 20.141 1 97.75 55 GLU B O 1
ATOM 2922 N N . ALA B 1 56 ? 8.094 26.938 22.062 1 98.19 56 ALA B N 1
ATOM 2923 C CA . ALA B 1 56 ? 9.477 26.906 21.594 1 98.19 56 ALA B CA 1
ATOM 2924 C C . ALA B 1 56 ? 9.641 25.906 20.453 1 98.19 56 ALA B C 1
ATOM 2926 O O . ALA B 1 56 ? 10.344 26.188 19.484 1 98.19 56 ALA B O 1
ATOM 2927 N N . GLU B 1 57 ? 8.992 24.75 20.609 1 98.12 57 GLU B N 1
ATOM 2928 C CA . GLU B 1 57 ? 9.047 23.75 19.547 1 98.12 57 GLU B CA 1
ATOM 2929 C C . GLU B 1 57 ? 8.383 24.25 18.266 1 98.12 57 GLU B C 1
ATOM 2931 O O . GLU B 1 57 ? 8.875 24 17.172 1 98.12 57 GLU B O 1
ATOM 2936 N N . ALA B 1 58 ? 7.297 24.969 18.391 1 98.62 58 ALA B N 1
ATOM 2937 C CA . ALA B 1 58 ? 6.633 25.562 17.234 1 98.62 58 ALA B CA 1
ATOM 2938 C C . ALA B 1 58 ? 7.539 26.578 16.531 1 98.62 58 ALA B C 1
ATOM 2940 O O . ALA B 1 58 ? 7.672 26.578 15.312 1 98.62 58 ALA B O 1
ATOM 2941 N N . LYS B 1 59 ? 8.141 27.422 17.297 1 98.19 59 LYS B N 1
ATOM 2942 C CA . LYS B 1 59 ? 9.023 28.453 16.75 1 98.19 59 LYS B CA 1
ATOM 2943 C C . LYS B 1 59 ? 10.211 27.812 16.031 1 98.19 59 LYS B C 1
ATOM 2945 O O . LYS B 1 59 ? 10.594 28.266 14.945 1 98.19 59 LYS B O 1
ATOM 2950 N N . ASP B 1 60 ? 10.766 26.797 16.672 1 98.31 60 ASP B N 1
ATOM 2951 C CA . ASP B 1 60 ? 11.867 26.078 16.047 1 98.31 60 ASP B CA 1
ATOM 2952 C C . ASP B 1 60 ? 11.461 25.516 14.688 1 98.31 60 ASP B C 1
ATOM 2954 O O . ASP B 1 60 ? 12.227 25.578 13.727 1 98.31 60 ASP B O 1
ATOM 2958 N N . ALA B 1 61 ? 10.289 24.922 14.617 1 98.75 61 ALA B N 1
ATOM 2959 C CA . ALA B 1 61 ? 9.789 24.328 13.375 1 98.75 61 ALA B CA 1
ATOM 2960 C C . ALA B 1 61 ? 9.594 25.406 12.312 1 98.75 61 ALA B C 1
ATOM 2962 O O . ALA B 1 61 ? 9.969 25.219 11.148 1 98.75 61 ALA B O 1
ATOM 2963 N N . VAL B 1 62 ? 9.031 26.547 12.68 1 98.56 62 VAL B N 1
ATOM 2964 C CA . VAL B 1 62 ? 8.805 27.641 11.75 1 98.56 62 VAL B CA 1
ATOM 2965 C C . VAL B 1 62 ? 10.148 28.156 11.219 1 98.56 62 VAL B C 1
ATOM 2967 O O . VAL B 1 62 ? 10.297 28.359 10.008 1 98.56 62 VAL B O 1
ATOM 2970 N N . ASP B 1 63 ? 11.133 28.328 12.141 1 98.25 63 ASP B N 1
ATOM 2971 C CA . ASP B 1 63 ? 12.461 28.766 11.734 1 98.25 63 ASP B CA 1
ATOM 2972 C C . ASP B 1 63 ? 13.078 27.781 10.734 1 98.25 63 ASP B C 1
ATOM 2974 O O . ASP B 1 63 ? 13.727 28.203 9.766 1 98.25 63 ASP B O 1
ATOM 2978 N N . GLU B 1 64 ? 12.875 26.531 10.961 1 97.75 64 GLU B N 1
ATOM 2979 C CA . GLU B 1 64 ? 13.414 25.5 10.07 1 97.75 64 GLU B CA 1
ATOM 2980 C C . GLU B 1 64 ? 12.734 25.547 8.703 1 97.75 64 GLU B C 1
ATOM 2982 O O . GLU B 1 64 ? 13.383 25.328 7.68 1 97.75 64 GLU B O 1
ATOM 2987 N N . ILE B 1 65 ? 11.398 25.734 8.688 1 98.31 65 ILE B N 1
ATOM 2988 C CA . ILE B 1 65 ? 10.688 25.875 7.422 1 98.31 65 ILE B CA 1
ATOM 2989 C C . ILE B 1 65 ? 11.273 27.047 6.625 1 98.31 65 ILE B C 1
ATOM 2991 O O . ILE B 1 65 ? 11.562 26.906 5.434 1 98.31 65 ILE B O 1
ATOM 2995 N N . ASP B 1 66 ? 11.477 28.156 7.309 1 97.5 66 ASP B N 1
ATOM 2996 C CA . ASP B 1 66 ? 12.023 29.344 6.641 1 97.5 66 ASP B CA 1
ATOM 2997 C C . ASP B 1 66 ? 13.414 29.062 6.09 1 97.5 66 ASP B C 1
ATOM 2999 O O . ASP B 1 66 ? 13.734 29.453 4.965 1 97.5 66 ASP B O 1
ATOM 3003 N N . ARG B 1 67 ? 14.219 28.438 6.883 1 97.19 67 ARG B N 1
ATOM 3004 C CA . ARG B 1 67 ? 15.555 28.078 6.422 1 97.19 67 ARG B CA 1
ATOM 3005 C C . ARG B 1 67 ? 15.492 27.219 5.164 1 97.19 67 ARG B C 1
ATOM 3007 O O . ARG B 1 67 ? 16.203 27.484 4.188 1 97.19 67 ARG B O 1
ATOM 3014 N N . LEU B 1 68 ? 14.648 26.172 5.152 1 96.94 68 LEU B N 1
ATOM 3015 C CA . LEU B 1 68 ? 14.531 25.234 4.047 1 96.94 68 LEU B CA 1
ATOM 3016 C C . LEU B 1 68 ? 13.922 25.906 2.822 1 96.94 68 LEU B C 1
ATOM 3018 O O . LEU B 1 68 ? 14.25 25.562 1.687 1 96.94 68 LEU B O 1
ATOM 3022 N N . HIS B 1 69 ? 12.992 26.844 3.027 1 95.44 69 HIS B N 1
ATOM 3023 C CA . HIS B 1 69 ? 12.391 27.609 1.931 1 95.44 69 HIS B CA 1
ATOM 3024 C C . HIS B 1 69 ? 13.445 28.422 1.184 1 95.44 69 HIS B C 1
ATOM 3026 O O . HIS B 1 69 ? 13.391 28.531 -0.043 1 95.44 69 HIS B O 1
ATOM 3032 N N . GLY B 1 70 ? 14.336 28.922 1.953 1 92.5 70 GLY B N 1
ATOM 3033 C CA . GLY B 1 70 ? 15.312 29.812 1.351 1 92.5 70 GLY B CA 1
ATOM 3034 C C . GLY B 1 70 ? 14.695 31.094 0.798 1 92.5 70 GLY B C 1
ATOM 3035 O O . GLY B 1 70 ? 13.797 31.672 1.417 1 92.5 70 GLY B O 1
ATOM 3036 N N . LYS B 1 71 ? 15.188 31.5 -0.444 1 86.38 71 LYS B N 1
ATOM 3037 C CA . LYS B 1 71 ? 14.789 32.781 -1.003 1 86.38 71 LYS B CA 1
ATOM 3038 C C . LYS B 1 71 ? 13.625 32.625 -1.976 1 86.38 71 LYS B C 1
ATOM 3040 O O . LYS B 1 71 ? 12.914 33.594 -2.266 1 86.38 71 LYS B O 1
ATOM 3045 N N . ASP B 1 72 ? 13.5 31.422 -2.418 1 84.19 72 ASP B N 1
ATOM 3046 C CA . ASP B 1 72 ? 12.508 31.219 -3.467 1 84.19 72 ASP B CA 1
ATOM 3047 C C . ASP B 1 72 ? 11.664 29.969 -3.184 1 84.19 72 ASP B C 1
ATOM 3049 O O . ASP B 1 72 ? 11.781 28.953 -3.881 1 84.19 72 ASP B O 1
ATOM 3053 N N . PRO B 1 73 ? 10.812 30.156 -2.238 1 83.69 73 PRO B N 1
ATOM 3054 C CA . PRO B 1 73 ? 9.961 29 -1.979 1 83.69 73 PRO B CA 1
ATOM 3055 C C . PRO B 1 73 ? 9.016 28.688 -3.135 1 83.69 73 PRO B C 1
ATOM 3057 O O . PRO B 1 73 ? 8.57 29.609 -3.832 1 83.69 73 PRO B O 1
ATOM 3060 N N . LYS B 1 74 ? 8.734 27.375 -3.352 1 83.44 74 LYS B N 1
ATOM 3061 C CA . LYS B 1 74 ? 7.91 26.953 -4.484 1 83.44 74 LYS B CA 1
ATOM 3062 C C . LYS B 1 74 ? 6.445 26.812 -4.078 1 83.44 74 LYS B C 1
ATOM 3064 O O . LYS B 1 74 ? 6.141 26.328 -2.992 1 83.44 74 LYS B O 1
ATOM 3069 N N . GLY B 1 75 ? 5.641 27.344 -4.973 1 81.88 75 GLY B N 1
ATOM 3070 C CA . GLY B 1 75 ? 4.211 27.141 -4.785 1 81.88 75 GLY B CA 1
ATOM 3071 C C . GLY B 1 75 ? 3.699 25.859 -5.414 1 81.88 75 GLY B C 1
ATOM 3072 O O . GLY B 1 75 ? 4.445 25.156 -6.094 1 81.88 75 GLY B O 1
ATOM 3073 N N . GLY B 1 76 ? 2.441 25.641 -5.066 1 81.44 76 GLY B N 1
ATOM 3074 C CA . GLY B 1 76 ? 1.818 24.469 -5.66 1 81.44 76 GLY B CA 1
ATOM 3075 C C . GLY B 1 76 ? 1.634 24.594 -7.16 1 81.44 76 GLY B C 1
ATOM 3076 O O . GLY B 1 76 ? 1.528 25.688 -7.691 1 81.44 76 GLY B O 1
ATOM 3077 N N . MET B 1 77 ? 1.599 23.391 -7.758 1 75.56 77 MET B N 1
ATOM 3078 C CA . MET B 1 77 ? 1.499 23.359 -9.219 1 75.56 77 MET B CA 1
ATOM 3079 C C . MET B 1 77 ? 0.046 23.219 -9.656 1 75.56 77 MET B C 1
ATOM 3081 O O . MET B 1 77 ? -0.281 23.5 -10.812 1 75.56 77 MET B O 1
ATOM 3085 N N . HIS B 1 78 ? -0.851 22.828 -8.641 1 77.19 78 HIS B N 1
ATOM 3086 C CA . HIS B 1 78 ? -2.26 22.625 -8.953 1 77.19 78 HIS B CA 1
ATOM 3087 C C . HIS B 1 78 ? -3.16 23.25 -7.898 1 77.19 78 HIS B C 1
ATOM 3089 O O . HIS B 1 78 ? -2.693 23.625 -6.816 1 77.19 78 HIS B O 1
ATOM 3095 N N . ALA B 1 79 ? -4.395 23.344 -8.273 1 71.81 79 ALA B N 1
ATOM 3096 C CA . ALA B 1 79 ? -5.367 24 -7.402 1 71.81 79 ALA B CA 1
ATOM 3097 C C . ALA B 1 79 ? -5.465 23.297 -6.051 1 71.81 79 ALA B C 1
ATOM 3099 O O . ALA B 1 79 ? -5.559 23.938 -5.008 1 71.81 79 ALA B O 1
ATOM 3100 N N . PHE B 1 80 ? -5.375 22.047 -6.09 1 75.25 80 PHE B N 1
ATOM 3101 C CA . PHE B 1 80 ? -5.488 21.297 -4.848 1 75.25 80 PHE B CA 1
ATOM 3102 C C . PHE B 1 80 ? -4.312 21.594 -3.926 1 75.25 80 PHE B C 1
ATOM 3104 O O . PHE B 1 80 ? -4.488 21.75 -2.715 1 75.25 80 PHE B O 1
ATOM 3111 N N . ASP B 1 81 ? -3.141 21.703 -4.445 1 81.12 81 ASP B N 1
ATOM 3112 C CA . ASP B 1 81 ? -1.944 21.969 -3.654 1 81.12 81 ASP B CA 1
ATOM 3113 C C . ASP B 1 81 ? -1.905 23.438 -3.199 1 81.12 81 ASP B C 1
ATOM 3115 O O . ASP B 1 81 ? -1.239 23.766 -2.217 1 81.12 81 ASP B O 1
ATOM 3119 N N . GLY B 1 82 ? -2.652 24.281 -3.984 1 84.75 82 GLY B N 1
ATOM 3120 C CA . GLY B 1 82 ? -2.654 25.703 -3.701 1 84.75 82 GLY B CA 1
ATOM 3121 C C . GLY B 1 82 ? -1.518 26.453 -4.375 1 84.75 82 GLY B C 1
ATOM 3122 O O . GLY B 1 82 ? -0.349 26.25 -4.039 1 84.75 82 GLY B O 1
ATOM 3123 N N . PHE B 1 83 ? -1.856 27.375 -5.141 1 88.44 83 PHE B N 1
ATOM 3124 C CA . PHE B 1 83 ? -0.861 28.125 -5.898 1 88.44 83 PHE B CA 1
ATOM 3125 C C . PHE B 1 83 ? -0.041 29.016 -4.977 1 88.44 83 PHE B C 1
ATOM 3127 O O . PHE B 1 83 ? 1.097 29.375 -5.293 1 88.44 83 PHE B O 1
ATOM 3134 N N . LYS B 1 84 ? -0.634 29.328 -3.879 1 93.56 84 LYS B N 1
ATOM 3135 C CA . LYS B 1 84 ? 0.047 30.172 -2.895 1 93.56 84 LYS B CA 1
ATOM 3136 C C . LYS B 1 84 ? 0.337 29.391 -1.615 1 93.56 84 LYS B C 1
ATOM 3138 O O . LYS B 1 84 ? 0.344 29.953 -0.522 1 93.56 84 LYS B O 1
ATOM 3143 N N . THR B 1 85 ? 0.445 28.125 -1.729 1 95.06 85 THR B N 1
ATOM 3144 C CA . THR B 1 85 ? 0.828 27.25 -0.625 1 95.06 85 THR B CA 1
ATOM 3145 C C . THR B 1 85 ? 2.189 26.609 -0.886 1 95.06 85 THR B C 1
ATOM 3147 O O . THR B 1 85 ? 2.439 26.094 -1.975 1 95.06 85 THR B O 1
ATOM 3150 N N . ASN B 1 86 ? 3.08 26.766 0.04 1 94.88 86 ASN B N 1
ATOM 3151 C CA . ASN B 1 86 ? 4.383 26.109 -0.033 1 94.88 86 ASN B CA 1
ATOM 3152 C C . ASN B 1 86 ? 4.379 24.766 0.711 1 94.88 86 ASN B C 1
ATOM 3154 O O . ASN B 1 86 ? 3.834 24.672 1.811 1 94.88 86 ASN B O 1
ATOM 3158 N N . ARG B 1 87 ? 4.957 23.812 0.091 1 94.62 87 ARG B N 1
ATOM 3159 C CA . ARG B 1 87 ? 5.066 22.484 0.712 1 94.62 87 ARG B CA 1
ATOM 3160 C C . ARG B 1 87 ? 6.488 21.953 0.608 1 94.62 87 ARG B C 1
ATOM 3162 O O . ARG B 1 87 ? 7.141 22.094 -0.429 1 94.62 87 ARG B O 1
ATOM 3169 N N . ILE B 1 88 ? 7 21.406 1.627 1 95.5 88 ILE B N 1
ATOM 3170 C CA . ILE B 1 88 ? 8.273 20.688 1.654 1 95.5 88 ILE B CA 1
ATOM 3171 C C . ILE B 1 88 ? 8.023 19.219 1.965 1 95.5 88 ILE B C 1
ATOM 3173 O O . ILE B 1 88 ? 7.375 18.891 2.961 1 95.5 88 ILE B O 1
ATOM 3177 N N . PHE B 1 89 ? 8.523 18.344 1.051 1 94.5 89 PHE B N 1
ATOM 3178 C CA . PHE B 1 89 ? 8.375 16.891 1.206 1 94.5 89 PHE B CA 1
ATOM 3179 C C . PHE B 1 89 ? 9.664 16.281 1.737 1 94.5 89 PHE B C 1
ATOM 3181 O O . PHE B 1 89 ? 10.688 16.953 1.857 1 94.5 89 PHE B O 1
ATOM 3188 N N . SER B 1 90 ? 9.594 14.984 2.137 1 96 90 SER B N 1
ATOM 3189 C CA . SER B 1 90 ? 10.734 14.211 2.607 1 96 90 SER B CA 1
ATOM 3190 C C . SER B 1 90 ? 11.477 14.938 3.727 1 96 90 SER B C 1
ATOM 3192 O O . SER B 1 90 ? 12.703 15.023 3.713 1 96 90 SER B O 1
ATOM 3194 N N . LEU B 1 91 ? 10.727 15.484 4.637 1 96.69 91 LEU B N 1
ATOM 3195 C CA . LEU B 1 91 ? 11.234 16.312 5.723 1 96.69 91 LEU B CA 1
ATOM 3196 C C . LEU B 1 91 ? 12.258 15.562 6.555 1 96.69 91 LEU B C 1
ATOM 3198 O O . LEU B 1 91 ? 13.25 16.141 7 1 96.69 91 LEU B O 1
ATOM 3202 N N . LEU B 1 92 ? 12.031 14.281 6.719 1 97.5 92 LEU B N 1
ATOM 3203 C CA . LEU B 1 92 ? 12.859 13.453 7.59 1 97.5 92 LEU B CA 1
ATOM 3204 C C . LEU B 1 92 ? 14.281 13.344 7.047 1 97.5 92 LEU B C 1
ATOM 3206 O O . LEU B 1 92 ? 15.203 12.961 7.773 1 97.5 92 LEU B O 1
ATOM 3210 N N . GLY B 1 93 ? 14.445 13.672 5.812 1 97.12 93 GLY B N 1
ATOM 3211 C CA . GLY B 1 93 ? 15.773 13.711 5.223 1 97.12 93 GLY B CA 1
ATOM 3212 C C . GLY B 1 93 ? 16.406 15.086 5.254 1 97.12 93 GLY B C 1
ATOM 3213 O O . GLY B 1 93 ? 17.578 15.25 4.922 1 97.12 93 GLY B O 1
ATOM 3214 N N . LYS B 1 94 ? 15.695 16.094 5.777 1 97.38 94 LYS B N 1
ATOM 3215 C CA . LYS B 1 94 ? 16.141 17.469 5.586 1 97.38 94 LYS B CA 1
ATOM 3216 C C . LYS B 1 94 ? 16.312 18.188 6.926 1 97.38 94 LYS B C 1
ATOM 3218 O O . LYS B 1 94 ? 17.016 19.188 7.008 1 97.38 94 LYS B O 1
ATOM 3223 N N . THR B 1 95 ? 15.672 17.656 7.934 1 97.12 95 THR B N 1
ATOM 3224 C CA . THR B 1 95 ? 15.758 18.297 9.242 1 97.12 95 THR B CA 1
ATOM 3225 C C . THR B 1 95 ? 15.352 17.312 10.344 1 97.12 95 THR B C 1
ATOM 3227 O O . THR B 1 95 ? 14.633 16.344 10.086 1 97.12 95 THR B O 1
ATOM 3230 N N . ARG B 1 96 ? 15.766 17.516 11.562 1 97.38 96 ARG B N 1
ATOM 3231 C CA . ARG B 1 96 ? 15.367 16.75 12.734 1 97.38 96 ARG B CA 1
ATOM 3232 C C . ARG B 1 96 ? 14.305 17.484 13.547 1 97.38 96 ARG B C 1
ATOM 3234 O O . ARG B 1 96 ? 13.727 16.906 14.469 1 97.38 96 ARG B O 1
ATOM 3241 N N . ALA B 1 97 ? 13.914 18.656 13.125 1 97.56 97 ALA B N 1
ATOM 3242 C CA . ALA B 1 97 ? 13.031 19.531 13.914 1 97.56 97 ALA B CA 1
ATOM 3243 C C . ALA B 1 97 ? 11.609 18.984 13.93 1 97.56 97 ALA B C 1
ATOM 3245 O O . ALA B 1 97 ? 10.797 19.375 14.766 1 97.56 97 ALA B O 1
ATOM 3246 N N . PHE B 1 98 ? 11.336 18.062 13.047 1 98.44 98 PHE B N 1
ATOM 3247 C CA . PHE B 1 98 ? 9.945 17.641 12.914 1 98.44 98 PHE B CA 1
ATOM 3248 C C . PHE B 1 98 ? 9.758 16.234 13.453 1 98.44 98 PHE B C 1
ATOM 3250 O O . PHE B 1 98 ? 8.633 15.727 13.492 1 98.44 98 PHE B O 1
ATOM 3257 N N . ASP B 1 99 ? 10.844 15.539 13.891 1 98.38 99 ASP B N 1
ATOM 3258 C CA . ASP B 1 99 ? 10.773 14.172 14.406 1 98.38 99 ASP B CA 1
ATOM 3259 C C . ASP B 1 99 ? 9.773 14.078 15.562 1 98.38 99 ASP B C 1
ATOM 3261 O O . ASP B 1 99 ? 8.992 13.125 15.633 1 98.38 99 ASP B O 1
ATOM 3265 N N . LYS B 1 100 ? 9.828 15.062 16.375 1 97.81 100 LYS B N 1
ATOM 3266 C CA . LYS B 1 100 ? 9.016 15.031 17.594 1 97.81 100 LYS B CA 1
ATOM 3267 C C . LYS B 1 100 ? 7.531 14.977 17.25 1 97.81 100 LYS B C 1
ATOM 3269 O O . LYS B 1 100 ? 6.754 14.336 17.969 1 97.81 100 LYS B O 1
ATOM 3274 N N . PHE B 1 101 ? 7.105 15.602 16.188 1 98.75 101 PHE B N 1
ATOM 3275 C CA . PHE B 1 101 ? 5.691 15.68 15.844 1 98.75 101 PHE B CA 1
ATOM 3276 C C . PHE B 1 101 ? 5.18 14.32 15.367 1 98.75 101 PHE B C 1
ATOM 3278 O O . PHE B 1 101 ? 3.977 14.062 15.398 1 98.75 101 PHE B O 1
ATOM 3285 N N . VAL B 1 102 ? 6.113 13.453 14.906 1 98.69 102 VAL B N 1
ATOM 3286 C CA . VAL B 1 102 ? 5.758 12.102 14.484 1 98.69 102 VAL B CA 1
ATOM 3287 C C . VAL B 1 102 ? 5.496 11.227 15.711 1 98.69 102 VAL B C 1
ATOM 3289 O O . VAL B 1 102 ? 4.727 10.266 15.641 1 98.69 102 VAL B O 1
ATOM 3292 N N . LEU B 1 103 ? 6.062 11.633 16.844 1 98.44 103 LEU B N 1
ATOM 3293 C CA . LEU B 1 103 ? 6.113 10.742 18.016 1 98.44 103 LEU B CA 1
ATOM 3294 C C . LEU B 1 103 ? 5.277 11.305 19.156 1 98.44 103 LEU B C 1
ATOM 3296 O O . LEU B 1 103 ? 5.512 10.977 20.328 1 98.44 103 LEU B O 1
ATOM 3300 N N . LEU B 1 104 ? 4.398 12.219 18.906 1 98.69 104 LEU B N 1
ATOM 3301 C CA . LEU B 1 104 ? 3.535 12.734 19.969 1 98.69 104 LEU B CA 1
ATOM 3302 C C . LEU B 1 104 ? 2.734 11.617 20.609 1 98.69 104 LEU B C 1
ATOM 3304 O O . LEU B 1 104 ? 2.012 10.883 19.938 1 98.69 104 LEU B O 1
ATOM 3308 N N . PRO B 1 105 ? 2.785 11.438 21.891 1 98.12 105 PRO B N 1
ATOM 3309 C CA . PRO B 1 105 ? 2.189 10.281 22.562 1 98.12 105 PRO B CA 1
ATOM 3310 C C . PRO B 1 105 ? 0.685 10.172 22.312 1 98.12 105 PRO B C 1
ATOM 3312 O O . PRO B 1 105 ? 0.168 9.062 22.125 1 98.12 105 PRO B O 1
ATOM 3315 N N . GLN B 1 106 ? -0.008 11.312 22.312 1 98.56 106 GLN B N 1
ATOM 3316 C CA . GLN B 1 106 ? -1.452 11.273 22.109 1 98.56 106 GLN B CA 1
ATOM 3317 C C . GLN B 1 106 ? -1.802 10.805 20.703 1 98.56 106 GLN B C 1
ATOM 3319 O O . GLN B 1 106 ? -2.764 10.055 20.516 1 98.56 106 GLN B O 1
ATOM 3324 N N . VAL B 1 107 ? -1.005 11.219 19.734 1 98.88 107 VAL B N 1
ATOM 3325 C CA . VAL B 1 107 ? -1.227 10.828 18.344 1 98.88 107 VAL B CA 1
ATOM 3326 C C . VAL B 1 107 ? -0.933 9.336 18.188 1 98.88 107 VAL B C 1
ATOM 3328 O O . VAL B 1 107 ? -1.707 8.617 17.547 1 98.88 107 VAL B O 1
ATOM 3331 N N . LEU B 1 108 ? 0.158 8.898 18.812 1 98.75 108 LEU B N 1
ATOM 3332 C CA . LEU B 1 108 ? 0.508 7.484 18.734 1 98.75 108 LEU B CA 1
ATOM 3333 C C . LEU B 1 108 ? -0.577 6.621 19.359 1 98.75 108 LEU B C 1
ATOM 3335 O O . LEU B 1 108 ? -0.917 5.559 18.844 1 98.75 108 LEU B O 1
ATOM 3339 N N . ALA B 1 109 ? -1.117 7.059 20.453 1 98.75 109 ALA B N 1
ATOM 3340 C CA . ALA B 1 109 ? -2.178 6.312 21.125 1 98.75 109 ALA B CA 1
ATOM 3341 C C . ALA B 1 109 ? -3.428 6.23 20.25 1 98.75 109 ALA B C 1
ATOM 3343 O O . ALA B 1 109 ? -4.078 5.184 20.188 1 98.75 109 ALA B O 1
ATOM 3344 N N . LEU B 1 110 ? -3.762 7.332 19.672 1 98.88 110 LEU B N 1
ATOM 3345 C CA . LEU B 1 110 ? -4.895 7.328 18.75 1 98.88 110 LEU B CA 1
ATOM 3346 C C . LEU B 1 110 ? -4.637 6.398 17.578 1 98.88 110 LEU B C 1
ATOM 3348 O O . LEU B 1 110 ? -5.512 5.617 17.188 1 98.88 110 LEU B O 1
ATOM 3352 N N . ASN B 1 111 ? -3.461 6.469 16.984 1 98.81 111 ASN B N 1
ATOM 3353 C CA . ASN B 1 111 ? -3.102 5.566 15.891 1 98.81 111 ASN B CA 1
ATOM 3354 C C . ASN B 1 111 ? -3.199 4.102 16.312 1 98.81 111 ASN B C 1
ATOM 3356 O O . ASN B 1 111 ? -3.68 3.26 15.562 1 98.81 111 ASN B O 1
ATOM 3360 N N . ASP B 1 112 ? -2.734 3.828 17.531 1 97.94 112 ASP B N 1
ATOM 3361 C CA . ASP B 1 112 ? -2.775 2.461 18.047 1 97.94 112 ASP B CA 1
ATOM 3362 C C . ASP B 1 112 ? -4.211 1.943 18.109 1 97.94 112 ASP B C 1
ATOM 3364 O O . ASP B 1 112 ? -4.449 0.741 17.984 1 97.94 112 ASP B O 1
ATOM 3368 N N . TYR B 1 113 ? -5.109 2.818 18.328 1 98.38 113 TYR B N 1
ATOM 3369 C CA . TYR B 1 113 ? -6.508 2.41 18.406 1 98.38 113 TYR B CA 1
ATOM 3370 C C . TYR B 1 113 ? -7.113 2.285 17.016 1 98.38 113 TYR B C 1
ATOM 3372 O O . TYR B 1 113 ? -7.789 1.3 16.703 1 98.38 113 TYR B O 1
ATOM 3380 N N . PHE B 1 114 ? -6.875 3.211 16.125 1 98.19 114 PHE B N 1
ATOM 3381 C CA . PHE B 1 114 ? -7.633 3.307 14.883 1 98.19 114 PHE B CA 1
ATOM 3382 C C . PHE B 1 114 ? -6.902 2.592 13.75 1 98.19 114 PHE B C 1
ATOM 3384 O O . PHE B 1 114 ? -7.496 2.309 12.703 1 98.19 114 PHE B O 1
ATOM 3391 N N . LEU B 1 115 ? -5.613 2.334 13.891 1 97.56 115 LEU B N 1
ATOM 3392 C CA . LEU B 1 115 ? -4.84 1.644 12.867 1 97.56 115 LEU B CA 1
ATOM 3393 C C . LEU B 1 115 ? -4.289 0.324 13.398 1 97.56 115 LEU B C 1
ATOM 3395 O O . LEU B 1 115 ? -4.27 0.099 14.609 1 97.56 115 LEU B O 1
ATOM 3399 N N . ASP B 1 116 ? -3.902 -0.538 12.484 1 95 116 ASP B N 1
ATOM 3400 C CA . ASP B 1 116 ? -3.283 -1.808 12.852 1 95 116 ASP B CA 1
ATOM 3401 C C . ASP B 1 116 ? -1.816 -1.613 13.227 1 95 116 ASP B C 1
ATOM 3403 O O . ASP B 1 116 ? -1.224 -0.576 12.93 1 95 116 ASP B O 1
ATOM 3407 N N . GLU B 1 117 ? -1.292 -2.602 13.898 1 93.38 117 GLU B N 1
ATOM 3408 C CA . GLU B 1 117 ? 0.133 -2.582 14.211 1 93.38 117 GLU B CA 1
ATOM 3409 C C . GLU B 1 117 ? 0.976 -2.416 12.953 1 93.38 117 GLU B C 1
ATOM 3411 O O . GLU B 1 117 ? 0.599 -2.893 11.875 1 93.38 117 GLU B O 1
ATOM 3416 N N . ASP B 1 118 ? 2.043 -1.673 13.078 1 94.94 118 ASP B N 1
ATOM 3417 C CA . ASP B 1 118 ? 3.025 -1.446 12.023 1 94.94 118 ASP B CA 1
ATOM 3418 C C . ASP B 1 118 ? 2.473 -0.505 10.953 1 94.94 118 ASP B C 1
ATOM 3420 O O . ASP B 1 118 ? 2.789 -0.647 9.773 1 94.94 118 ASP B O 1
ATOM 3424 N N . TYR B 1 119 ? 1.554 0.393 11.383 1 97.88 119 TYR B N 1
ATOM 3425 C CA . TYR B 1 119 ? 1.113 1.438 10.469 1 97.88 119 TYR B CA 1
ATOM 3426 C C . TYR B 1 119 ? 2.295 2.266 9.977 1 97.88 119 TYR B C 1
ATOM 3428 O O . TYR B 1 119 ? 3.383 2.209 10.547 1 97.88 119 TYR B O 1
ATOM 3436 N N . LEU B 1 120 ? 2.084 2.986 8.906 1 98.56 120 LEU B N 1
ATOM 3437 C CA . LEU B 1 120 ? 3.16 3.699 8.234 1 98.56 120 LEU B CA 1
ATOM 3438 C C . LEU B 1 120 ? 2.873 5.195 8.188 1 98.56 120 LEU B C 1
ATOM 3440 O O . LEU B 1 120 ? 1.752 5.629 8.461 1 98.56 120 LEU B O 1
ATOM 3444 N N . ILE B 1 121 ? 3.922 5.93 7.902 1 98.75 121 ILE B N 1
ATOM 3445 C CA . ILE B 1 121 ? 3.723 7.305 7.461 1 98.75 121 ILE B CA 1
ATOM 3446 C C . ILE B 1 121 ? 3.189 7.312 6.031 1 98.75 121 ILE B C 1
ATOM 3448 O O . ILE B 1 121 ? 3.805 6.738 5.129 1 98.75 121 ILE B O 1
ATOM 3452 N N . TYR B 1 122 ? 2.035 7.828 5.887 1 98.12 122 TYR B N 1
ATOM 3453 C CA . TYR B 1 122 ? 1.369 7.941 4.594 1 98.12 122 TYR B CA 1
ATOM 3454 C C . TYR B 1 122 ? 1.961 9.078 3.771 1 98.12 122 TYR B C 1
ATOM 3456 O O . TYR B 1 122 ? 2.268 8.906 2.59 1 98.12 122 TYR B O 1
ATOM 3464 N N . ILE B 1 123 ? 2.105 10.211 4.355 1 96.75 123 ILE B N 1
ATOM 3465 C CA . ILE B 1 123 ? 2.76 11.398 3.826 1 96.75 123 ILE B CA 1
ATOM 3466 C C . ILE B 1 123 ? 3.102 12.352 4.969 1 96.75 123 ILE B C 1
ATOM 3468 O O . ILE B 1 123 ? 2.406 12.383 5.988 1 96.75 123 ILE B O 1
ATOM 3472 N N . MET B 1 124 ? 4.176 13.031 4.824 1 97.31 124 MET B N 1
ATOM 3473 C CA . MET B 1 124 ? 4.621 14.047 5.773 1 97.31 124 MET B CA 1
ATOM 3474 C C . MET B 1 124 ? 5.141 15.281 5.043 1 97.31 124 MET B C 1
ATOM 3476 O O . MET B 1 124 ? 6.039 15.18 4.203 1 97.31 124 MET B O 1
ATOM 3480 N N . GLU B 1 125 ? 4.582 16.438 5.324 1 96.69 125 GLU B N 1
ATOM 3481 C CA . GLU B 1 125 ? 4.988 17.656 4.629 1 96.69 125 GLU B CA 1
ATOM 3482 C C . GLU B 1 125 ? 4.672 18.906 5.461 1 96.69 125 GLU B C 1
ATOM 3484 O O . GLU B 1 125 ? 3.809 18.859 6.34 1 96.69 125 GLU B O 1
ATOM 3489 N N . THR B 1 126 ? 5.398 19.953 5.211 1 97.69 126 THR B N 1
ATOM 3490 C CA . THR B 1 126 ? 4.996 21.266 5.711 1 97.69 126 THR B CA 1
ATOM 3491 C C . THR B 1 126 ? 3.93 21.875 4.812 1 97.69 126 THR B C 1
ATOM 3493 O O . THR B 1 126 ? 3.814 21.516 3.639 1 97.69 126 THR B O 1
ATOM 3496 N N . ILE B 1 127 ? 3.141 22.688 5.348 1 97.5 127 ILE B N 1
ATOM 3497 C CA . ILE B 1 127 ? 2.105 23.406 4.613 1 97.5 127 ILE B CA 1
ATOM 3498 C C . ILE B 1 127 ? 2.082 24.875 5.055 1 97.5 127 ILE B C 1
ATOM 3500 O O . ILE B 1 127 ? 1.665 25.172 6.172 1 97.5 127 ILE B O 1
ATOM 3504 N N . VAL B 1 128 ? 2.562 25.703 4.234 1 97.75 128 VAL B N 1
ATOM 3505 C CA . VAL B 1 128 ? 2.496 27.141 4.496 1 97.75 128 VAL B CA 1
ATOM 3506 C C . VAL B 1 128 ? 1.503 27.797 3.537 1 97.75 128 VAL B C 1
ATOM 3508 O O . VAL B 1 128 ? 1.788 27.938 2.346 1 97.75 128 VAL B O 1
ATOM 3511 N N . ILE B 1 129 ? 0.351 28.125 4.066 1 97.62 129 ILE B N 1
ATOM 3512 C CA . ILE B 1 129 ? -0.686 28.766 3.27 1 97.62 129 ILE B CA 1
ATOM 3513 C C . ILE B 1 129 ? -0.485 30.281 3.297 1 97.62 129 ILE B C 1
ATOM 3515 O O . ILE B 1 129 ? -0.718 30.938 4.32 1 97.62 129 ILE B O 1
ATOM 3519 N N . ASN B 1 130 ? -0.124 30.812 2.17 1 97.25 130 ASN B N 1
ATOM 3520 C CA . ASN B 1 130 ? 0.177 32.25 2.1 1 97.25 130 ASN B CA 1
ATOM 3521 C C . ASN B 1 130 ? -1.089 33.062 1.918 1 97.25 130 ASN B C 1
ATOM 3523 O O . ASN B 1 130 ? -2.148 32.531 1.589 1 97.25 130 ASN B O 1
ATOM 3527 N N . SER B 1 131 ? -0.896 34.375 2.203 1 97.06 131 SER B N 1
ATOM 3528 C CA . SER B 1 131 ? -2.004 35.312 2.088 1 97.06 131 SER B CA 1
ATOM 3529 C C . SER B 1 131 ? -2.664 35.219 0.715 1 97.06 131 SER B C 1
ATOM 3531 O O . SER B 1 131 ? -1.978 35.125 -0.304 1 97.06 131 SER B O 1
ATOM 3533 N N . GLY B 1 132 ? -4.004 35.156 0.719 1 96.56 132 GLY B N 1
ATOM 3534 C CA . GLY B 1 132 ? -4.758 35.188 -0.524 1 96.56 132 GLY B CA 1
ATOM 3535 C C . GLY B 1 132 ? -5.086 33.812 -1.069 1 96.56 132 GLY B C 1
ATOM 3536 O O . GLY B 1 132 ? -5.852 33.688 -2.027 1 96.56 132 GLY B O 1
ATOM 3537 N N . GLU B 1 133 ? -4.496 32.75 -0.498 1 96.25 133 GLU B N 1
ATOM 3538 C CA . GLU B 1 133 ? -4.781 31.406 -0.97 1 96.25 133 GLU B CA 1
ATOM 3539 C C . GLU B 1 133 ? -6.262 31.062 -0.814 1 96.25 133 GLU B C 1
ATOM 3541 O O . GLU B 1 133 ? -6.891 31.453 0.174 1 96.25 133 GLU B O 1
ATOM 3546 N N . LYS B 1 134 ? -6.793 30.328 -1.711 1 94.62 134 LYS B N 1
ATOM 3547 C CA . LYS B 1 134 ? -8.172 29.859 -1.696 1 94.62 134 LYS B CA 1
ATOM 3548 C C . LYS B 1 134 ? -8.336 28.656 -0.764 1 94.62 134 LYS B C 1
ATOM 3550 O O . LYS B 1 134 ? -7.352 28 -0.411 1 94.62 134 LYS B O 1
ATOM 3555 N N . ASN B 1 135 ? -9.617 28.453 -0.473 1 94.06 135 ASN B N 1
ATOM 3556 C CA . ASN B 1 135 ? -9.938 27.172 0.168 1 94.06 135 ASN B CA 1
ATOM 3557 C C . ASN B 1 135 ? -9.523 25.984 -0.702 1 94.06 135 ASN B C 1
ATOM 3559 O O . ASN B 1 135 ? -9.695 26.016 -1.921 1 94.06 135 ASN B O 1
ATOM 3563 N N . GLN B 1 136 ? -8.992 25 -0.038 1 94.38 136 GLN B N 1
ATOM 3564 C CA . GLN B 1 136 ? -8.844 23.719 -0.705 1 94.38 136 GLN B CA 1
ATOM 3565 C C . GLN B 1 136 ? -10.211 23.078 -0.988 1 94.38 136 GLN B C 1
ATOM 3567 O O . GLN B 1 136 ? -11.18 23.344 -0.27 1 94.38 136 GLN B O 1
ATOM 3572 N N . VAL B 1 137 ? -10.297 22.312 -2 1 94.19 137 VAL B N 1
ATOM 3573 C CA . VAL B 1 137 ? -11.516 21.562 -2.262 1 94.19 137 VAL B CA 1
ATOM 3574 C C . VAL B 1 137 ? -11.75 20.562 -1.137 1 94.19 137 VAL B C 1
ATOM 3576 O O . VAL B 1 137 ? -10.812 19.906 -0.662 1 94.19 137 VAL B O 1
ATOM 3579 N N . LEU B 1 138 ? -13.031 20.422 -0.732 1 96 138 LEU B N 1
ATOM 3580 C CA . LEU B 1 138 ? -13.383 19.406 0.249 1 96 138 LEU B CA 1
ATOM 3581 C C . LEU B 1 138 ? -13.016 18.016 -0.259 1 96 138 LEU B C 1
ATOM 3583 O O . LEU B 1 138 ? -13.258 17.688 -1.422 1 96 138 LEU B O 1
ATOM 3587 N N . HIS B 1 139 ? -12.453 17.234 0.625 1 95.38 139 HIS B N 1
ATOM 3588 C CA . HIS B 1 139 ? -12.008 15.891 0.283 1 95.38 139 HIS B CA 1
ATOM 3589 C C . HIS B 1 139 ? -11.883 15.023 1.529 1 95.38 139 HIS B C 1
ATOM 3591 O O . HIS B 1 139 ? -12.023 15.516 2.652 1 95.38 139 HIS B O 1
ATOM 3597 N N . HIS B 1 140 ? -11.75 13.766 1.358 1 95.44 140 HIS B N 1
ATOM 3598 C CA . HIS B 1 140 ? -11.297 12.852 2.402 1 95.44 140 HIS B CA 1
ATOM 3599 C C . HIS B 1 140 ? -10.078 12.055 1.948 1 95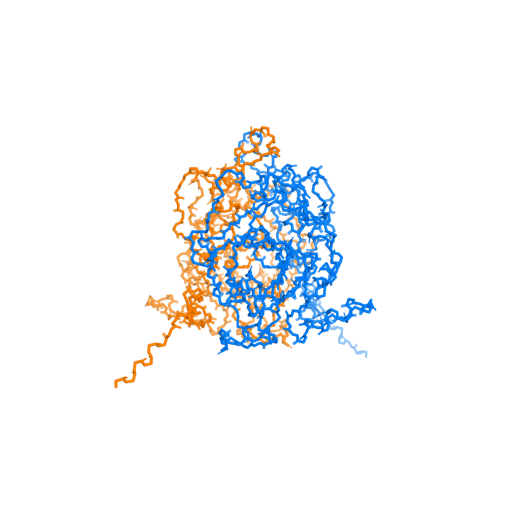.44 140 HIS B C 1
ATOM 3601 O O . HIS B 1 140 ? -9.984 11.664 0.783 1 95.44 140 HIS B O 1
ATOM 3607 N N . ASP B 1 141 ? -9.156 11.938 2.791 1 94.31 141 ASP B N 1
ATOM 3608 C CA . ASP B 1 141 ? -7.832 11.43 2.459 1 94.31 141 ASP B CA 1
ATOM 3609 C C . ASP B 1 141 ? -7.902 9.984 1.975 1 94.31 141 ASP B C 1
ATOM 3611 O O . ASP B 1 141 ? -7.059 9.547 1.191 1 94.31 141 ASP B O 1
ATOM 3615 N N . ASP B 1 142 ? -8.922 9.234 2.311 1 92.81 142 ASP B N 1
ATOM 3616 C CA . ASP B 1 142 ? -9.094 7.828 1.945 1 92.81 142 ASP B CA 1
ATOM 3617 C C . ASP B 1 142 ? -9.633 7.691 0.525 1 92.81 142 ASP B C 1
ATOM 3619 O O . ASP B 1 142 ? -9.82 6.578 0.03 1 92.81 142 ASP B O 1
ATOM 3623 N N . SER B 1 143 ? -9.859 8.797 -0.132 1 90.56 143 SER B N 1
ATOM 3624 C CA . SER B 1 143 ? -10.547 8.727 -1.415 1 90.56 143 SER B CA 1
ATOM 3625 C C . SER B 1 143 ? -9.68 8.047 -2.471 1 90.56 143 SER B C 1
ATOM 3627 O O . SER B 1 143 ? -10.188 7.586 -3.496 1 90.56 143 SER B O 1
ATOM 3629 N N . VAL B 1 144 ? -8.453 7.953 -2.207 1 88.56 144 VAL B N 1
ATOM 3630 C CA . VAL B 1 144 ? -7.543 7.293 -3.139 1 88.56 144 VAL B CA 1
ATOM 3631 C C . VAL B 1 144 ? -7.793 5.789 -3.127 1 88.56 144 VAL B C 1
ATOM 3633 O O . VAL B 1 144 ? -7.434 5.086 -4.074 1 88.56 144 VAL B O 1
ATOM 3636 N N . THR B 1 145 ? -8.289 5.301 -2.021 1 90.06 145 THR B N 1
ATOM 3637 C CA . THR B 1 145 ? -8.719 3.912 -1.917 1 90.06 145 THR B CA 1
ATOM 3638 C C . THR B 1 145 ? -10.117 3.732 -2.498 1 90.06 145 THR B C 1
ATOM 3640 O O . THR B 1 145 ? -11.109 4.156 -1.896 1 90.06 145 THR B O 1
ATOM 3643 N N . HIS B 1 146 ? -10.266 3.156 -3.58 1 88.88 146 HIS B N 1
ATOM 3644 C CA . HIS B 1 146 ? -11.531 3.068 -4.301 1 88.88 146 HIS B CA 1
ATOM 3645 C C . HIS B 1 146 ? -12.391 1.923 -3.77 1 88.88 146 HIS B C 1
ATOM 3647 O O . HIS B 1 146 ? -12.789 1.037 -4.531 1 88.88 146 HIS B O 1
ATOM 3653 N N . LEU B 1 147 ? -12.656 1.899 -2.566 1 91.88 147 LEU B N 1
ATOM 3654 C CA . LEU B 1 147 ? -13.555 0.96 -1.909 1 91.88 147 LEU B CA 1
ATOM 3655 C C . LEU B 1 147 ? -14.773 1.682 -1.336 1 91.88 147 LEU B C 1
ATOM 3657 O O . LEU B 1 147 ? -14.648 2.797 -0.821 1 91.88 147 LEU B O 1
ATOM 3661 N N . PRO B 1 148 ? -15.805 1.095 -1.376 1 91.25 148 PRO B N 1
ATOM 3662 C CA . PRO B 1 148 ? -17.031 1.768 -0.953 1 91.25 148 PRO B CA 1
ATOM 3663 C C . PRO B 1 148 ? -17.062 2.059 0.546 1 91.25 148 PRO B C 1
ATOM 3665 O O . PRO B 1 148 ? -16.484 1.31 1.335 1 91.25 148 PRO B O 1
ATOM 3668 N N . ARG B 1 149 ? -17.719 3.109 0.876 1 92.94 149 ARG B N 1
ATOM 3669 C CA . ARG B 1 149 ? -18.016 3.512 2.248 1 92.94 149 ARG B CA 1
ATOM 3670 C C . ARG B 1 149 ? -19.484 3.27 2.588 1 92.94 149 ARG B C 1
ATOM 3672 O O . ARG B 1 149 ? -20.328 3.184 1.692 1 92.94 149 ARG B O 1
ATOM 3679 N N . PRO B 1 150 ? -19.906 3.178 3.826 1 94.62 150 PRO B N 1
ATOM 3680 C CA . PRO B 1 150 ? -19.062 3.336 5.016 1 94.62 150 PRO B CA 1
ATOM 3681 C C . PRO B 1 150 ? -18.109 2.156 5.23 1 94.62 150 PRO B C 1
ATOM 3683 O O . PRO B 1 150 ? -18.438 1.024 4.863 1 94.62 150 PRO B O 1
ATOM 3686 N N . ARG B 1 151 ? -17.016 2.396 5.746 1 93.44 151 ARG B N 1
ATOM 3687 C CA . ARG B 1 151 ? -15.992 1.426 6.125 1 93.44 151 ARG B CA 1
ATOM 3688 C C . ARG B 1 151 ? -15.023 2.02 7.141 1 93.44 151 ARG B C 1
ATOM 3690 O O . ARG B 1 151 ? -15 3.234 7.348 1 93.44 151 ARG B O 1
ATOM 3697 N N . PRO B 1 152 ? -14.297 1.167 7.848 1 94.56 152 PRO B N 1
ATOM 3698 C CA . PRO B 1 152 ? -13.234 1.698 8.703 1 94.56 152 PRO B CA 1
ATOM 3699 C C . PRO B 1 152 ? -12.203 2.52 7.926 1 94.56 152 PRO B C 1
ATOM 3701 O O . PRO B 1 152 ? -12 2.291 6.73 1 94.56 152 PRO B O 1
ATOM 3704 N N . PRO B 1 153 ? -11.602 3.477 8.594 1 97.25 153 PRO B N 1
ATOM 3705 C CA . PRO B 1 153 ? -10.57 4.277 7.93 1 97.25 153 PRO B CA 1
ATOM 3706 C C . PRO B 1 153 ? -9.312 3.471 7.609 1 97.25 153 PRO B C 1
ATOM 3708 O O . PRO B 1 153 ? -8.922 2.59 8.383 1 97.25 153 PRO B O 1
ATOM 3711 N N . VAL B 1 154 ? -8.68 3.822 6.555 1 97.56 154 VAL B N 1
ATOM 3712 C CA . VAL B 1 154 ? -7.402 3.189 6.242 1 97.56 154 VAL B CA 1
ATOM 3713 C C . VAL B 1 154 ? -6.27 4.195 6.434 1 97.56 154 VAL B C 1
ATOM 3715 O O . VAL B 1 154 ? -5.094 3.848 6.293 1 97.56 154 VAL B O 1
ATOM 3718 N N . THR B 1 155 ? -6.602 5.438 6.699 1 98.25 155 THR B N 1
ATOM 3719 C CA . THR B 1 155 ? -5.625 6.473 7.016 1 98.25 155 THR B CA 1
ATOM 3720 C C . THR B 1 155 ? -6.102 7.328 8.188 1 98.25 155 THR B C 1
ATOM 3722 O O . THR B 1 155 ? -7.277 7.301 8.547 1 98.25 155 THR B O 1
ATOM 3725 N N . ALA B 1 156 ? -5.184 7.949 8.766 1 98.81 156 ALA B N 1
ATOM 3726 C CA . ALA B 1 156 ? -5.398 9.023 9.734 1 98.81 156 ALA B CA 1
ATOM 3727 C C . ALA B 1 156 ? -4.418 10.172 9.5 1 98.81 156 ALA B C 1
ATOM 3729 O O . ALA B 1 156 ? -3.316 9.961 8.992 1 98.81 156 ALA B O 1
ATOM 3730 N N . ALA B 1 157 ? -4.867 11.328 9.859 1 98.75 157 ALA B N 1
ATOM 3731 C CA . ALA B 1 157 ? -4.031 12.492 9.578 1 98.75 157 ALA B CA 1
ATOM 3732 C C . ALA B 1 157 ? -3.943 13.406 10.797 1 98.75 157 ALA B C 1
ATOM 3734 O O . ALA B 1 157 ? -4.816 13.383 11.664 1 98.75 157 ALA B O 1
ATOM 3735 N N . THR B 1 158 ? -2.887 14.141 10.836 1 98.88 158 THR B N 1
ATOM 3736 C CA . THR B 1 158 ? -2.725 15.219 11.812 1 98.88 158 THR B CA 1
ATOM 3737 C C . THR B 1 158 ? -2.41 16.531 11.117 1 98.88 158 THR B C 1
ATOM 3739 O O . THR B 1 158 ? -1.694 16.562 10.109 1 98.88 158 THR B O 1
ATOM 3742 N N . MET B 1 159 ? -2.949 17.578 11.617 1 98.88 159 MET B N 1
ATOM 3743 C CA . MET B 1 159 ? -2.467 18.922 11.352 1 98.88 159 MET B CA 1
ATOM 3744 C C . MET B 1 159 ? -1.738 19.5 12.562 1 98.88 159 MET B C 1
ATOM 3746 O O . MET B 1 159 ? -2.314 19.594 13.648 1 98.88 159 MET B O 1
ATOM 3750 N N . ILE B 1 160 ? -0.511 19.766 12.328 1 98.94 160 ILE B N 1
ATOM 3751 C CA . ILE B 1 160 ? 0.335 20.359 13.352 1 98.94 160 ILE B CA 1
ATOM 3752 C C . ILE B 1 160 ? 0.235 21.875 13.281 1 98.94 160 ILE B C 1
ATOM 3754 O O . ILE B 1 160 ? 0.768 22.5 12.352 1 98.94 160 ILE B O 1
ATOM 3758 N N . ALA B 1 161 ? -0.412 22.484 14.273 1 98.88 161 ALA B N 1
ATOM 3759 C CA . ALA B 1 161 ? -0.609 23.938 14.25 1 98.88 161 ALA B CA 1
ATOM 3760 C C . ALA B 1 161 ? 0.635 24.672 14.75 1 98.88 161 ALA B C 1
ATOM 3762 O O . ALA B 1 161 ? 0.807 24.859 15.953 1 98.88 161 ALA B O 1
ATOM 3763 N N . LEU B 1 162 ? 1.417 25.125 13.836 1 98.81 162 LEU B N 1
ATOM 3764 C CA . LEU B 1 162 ? 2.635 25.844 14.172 1 98.81 162 LEU B CA 1
ATOM 3765 C C . LEU B 1 162 ? 2.34 27.328 14.398 1 98.81 162 LEU B C 1
ATOM 3767 O O . LEU B 1 162 ? 3.148 28.047 15 1 98.81 162 LEU B O 1
ATOM 3771 N N . ASP B 1 163 ? 1.255 27.812 13.898 1 98.25 163 ASP B N 1
ATOM 3772 C CA . ASP B 1 163 ? 0.624 29.094 14.188 1 98.25 163 ASP B CA 1
ATOM 3773 C C . ASP B 1 163 ? -0.759 28.906 14.812 1 98.25 163 ASP B C 1
ATOM 3775 O O . ASP B 1 163 ? -1.295 27.781 14.805 1 98.25 163 ASP B O 1
ATOM 3779 N N . ASP B 1 164 ? -1.242 30.062 15.32 1 98.38 164 ASP B N 1
ATOM 3780 C CA . ASP B 1 164 ? -2.66 30.047 15.664 1 98.38 164 ASP B CA 1
ATOM 3781 C C . ASP B 1 164 ? -3.523 29.797 14.43 1 98.38 164 ASP B C 1
ATOM 3783 O O . ASP B 1 164 ? -3.26 30.359 13.359 1 98.38 164 ASP B O 1
ATOM 3787 N N . TYR B 1 165 ? -4.453 28.859 14.555 1 98.56 165 TYR B N 1
ATOM 3788 C CA . TYR B 1 165 ? -5.504 28.719 13.555 1 98.56 165 TYR B CA 1
ATOM 3789 C C . TYR B 1 165 ? -6.688 29.625 13.883 1 98.56 165 TYR B C 1
ATOM 3791 O O . TYR B 1 165 ? -7.266 29.531 14.961 1 98.56 165 TYR B O 1
ATOM 3799 N N . THR B 1 166 ? -6.973 30.484 12.977 1 98.19 166 THR B N 1
ATOM 3800 C CA . THR B 1 166 ? -8.109 31.375 13.141 1 98.19 166 THR B CA 1
ATOM 3801 C C . THR B 1 166 ? -9.125 31.188 12.023 1 98.19 166 THR B C 1
ATOM 3803 O O . THR B 1 166 ? -8.859 30.469 11.055 1 98.19 166 THR B O 1
ATOM 3806 N N . GLU B 1 167 ? -10.195 31.859 12.109 1 96.38 167 GLU B N 1
ATOM 3807 C CA . GLU B 1 167 ? -11.25 31.766 11.102 1 96.38 167 GLU B CA 1
ATOM 3808 C C . GLU B 1 167 ? -10.797 32.344 9.766 1 96.38 167 GLU B C 1
ATOM 3810 O O . GLU B 1 167 ? -11.328 31.969 8.711 1 96.38 167 GLU B O 1
ATOM 3815 N N . THR B 1 168 ? -9.742 33.125 9.812 1 96.81 168 THR B N 1
ATOM 3816 C CA . THR B 1 168 ? -9.461 33.906 8.602 1 96.81 168 THR B CA 1
ATOM 3817 C C . THR B 1 168 ? -8.078 33.562 8.062 1 96.81 168 THR B C 1
ATOM 3819 O O . THR B 1 168 ? -7.652 34.125 7.043 1 96.81 168 THR B O 1
ATOM 3822 N N . ASN B 1 169 ? -7.324 32.656 8.734 1 98.06 169 ASN B N 1
ATOM 3823 C CA . ASN B 1 169 ? -5.953 32.5 8.266 1 98.06 169 ASN B CA 1
ATOM 3824 C C . ASN B 1 169 ? -5.711 31.094 7.703 1 98.06 169 ASN B C 1
ATOM 3826 O O . ASN B 1 169 ? -4.59 30.594 7.754 1 98.06 169 ASN B O 1
ATOM 3830 N N . GLY B 1 170 ? -6.789 30.422 7.273 1 97.5 170 GLY B N 1
ATOM 3831 C CA . GLY B 1 170 ? -6.609 29.156 6.566 1 97.5 170 GLY B CA 1
ATOM 3832 C C . GLY B 1 170 ? -6.742 27.953 7.469 1 97.5 170 GLY B C 1
ATOM 3833 O O . GLY B 1 170 ? -6.203 26.875 7.164 1 97.5 170 GLY B O 1
ATOM 3834 N N . ALA B 1 171 ? -7.445 28.078 8.57 1 98.5 171 ALA B N 1
ATOM 3835 C CA . ALA B 1 171 ? -7.66 26.953 9.469 1 98.5 171 ALA B CA 1
ATOM 3836 C C . ALA B 1 171 ? -8.297 25.781 8.727 1 98.5 171 ALA B C 1
ATOM 3838 O O . ALA B 1 171 ? -9.133 25.969 7.844 1 98.5 171 ALA B O 1
ATOM 3839 N N . THR B 1 172 ? -7.867 24.578 9.133 1 98.5 172 THR B N 1
ATOM 3840 C CA . THR B 1 172 ? -8.484 23.375 8.594 1 98.5 172 THR B CA 1
ATOM 3841 C C . THR B 1 172 ? -9.992 23.375 8.852 1 98.5 172 THR B C 1
ATOM 3843 O O . THR B 1 172 ? -10.438 23.719 9.945 1 98.5 172 THR B O 1
ATOM 3846 N N . ARG B 1 173 ? -10.719 23.109 7.859 1 98.25 173 ARG B N 1
ATOM 3847 C CA . ARG B 1 173 ? -12.164 22.969 7.98 1 98.25 173 ARG B CA 1
ATOM 3848 C C . ARG B 1 173 ? -12.57 21.5 7.973 1 98.25 173 ARG B C 1
ATOM 3850 O O . ARG B 1 173 ? -12.008 20.688 7.227 1 98.25 173 ARG B O 1
ATOM 3857 N N . ILE B 1 174 ? -13.531 21.156 8.805 1 98.75 174 ILE B N 1
ATOM 3858 C CA . ILE B 1 174 ? -13.938 19.766 8.93 1 98.75 174 ILE B CA 1
ATOM 3859 C C . ILE B 1 174 ? -15.461 19.672 8.961 1 98.75 174 ILE B C 1
ATOM 3861 O O . ILE B 1 174 ? -16.141 20.578 9.453 1 98.75 174 ILE B O 1
ATOM 3865 N N . ILE B 1 175 ? -16 18.672 8.414 1 98.75 175 ILE B N 1
ATOM 3866 C CA . ILE B 1 175 ? -17.406 18.328 8.594 1 98.75 175 ILE B CA 1
ATOM 3867 C C . ILE B 1 175 ? -17.547 17.234 9.656 1 98.75 175 ILE B C 1
ATOM 3869 O O . ILE B 1 175 ? -17.328 16.062 9.367 1 98.75 175 ILE B O 1
ATOM 3873 N N . PRO B 1 176 ? -17.922 17.609 10.844 1 98.75 176 PRO B N 1
ATOM 3874 C CA . PRO B 1 176 ? -17.984 16.609 11.914 1 98.75 176 PRO B CA 1
ATOM 3875 C C . PRO B 1 176 ? -18.953 15.469 11.602 1 98.75 176 PRO B C 1
ATOM 3877 O O . PRO B 1 176 ? -20.031 15.703 11.055 1 98.75 176 PRO B O 1
ATOM 3880 N N . GLY B 1 177 ? -18.5 14.258 11.914 1 98.69 177 GLY B N 1
ATOM 3881 C CA . GLY B 1 177 ? -19.344 13.086 11.758 1 98.69 177 GLY B CA 1
ATOM 3882 C C . GLY B 1 177 ? -19.312 12.508 10.359 1 98.69 177 GLY B C 1
ATOM 3883 O O . GLY B 1 177 ? -19.844 11.43 10.117 1 98.69 177 GLY B O 1
ATOM 3884 N N . SER B 1 178 ? -18.656 13.172 9.438 1 98.62 178 SER B N 1
ATOM 3885 C CA . SER B 1 178 ? -18.719 12.781 8.031 1 98.62 178 SER B CA 1
ATOM 3886 C C . SER B 1 178 ? -17.922 11.5 7.785 1 98.62 178 SER B C 1
ATOM 3888 O O . SER B 1 178 ? -18.047 10.875 6.73 1 98.62 178 SER B O 1
ATOM 3890 N N . HIS B 1 179 ? -17.094 11.062 8.727 1 98.38 179 HIS B N 1
ATOM 3891 C CA . HIS B 1 179 ? -16.344 9.82 8.594 1 98.38 179 HIS B CA 1
ATOM 3892 C C . HIS B 1 179 ? -17.266 8.609 8.539 1 98.38 179 HIS B C 1
ATOM 3894 O O . HIS B 1 179 ? -16.859 7.527 8.109 1 98.38 179 HIS B O 1
ATOM 3900 N N . LEU B 1 180 ? -18.516 8.812 8.945 1 98.06 180 LEU B N 1
ATOM 3901 C CA . LEU B 1 180 ? -19.484 7.723 9.016 1 98.06 180 LEU B CA 1
ATOM 3902 C C . LEU B 1 180 ? -20.312 7.648 7.73 1 98.06 180 LEU B C 1
ATOM 3904 O O . LEU B 1 180 ? -21.109 6.727 7.555 1 98.06 180 LEU B O 1
ATOM 3908 N N . TRP B 1 181 ? -20.094 8.656 6.852 1 97.56 181 TRP B N 1
ATOM 3909 C CA . TRP B 1 181 ? -20.938 8.758 5.668 1 97.56 181 TRP B CA 1
ATOM 3910 C C . TRP B 1 181 ? -20.609 7.656 4.664 1 97.56 181 TRP B C 1
ATOM 3912 O O . TRP B 1 181 ? -19.469 7.191 4.605 1 97.56 181 TRP B O 1
ATOM 3922 N N . GLY B 1 182 ? -21.594 7.301 3.869 1 94.38 182 GLY B N 1
ATOM 3923 C CA . GLY B 1 182 ? -21.391 6.418 2.732 1 94.38 182 GLY B CA 1
ATOM 3924 C C . GLY B 1 182 ? -20.875 7.137 1.501 1 94.38 182 GLY B C 1
ATOM 3925 O O . GLY B 1 182 ? -20.719 8.359 1.51 1 94.38 182 GLY B O 1
ATOM 3926 N N . SER B 1 183 ? -20.578 6.332 0.521 1 91.06 183 SER B N 1
ATOM 3927 C CA . SER B 1 183 ? -20.047 6.848 -0.731 1 91.06 183 SER B CA 1
ATOM 3928 C C . SER B 1 183 ? -21.047 7.742 -1.443 1 91.06 183 SER B C 1
ATOM 3930 O O . SER B 1 183 ? -20.688 8.516 -2.33 1 91.06 183 SER B O 1
ATOM 3932 N N . ASP B 1 184 ? -22.219 7.754 -1.11 1 90.38 184 ASP B N 1
ATOM 3933 C CA . ASP B 1 184 ? -23.297 8.445 -1.808 1 90.38 184 ASP B CA 1
ATOM 3934 C C . ASP B 1 184 ? -23.438 9.883 -1.307 1 90.38 184 ASP B C 1
ATOM 3936 O O . ASP B 1 184 ? -24.188 10.68 -1.879 1 90.38 184 ASP B O 1
ATOM 3940 N N . ARG B 1 185 ? -22.672 10.266 -0.301 1 94.75 185 ARG B N 1
ATOM 3941 C CA . ARG B 1 185 ? -22.812 11.602 0.266 1 94.75 185 ARG B CA 1
ATOM 3942 C C . ARG B 1 185 ? -21.531 12.414 0.079 1 94.75 185 ARG B C 1
ATOM 3944 O O . ARG B 1 185 ? -20.469 12.023 0.562 1 94.75 185 ARG B O 1
ATOM 3951 N N . ILE B 1 186 ? -21.719 13.547 -0.534 1 94.69 186 ILE B N 1
ATOM 3952 C CA . ILE B 1 186 ? -20.609 14.461 -0.812 1 94.69 186 ILE B CA 1
ATOM 3953 C C . ILE B 1 186 ? -20.703 15.68 0.098 1 94.69 186 ILE B C 1
ATOM 3955 O O . ILE B 1 186 ? -21.797 16.234 0.281 1 94.69 186 ILE B O 1
ATOM 3959 N N . GLY B 1 187 ? -19.656 16.047 0.67 1 95.38 187 GLY B N 1
ATOM 3960 C CA . GLY B 1 187 ? -19.641 17.203 1.563 1 95.38 187 GLY B CA 1
ATOM 3961 C C . GLY B 1 187 ? -19.953 18.5 0.859 1 95.38 187 GLY B C 1
ATOM 3962 O O . GLY B 1 187 ? -19.516 18.719 -0.272 1 95.38 187 GLY B O 1
ATOM 3963 N N . ALA B 1 188 ? -20.688 19.344 1.531 1 95.69 188 ALA B N 1
ATOM 3964 C CA . ALA B 1 188 ? -20.969 20.688 1.042 1 95.69 188 ALA B CA 1
ATOM 3965 C C . ALA B 1 188 ? -20.188 21.734 1.82 1 95.69 188 ALA B C 1
ATOM 3967 O O . ALA B 1 188 ? -19.969 21.594 3.027 1 95.69 188 ALA B O 1
ATOM 3968 N N . GLU B 1 189 ? -19.859 22.781 1.163 1 94.75 189 GLU B N 1
ATOM 3969 C CA . GLU B 1 189 ? -19 23.812 1.741 1 94.75 189 GLU B CA 1
ATOM 3970 C C . GLU B 1 189 ? -19.594 24.375 3.025 1 94.75 189 GLU B C 1
ATOM 3972 O O . GLU B 1 189 ? -18.891 24.625 4 1 94.75 189 GLU B O 1
ATOM 3977 N N . HIS B 1 190 ? -20.859 24.531 3.008 1 94.75 190 HIS B N 1
ATOM 3978 C CA . HIS B 1 190 ? -21.516 25.188 4.137 1 94.75 190 HIS B CA 1
ATOM 3979 C C . HIS B 1 190 ? -21.516 24.281 5.367 1 94.75 190 HIS B C 1
ATOM 3981 O O . HIS B 1 190 ? -21.797 24.734 6.477 1 94.75 190 HIS B O 1
ATOM 3987 N N . GLU B 1 191 ? -21.188 22.984 5.188 1 97.62 191 GLU B N 1
ATOM 3988 C CA . GLU B 1 191 ? -21.188 22.031 6.293 1 97.62 191 GLU B CA 1
ATOM 3989 C C . GLU B 1 191 ? -19.828 22.031 7.016 1 97.62 191 GLU B C 1
ATOM 3991 O O . GLU B 1 191 ? -19.719 21.5 8.117 1 97.62 191 GLU B O 1
ATOM 3996 N N . ALA B 1 192 ? -18.812 22.547 6.391 1 97.75 192 ALA B N 1
ATOM 3997 C CA . ALA B 1 192 ? -17.469 22.531 6.953 1 97.75 192 ALA B CA 1
ATOM 3998 C C . ALA B 1 192 ? -17.266 23.672 7.945 1 97.75 192 ALA B C 1
ATOM 4000 O O . ALA B 1 192 ? -17.641 24.812 7.668 1 97.75 192 ALA B O 1
ATOM 4001 N N . ILE B 1 193 ? -16.703 23.391 9.023 1 97.56 193 ILE B N 1
ATOM 4002 C CA . ILE B 1 193 ? -16.438 24.406 10.031 1 97.56 193 ILE B CA 1
ATOM 4003 C C . ILE B 1 193 ? -14.93 24.5 10.281 1 97.56 193 ILE B C 1
ATOM 4005 O O . ILE B 1 193 ? -14.234 23.484 10.312 1 97.56 193 ILE B O 1
ATOM 4009 N N . PRO B 1 194 ? -14.438 25.703 10.438 1 98.12 194 PRO B N 1
ATOM 4010 C CA . PRO B 1 194 ? -13.016 25.844 10.758 1 98.12 194 PRO B CA 1
ATOM 4011 C C . PRO B 1 194 ? -12.672 25.344 12.164 1 98.12 194 PRO B C 1
ATOM 4013 O O . PRO B 1 194 ? -13.422 25.594 13.109 1 98.12 194 PRO B O 1
ATOM 4016 N N . VAL B 1 195 ? -11.609 24.625 12.32 1 98.62 195 VAL B N 1
ATOM 4017 C CA . VAL B 1 195 ? -11.102 24.219 13.625 1 98.62 195 VAL B CA 1
ATOM 4018 C C . VAL B 1 195 ? -10.109 25.25 14.141 1 98.62 195 VAL B C 1
ATOM 4020 O O . VAL B 1 195 ? -8.898 25.141 13.906 1 98.62 195 VAL B O 1
ATOM 4023 N N . VAL B 1 196 ? -10.633 26.188 14.836 1 98.69 196 VAL B N 1
ATOM 4024 C CA . VAL B 1 196 ? -9.797 27.234 15.414 1 98.69 196 VAL B CA 1
ATOM 4025 C C . VAL B 1 196 ? -9.07 26.703 16.656 1 98.69 196 VAL B C 1
ATOM 4027 O O . VAL B 1 196 ? -9.672 26 17.484 1 98.69 196 VAL B O 1
ATOM 4030 N N . CYS B 1 197 ? -7.77 27.016 16.766 1 98.56 197 CYS B N 1
ATOM 4031 C CA . CYS B 1 197 ? -6.992 26.547 17.891 1 98.56 197 CYS B CA 1
ATOM 4032 C C . CYS B 1 197 ? -5.684 27.312 18.016 1 98.56 197 CYS B C 1
ATOM 4034 O O . CYS B 1 197 ? -5.191 27.875 17.047 1 98.56 197 CYS B O 1
ATOM 4036 N N . PRO B 1 198 ? -5.109 27.375 19.203 1 98.38 198 PRO B N 1
ATOM 4037 C CA . PRO B 1 198 ? -3.814 28.031 19.375 1 98.38 198 PRO B CA 1
ATOM 4038 C C . PRO B 1 198 ? -2.652 27.203 18.812 1 98.38 198 PRO B C 1
ATOM 4040 O O . PRO B 1 198 ? -2.752 25.984 18.703 1 98.38 198 PRO B O 1
ATOM 4043 N N . ARG B 1 199 ? -1.646 27.906 18.5 1 98.31 199 ARG B N 1
ATOM 4044 C CA . ARG B 1 199 ? -0.37 27.25 18.234 1 98.31 199 ARG B CA 1
ATOM 4045 C C . ARG B 1 199 ? -0.043 26.234 19.312 1 98.31 199 ARG B C 1
ATOM 4047 O O . ARG B 1 199 ? -0.317 26.453 20.5 1 98.31 199 ARG B O 1
ATOM 4054 N N . GLY B 1 200 ? 0.553 25.094 18.891 1 98.69 200 GLY B N 1
ATOM 4055 C CA . GLY B 1 200 ? 0.866 24.047 19.828 1 98.69 200 GLY B CA 1
ATOM 4056 C C . GLY B 1 200 ? -0.169 22.938 19.844 1 98.69 200 GLY B C 1
ATOM 4057 O O . GLY B 1 200 ? 0.035 21.891 20.484 1 98.69 200 GLY B O 1
ATOM 4058 N N . SER B 1 201 ? -1.26 23.109 19.125 1 98.81 201 SER B N 1
ATOM 4059 C CA . SER B 1 201 ? -2.328 22.125 19.031 1 98.81 201 SER B CA 1
ATOM 4060 C C . SER B 1 201 ? -2.104 21.172 17.859 1 98.81 201 SER B C 1
ATOM 4062 O O . SER B 1 201 ? -1.324 21.469 16.953 1 98.81 201 SER B O 1
ATOM 4064 N N . VAL B 1 202 ? -2.764 20.016 17.969 1 98.94 202 VAL B N 1
ATOM 4065 C CA . VAL B 1 202 ? -2.828 19.062 16.859 1 98.94 202 VAL B CA 1
ATOM 4066 C C . VAL B 1 202 ? -4.285 18.703 16.578 1 98.94 202 VAL B C 1
ATOM 4068 O O . VAL B 1 202 ? -5.059 18.453 17.5 1 98.94 202 VAL B O 1
ATOM 4071 N N . ILE B 1 203 ? -4.645 18.844 15.344 1 98.94 203 ILE B N 1
ATOM 4072 C CA . ILE B 1 203 ? -5.922 18.297 14.906 1 98.94 203 ILE B CA 1
ATOM 4073 C C . ILE B 1 203 ? -5.715 16.875 14.359 1 98.94 203 ILE B C 1
ATOM 4075 O O . ILE B 1 203 ? -4.938 16.672 13.414 1 98.94 203 ILE B O 1
ATOM 4079 N N . TYR B 1 204 ? -6.316 15.906 15 1 98.94 204 TYR B N 1
ATOM 4080 C CA . TYR B 1 204 ? -6.297 14.516 14.547 1 98.94 204 TYR B CA 1
ATOM 4081 C C . TYR B 1 204 ? -7.625 14.133 13.898 1 98.94 204 TYR B C 1
ATOM 4083 O O . TYR B 1 204 ? -8.688 14.391 14.461 1 98.94 204 TYR B O 1
ATOM 4091 N N . PHE B 1 205 ? -7.594 13.531 12.703 1 98.94 205 PHE B N 1
ATOM 4092 C CA . PHE B 1 205 ? -8.859 13.117 12.102 1 98.94 205 PHE B CA 1
ATOM 4093 C C . PHE B 1 205 ? -8.672 11.875 11.242 1 98.94 205 PHE B C 1
ATOM 4095 O O . PHE B 1 205 ? -7.57 11.617 10.742 1 98.94 205 PHE B O 1
ATOM 4102 N N . LEU B 1 206 ? -9.727 11.07 11.07 1 98.88 206 LEU B N 1
ATOM 4103 C CA . LEU B 1 206 ? -9.727 9.836 10.289 1 98.88 206 LEU B CA 1
ATOM 4104 C C . LEU B 1 206 ? -9.773 10.141 8.797 1 98.88 206 LEU B C 1
ATOM 4106 O O . LEU B 1 206 ? -10.344 11.156 8.375 1 98.88 206 LEU B O 1
ATOM 4110 N N . GLY B 1 207 ? -9.188 9.273 8.039 1 98.38 207 GLY B N 1
ATOM 4111 C CA . GLY B 1 207 ? -9.07 9.477 6.605 1 98.38 207 GLY B CA 1
ATOM 4112 C C . GLY B 1 207 ? -10.414 9.531 5.898 1 98.38 207 GLY B C 1
ATOM 4113 O O . GLY B 1 207 ? -10.492 9.977 4.75 1 98.38 207 GLY B O 1
ATOM 4114 N N . THR B 1 208 ? -11.484 9.148 6.52 1 98 208 THR B N 1
ATOM 4115 C CA . THR B 1 208 ? -12.828 9.141 5.945 1 98 208 THR B CA 1
ATOM 4116 C C . THR B 1 208 ? -13.547 10.453 6.25 1 98 208 THR B C 1
ATOM 4118 O O . THR B 1 208 ? -14.656 10.688 5.754 1 98 208 THR B O 1
ATOM 4121 N N . THR B 1 209 ? -12.93 11.336 6.98 1 98.69 209 THR B N 1
ATOM 4122 C CA . THR B 1 209 ? -13.555 12.586 7.379 1 98.69 209 THR B CA 1
ATOM 4123 C C . THR B 1 209 ? -13.398 13.641 6.289 1 98.69 209 THR B C 1
ATOM 4125 O O . THR B 1 209 ? -12.281 13.922 5.836 1 98.69 209 THR B O 1
ATOM 4128 N N . TRP B 1 210 ? -14.516 14.234 5.895 1 98.25 210 TRP B N 1
ATOM 4129 C CA . TRP B 1 210 ? -14.461 15.336 4.945 1 98.25 210 TRP B CA 1
ATOM 4130 C C . TRP B 1 210 ? -13.828 16.578 5.582 1 98.25 210 TRP B C 1
ATOM 4132 O O . TRP B 1 210 ? -14.211 16.969 6.684 1 98.25 210 TRP B O 1
ATOM 4142 N N . HIS B 1 211 ? -12.875 17.125 4.871 1 98.38 211 HIS B N 1
ATOM 4143 C CA . HIS B 1 211 ? -12.141 18.281 5.383 1 98.38 211 HIS B CA 1
ATOM 4144 C C . HIS B 1 211 ? -11.492 19.062 4.25 1 98.38 211 HIS B C 1
ATOM 4146 O O . HIS B 1 211 ? -11.602 18.688 3.084 1 98.38 211 HIS B O 1
ATOM 4152 N N . SER B 1 212 ? -10.914 20.203 4.594 1 97.06 212 SER B N 1
ATOM 4153 C CA . SER B 1 212 ? -10.148 21.016 3.65 1 97.06 212 SER B CA 1
ATOM 4154 C C . SER B 1 212 ? -9.336 22.094 4.375 1 97.06 212 SER B C 1
ATOM 4156 O O . SER B 1 212 ? -9.617 22.422 5.527 1 97.06 212 SER B O 1
ATOM 4158 N N . GLY B 1 213 ? -8.25 22.516 3.711 1 97.12 213 GLY B N 1
ATOM 4159 C CA . GLY B 1 213 ? -7.617 23.75 4.16 1 97.12 213 GLY B CA 1
ATOM 4160 C C . GLY B 1 213 ? -8.453 24.984 3.893 1 97.12 213 GLY B C 1
ATOM 4161 O O . GLY B 1 213 ? -9.055 25.109 2.826 1 97.12 213 GLY B O 1
ATOM 4162 N N . GLY B 1 214 ? -8.523 25.828 4.797 1 97.06 214 GLY B N 1
ATOM 4163 C CA . GLY B 1 214 ? -9.281 27.062 4.625 1 97.06 214 GLY B CA 1
ATOM 4164 C C . GLY B 1 214 ? -8.531 28.109 3.83 1 97.06 214 GLY B C 1
ATOM 4165 O O . GLY B 1 214 ? -7.328 27.984 3.6 1 97.06 214 GLY B O 1
ATOM 4166 N N . ALA B 1 215 ? -9.32 29.109 3.43 1 97.19 215 ALA B N 1
ATOM 4167 C CA . ALA B 1 215 ? -8.719 30.266 2.766 1 97.19 215 ALA B CA 1
ATOM 4168 C C . ALA B 1 215 ? -7.938 31.125 3.76 1 97.19 215 ALA B C 1
ATOM 4170 O O . ALA B 1 215 ? -8.352 31.281 4.914 1 97.19 215 ALA B O 1
ATOM 4171 N N . ASN B 1 216 ? -6.836 31.594 3.268 1 98 216 ASN B N 1
ATOM 4172 C CA . ASN B 1 216 ? -6.117 32.562 4.082 1 98 216 ASN B CA 1
ATOM 4173 C C . ASN B 1 216 ? -6.465 34 3.68 1 98 216 ASN B C 1
ATOM 4175 O O . ASN B 1 216 ? -5.906 34.531 2.715 1 98 216 ASN B O 1
ATOM 4179 N N . ARG B 1 217 ? -7.258 34.625 4.43 1 97.62 217 ARG B N 1
ATOM 4180 C CA . ARG B 1 217 ? -7.73 36 4.16 1 97.62 217 ARG B CA 1
ATOM 4181 C C . ARG B 1 217 ? -6.957 37 4.984 1 97.62 217 ARG B C 1
ATOM 4183 O O . ARG B 1 217 ? -7.258 38.219 4.945 1 97.62 217 ARG B O 1
ATOM 4190 N N . SER B 1 218 ? -6.039 36.5 5.73 1 97.38 218 SER B N 1
ATOM 4191 C CA . SER B 1 218 ? -5.16 37.406 6.492 1 97.38 218 SER B CA 1
ATOM 4192 C C . SER B 1 218 ? -4.004 37.906 5.637 1 97.38 218 SER B C 1
ATOM 4194 O O . SER B 1 218 ? -3.906 37.562 4.453 1 97.38 218 SER B O 1
ATOM 4196 N N . GLN B 1 219 ? -3.111 38.688 6.246 1 97.56 219 GLN B N 1
ATOM 4197 C CA . GLN B 1 219 ? -2.01 39.312 5.516 1 97.56 219 GLN B CA 1
ATOM 4198 C C . GLN B 1 219 ? -0.699 38.562 5.77 1 97.56 219 GLN B C 1
ATOM 4200 O O . GLN B 1 219 ? 0.362 39 5.316 1 97.56 219 GLN B O 1
ATOM 4205 N N . LYS B 1 220 ? -0.742 37.469 6.484 1 97.38 220 LYS B N 1
ATOM 4206 C CA . LYS B 1 220 ? 0.451 36.719 6.848 1 97.38 220 LYS B CA 1
ATOM 4207 C C . LYS B 1 220 ? 0.311 35.25 6.449 1 97.38 220 LYS B C 1
ATOM 4209 O O . LYS B 1 220 ? -0.804 34.75 6.336 1 97.38 220 LYS B O 1
ATOM 4214 N N . PRO B 1 221 ? 1.457 34.625 6.246 1 97.5 221 PRO B N 1
ATOM 4215 C CA . PRO B 1 221 ? 1.368 33.156 6.047 1 97.5 221 PRO B CA 1
ATOM 4216 C C . PRO B 1 221 ? 0.922 32.438 7.301 1 97.5 221 PRO B C 1
ATOM 4218 O O . PRO B 1 221 ? 1.143 32.906 8.414 1 97.5 221 PRO B O 1
ATOM 4221 N N . ARG B 1 222 ? 0.291 31.391 7.121 1 98.19 222 ARG B N 1
ATOM 4222 C CA . ARG B 1 222 ? -0.022 30.469 8.203 1 98.19 222 ARG B CA 1
ATOM 4223 C C . ARG B 1 222 ? 0.808 29.188 8.094 1 98.19 222 ARG B C 1
ATOM 4225 O O . ARG B 1 222 ? 0.708 28.469 7.102 1 98.19 222 ARG B O 1
ATOM 4232 N N . TYR B 1 223 ? 1.611 28.891 9.117 1 98.62 223 TYR B N 1
ATOM 4233 C CA . TYR B 1 223 ? 2.539 27.766 9.125 1 98.62 223 TYR B CA 1
ATOM 4234 C C . TYR B 1 223 ? 1.9 26.531 9.766 1 98.62 223 TYR B C 1
ATOM 4236 O O . TYR B 1 223 ? 1.28 26.641 10.828 1 98.62 223 TYR B O 1
ATOM 4244 N N . ALA B 1 224 ? 2.051 25.406 9.117 1 98.75 224 ALA B N 1
ATOM 4245 C CA . ALA B 1 224 ? 1.595 24.109 9.625 1 98.75 224 ALA B CA 1
ATOM 4246 C C . ALA B 1 224 ? 2.424 22.969 9.047 1 98.75 224 ALA B C 1
ATOM 4248 O O . ALA B 1 224 ? 3.342 23.203 8.258 1 98.75 224 ALA B O 1
ATOM 4249 N N . ALA B 1 225 ? 2.219 21.844 9.523 1 98.69 225 ALA B N 1
ATOM 4250 C CA . ALA B 1 225 ? 2.662 20.578 8.938 1 98.69 225 ALA B CA 1
ATOM 4251 C C . ALA B 1 225 ? 1.571 19.516 9.031 1 98.69 225 ALA B C 1
ATOM 4253 O O . ALA B 1 225 ? 0.619 19.656 9.805 1 98.69 225 ALA B O 1
ATOM 4254 N N . THR B 1 226 ? 1.657 18.609 8.203 1 98.5 226 THR B N 1
ATOM 4255 C CA . THR B 1 226 ? 0.77 17.453 8.281 1 98.5 226 THR B CA 1
ATOM 4256 C C . THR B 1 226 ? 1.569 16.156 8.281 1 98.5 226 THR B C 1
ATOM 4258 O O . THR B 1 226 ? 2.562 16.031 7.555 1 98.5 226 THR B O 1
ATOM 4261 N N . ILE B 1 227 ? 1.236 15.312 9.109 1 98.69 227 ILE B N 1
ATOM 4262 C CA . ILE B 1 227 ? 1.687 13.922 9.133 1 98.69 227 ILE B CA 1
ATOM 4263 C C . ILE B 1 227 ? 0.481 12.992 9.062 1 98.69 227 ILE B C 1
ATOM 4265 O O . ILE B 1 227 ? -0.383 13.016 9.945 1 98.69 227 ILE B O 1
ATOM 4269 N N . GLN B 1 228 ? 0.457 12.273 8.062 1 98.5 228 GLN B N 1
ATOM 4270 C CA . GLN B 1 228 ? -0.609 11.297 7.855 1 98.5 228 GLN B CA 1
ATOM 4271 C C . GLN B 1 228 ? -0.073 9.875 7.941 1 98.5 228 GLN B C 1
ATOM 4273 O O . GLN B 1 228 ? 1.082 9.617 7.594 1 98.5 228 GLN B O 1
ATOM 4278 N N . TYR B 1 229 ? -0.894 9.078 8.414 1 98.81 229 TYR B N 1
ATOM 4279 C CA . TYR B 1 229 ? -0.56 7.68 8.625 1 98.81 229 TYR B CA 1
ATOM 4280 C C . TYR B 1 229 ? -1.53 6.766 7.883 1 98.81 229 TYR B C 1
ATOM 4282 O O . TYR B 1 229 ? -2.637 7.184 7.527 1 98.81 229 TYR B O 1
ATOM 4290 N N . CYS B 1 230 ? -1.095 5.535 7.668 1 98.31 230 CYS B N 1
ATOM 4291 C CA . CYS B 1 230 ? -1.995 4.605 6.992 1 98.31 230 CYS B CA 1
ATOM 4292 C C . CYS B 1 230 ? -1.828 3.191 7.535 1 98.31 230 CYS B C 1
ATOM 4294 O O . CYS B 1 230 ? -0.826 2.885 8.18 1 98.31 230 CYS B O 1
ATOM 4296 N N . GLN B 1 231 ? -2.809 2.387 7.309 1 97.62 231 GLN B N 1
ATOM 4297 C CA . GLN B 1 231 ? -2.736 0.958 7.598 1 97.62 231 GLN B CA 1
ATOM 4298 C C . GLN B 1 231 ? -1.516 0.323 6.941 1 97.62 231 GLN B C 1
ATOM 4300 O O . GLN B 1 231 ? -1.056 0.788 5.895 1 97.62 231 GLN B O 1
ATOM 4305 N N . PRO B 1 232 ? -1.02 -0.761 7.52 1 96.62 232 PRO B N 1
ATOM 4306 C CA . PRO B 1 232 ? 0.22 -1.347 7.004 1 96.62 232 PRO B CA 1
ATOM 4307 C C . PRO B 1 232 ? 0.051 -1.958 5.613 1 96.62 232 PRO B C 1
ATOM 4309 O O . PRO B 1 232 ? 1.04 -2.203 4.918 1 96.62 232 PRO B O 1
ATOM 4312 N N . TYR B 1 233 ? -1.216 -2.178 5.188 1 96.19 233 TYR B N 1
ATOM 4313 C CA . TYR B 1 233 ? -1.475 -2.803 3.895 1 96.19 233 TYR B CA 1
ATOM 4314 C C . TYR B 1 233 ? -1.79 -1.754 2.834 1 96.19 233 TYR B C 1
ATOM 4316 O O . TYR B 1 233 ? -2.109 -2.094 1.692 1 96.19 233 TYR B O 1
ATOM 4324 N N . ILE B 1 234 ? -1.68 -0.481 3.176 1 97.06 234 ILE B N 1
ATOM 4325 C CA . ILE B 1 234 ? -1.94 0.615 2.248 1 97.06 234 ILE B CA 1
ATOM 4326 C C . ILE B 1 234 ? -0.619 1.172 1.724 1 97.06 234 ILE B C 1
ATOM 4328 O O . ILE B 1 234 ? 0.326 1.372 2.49 1 97.06 234 ILE B O 1
ATOM 4332 N N . ARG B 1 235 ? -0.572 1.38 0.439 1 96.75 235 ARG B N 1
ATOM 4333 C CA . ARG B 1 235 ? 0.601 1.994 -0.174 1 96.75 235 ARG B CA 1
ATOM 4334 C C . ARG B 1 235 ? 0.691 3.475 0.181 1 96.75 235 ARG B C 1
ATOM 4336 O O . ARG B 1 235 ? -0.239 4.238 -0.081 1 96.75 235 ARG B O 1
ATOM 4343 N N . PRO B 1 236 ? 1.775 3.885 0.815 1 96.5 236 PRO B N 1
ATOM 4344 C CA . PRO B 1 236 ? 1.909 5.309 1.144 1 96.5 236 PRO B CA 1
ATOM 4345 C C . PRO B 1 236 ? 1.923 6.199 -0.095 1 96.5 236 PRO B C 1
ATOM 4347 O O . PRO B 1 236 ? 2.471 5.816 -1.132 1 96.5 236 PRO B O 1
ATOM 4350 N N . ILE B 1 237 ? 1.384 7.371 0.045 1 94.94 237 ILE B N 1
ATOM 4351 C CA . ILE B 1 237 ? 1.448 8.383 -1.003 1 94.94 237 ILE B CA 1
ATOM 4352 C C . ILE B 1 237 ? 2.9 8.797 -1.234 1 94.94 237 ILE B C 1
ATOM 4354 O O . ILE B 1 237 ? 3.342 8.922 -2.379 1 94.94 237 ILE B O 1
ATOM 4358 N N . GLU B 1 238 ? 3.584 8.953 -0.192 1 95.38 238 GLU B N 1
ATOM 4359 C CA . GLU B 1 238 ? 5 9.305 -0.268 1 95.38 238 GLU B CA 1
ATOM 4360 C C . GLU B 1 238 ? 5.879 8.102 0.068 1 95.38 238 GLU B C 1
ATOM 4362 O O . GLU B 1 238 ? 5.793 7.551 1.166 1 95.38 238 GLU B O 1
ATOM 4367 N N . ASN B 1 239 ? 6.68 7.723 -0.879 1 96.81 239 ASN B N 1
ATOM 4368 C CA . ASN B 1 239 ? 7.648 6.652 -0.649 1 96.81 239 ASN B CA 1
ATOM 4369 C C . ASN B 1 239 ? 8.906 7.172 0.036 1 96.81 239 ASN B C 1
ATOM 4371 O O . ASN B 1 239 ? 9.828 7.648 -0.63 1 96.81 239 ASN B O 1
ATOM 4375 N N . LEU B 1 240 ? 8.992 7.039 1.299 1 97.94 240 LEU B N 1
ATOM 4376 C CA . LEU B 1 240 ? 10.078 7.609 2.09 1 97.94 240 LEU B CA 1
ATOM 4377 C C . LEU B 1 240 ? 11.328 6.746 2.002 1 97.94 240 LEU B C 1
ATOM 4379 O O . LEU B 1 240 ? 12.438 7.211 2.289 1 97.94 240 LEU B O 1
ATOM 4383 N N . MET B 1 241 ? 11.219 5.484 1.641 1 97.5 241 MET B N 1
ATOM 4384 C CA . MET B 1 241 ? 12.375 4.602 1.517 1 97.5 241 MET B CA 1
ATOM 4385 C C . MET B 1 241 ? 13.242 5.008 0.331 1 97.5 241 MET B C 1
ATOM 4387 O O . MET B 1 241 ? 14.453 4.777 0.336 1 97.5 241 MET B O 1
ATOM 4391 N N . ILE B 1 242 ? 12.578 5.656 -0.646 1 95.5 242 ILE B N 1
ATOM 4392 C CA . ILE B 1 242 ? 13.312 6.082 -1.834 1 95.5 242 ILE B CA 1
ATOM 4393 C C . ILE B 1 242 ? 13.555 7.59 -1.78 1 95.5 242 ILE B C 1
ATOM 4395 O O . ILE B 1 242 ? 14.523 8.086 -2.344 1 95.5 242 ILE B O 1
ATOM 4399 N N . GLY B 1 243 ? 12.727 8.281 -1.043 1 95.31 243 GLY B N 1
ATOM 4400 C CA . GLY B 1 243 ? 12.789 9.734 -0.977 1 95.31 243 GLY B CA 1
ATOM 4401 C C . GLY B 1 243 ? 13.859 10.242 -0.023 1 95.31 243 GLY B C 1
ATOM 4402 O O . GLY B 1 243 ? 14.273 11.398 -0.109 1 95.31 243 GLY B O 1
ATOM 4403 N N . ILE B 1 244 ? 14.32 9.391 0.853 1 97.5 244 ILE B N 1
ATOM 4404 C CA . ILE B 1 244 ? 15.312 9.734 1.858 1 97.5 244 ILE B CA 1
ATOM 4405 C C . ILE B 1 244 ? 16.484 8.766 1.776 1 97.5 244 ILE B C 1
ATOM 4407 O O . ILE B 1 244 ? 16.297 7.551 1.644 1 97.5 244 ILE B O 1
ATOM 4411 N N . ASP B 1 245 ? 17.75 9.273 1.813 1 97.81 245 ASP B N 1
ATOM 4412 C CA . ASP B 1 245 ? 18.938 8.43 1.771 1 97.81 245 ASP B CA 1
ATOM 4413 C C . ASP B 1 245 ? 18.859 7.312 2.811 1 97.81 245 ASP B C 1
ATOM 4415 O O . ASP B 1 245 ? 18.828 7.578 4.016 1 97.81 245 ASP B O 1
ATOM 4419 N N . PRO B 1 246 ? 18.781 6.039 2.305 1 98 246 PRO B N 1
ATOM 4420 C CA . PRO B 1 246 ? 18.594 4.945 3.258 1 98 246 PRO B CA 1
ATOM 4421 C C . PRO B 1 246 ? 19.75 4.809 4.246 1 98 246 P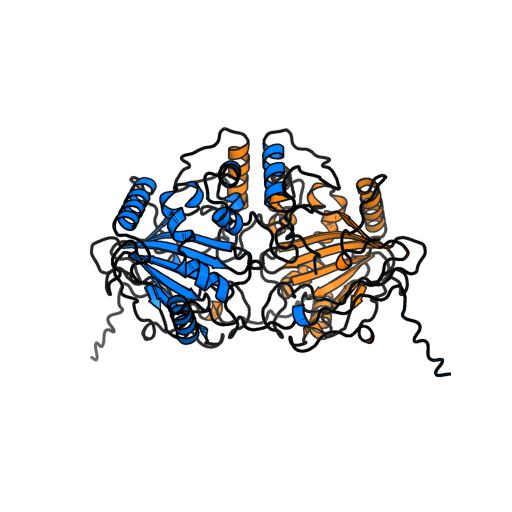RO B C 1
ATOM 4423 O O . PRO B 1 246 ? 19.562 4.262 5.336 1 98 246 PRO B O 1
ATOM 4426 N N . ARG B 1 247 ? 20.984 5.332 3.928 1 97.81 247 ARG B N 1
ATOM 4427 C CA . ARG B 1 247 ? 22.094 5.312 4.867 1 97.81 247 ARG B CA 1
ATOM 4428 C C . ARG B 1 247 ? 21.812 6.191 6.082 1 97.81 247 ARG B C 1
ATOM 4430 O O . ARG B 1 247 ? 22.203 5.867 7.199 1 97.81 247 ARG B O 1
ATOM 4437 N N . ARG B 1 248 ? 21.031 7.246 5.867 1 97.56 248 ARG B N 1
ATOM 4438 C CA . ARG B 1 248 ? 20.641 8.125 6.961 1 97.56 248 ARG B CA 1
ATOM 4439 C C . ARG B 1 248 ? 19.516 7.496 7.785 1 97.56 248 ARG B C 1
ATOM 4441 O O . ARG B 1 248 ? 19.547 7.547 9.016 1 97.56 248 ARG B O 1
ATOM 4448 N N . ALA B 1 249 ? 18.562 6.902 7.094 1 97.31 249 ALA B N 1
ATOM 4449 C CA . ALA B 1 249 ? 17.453 6.234 7.781 1 97.31 249 ALA B CA 1
ATOM 4450 C C . ALA B 1 249 ? 17.969 5.141 8.711 1 97.31 249 ALA B C 1
ATOM 4452 O O . ALA B 1 249 ? 17.453 4.957 9.812 1 97.31 249 ALA B O 1
ATOM 4453 N N . LEU B 1 250 ? 19.047 4.477 8.297 1 96.06 250 LEU B N 1
ATOM 4454 C CA . LEU B 1 250 ? 19.484 3.289 9.023 1 96.06 250 LEU B CA 1
ATOM 4455 C C . LEU B 1 250 ? 20.688 3.613 9.906 1 96.06 250 LEU B C 1
ATOM 4457 O O . LEU B 1 250 ? 21.25 2.721 10.547 1 96.06 250 LEU B O 1
ATOM 4461 N N . SER B 1 251 ? 21.094 4.875 10.016 1 96.25 251 SER B N 1
ATOM 4462 C CA . SER B 1 251 ? 22.281 5.281 10.742 1 96.25 251 SER B CA 1
ATOM 4463 C C . SER B 1 251 ? 22.016 5.387 12.242 1 96.25 251 SER B C 1
ATOM 4465 O O . SER B 1 251 ? 22.938 5.41 13.047 1 96.25 251 SER B O 1
ATOM 4467 N N . GLY B 1 252 ? 20.719 5.578 12.57 1 96.25 252 GLY B N 1
ATOM 4468 C CA . GLY B 1 252 ? 20.359 5.836 13.961 1 96.25 252 GLY B CA 1
ATOM 4469 C C . GLY B 1 252 ? 20.062 7.297 14.242 1 96.25 252 GLY B C 1
ATOM 4470 O O . GLY B 1 252 ? 19.562 7.641 15.32 1 96.25 252 GLY B O 1
ATOM 4471 N N . GLU B 1 253 ? 20.266 8.195 13.281 1 96.75 253 GLU B N 1
ATOM 4472 C CA . GLU B 1 253 ? 20 9.609 13.523 1 96.75 253 GLU B CA 1
ATOM 4473 C C . GLU B 1 253 ? 18.5 9.883 13.578 1 96.75 253 GLU B C 1
ATOM 4475 O O . GLU B 1 253 ? 18.062 10.828 14.234 1 96.75 253 GLU B O 1
ATOM 4480 N N . ILE B 1 254 ? 17.734 9.078 12.852 1 97.81 254 ILE B N 1
ATOM 4481 C CA . ILE B 1 254 ? 16.281 9.125 12.938 1 97.81 254 ILE B CA 1
ATOM 4482 C C . ILE B 1 254 ? 15.789 8.055 13.906 1 97.81 254 ILE B C 1
ATOM 4484 O O . ILE B 1 254 ? 16.234 6.906 13.859 1 97.81 254 ILE B O 1
ATOM 4488 N N . PRO B 1 255 ? 14.961 8.43 14.828 1 98.06 255 PRO B N 1
ATOM 4489 C CA . PRO B 1 255 ? 14.477 7.438 15.789 1 98.06 255 PRO B CA 1
ATOM 4490 C C . PRO B 1 255 ? 13.93 6.18 15.102 1 98.06 255 PRO B C 1
ATOM 4492 O O . PRO B 1 255 ? 13.242 6.273 14.086 1 98.06 255 PRO B O 1
ATOM 4495 N N . LYS B 1 256 ? 14.195 5.043 15.688 1 96.62 256 LYS B N 1
ATOM 4496 C CA . LYS B 1 256 ? 13.859 3.744 15.109 1 96.62 256 LYS B CA 1
ATOM 4497 C C . LYS B 1 256 ? 12.359 3.643 14.82 1 96.62 256 LYS B C 1
ATOM 4499 O O . LYS B 1 256 ? 11.953 3.088 13.797 1 96.62 256 LYS B O 1
ATOM 4504 N N . LYS B 1 257 ? 11.547 4.109 15.727 1 97.69 257 LYS B N 1
ATOM 4505 C CA . LYS B 1 257 ? 10.102 4.027 15.562 1 97.69 257 LYS B CA 1
ATOM 4506 C C . LYS B 1 257 ? 9.648 4.766 14.305 1 97.69 257 LYS B C 1
ATOM 4508 O O . LYS B 1 257 ? 8.742 4.312 13.602 1 97.69 257 LYS B O 1
ATOM 4513 N N . ILE B 1 258 ? 10.289 5.941 14.047 1 98.75 258 ILE B N 1
ATOM 4514 C CA . ILE B 1 258 ? 9.977 6.691 12.836 1 98.75 258 ILE B CA 1
ATOM 4515 C C . ILE B 1 258 ? 10.422 5.898 11.609 1 98.75 258 ILE B C 1
ATOM 4517 O O . ILE B 1 258 ? 9.672 5.773 10.641 1 98.75 258 ILE B O 1
ATOM 4521 N N . VAL B 1 259 ? 11.586 5.289 11.688 1 98.25 259 VAL B N 1
ATOM 4522 C CA . VAL B 1 259 ? 12.141 4.523 10.57 1 98.25 259 VAL B CA 1
ATOM 4523 C C . VAL B 1 259 ? 11.242 3.322 10.281 1 98.25 259 VAL B C 1
ATOM 4525 O O . VAL B 1 259 ? 10.992 2.996 9.117 1 98.25 259 VAL B O 1
ATOM 4528 N N . ASP B 1 260 ? 10.773 2.715 11.32 1 96.69 260 ASP B N 1
ATOM 4529 C CA . ASP B 1 260 ? 9.82 1.62 11.141 1 96.69 260 ASP B CA 1
ATOM 4530 C C . ASP B 1 260 ? 8.594 2.084 10.367 1 96.69 260 ASP B C 1
ATOM 4532 O O . ASP B 1 260 ? 8.141 1.403 9.445 1 96.69 260 ASP B O 1
ATOM 4536 N N . MET B 1 261 ? 8.117 3.268 10.641 1 98.44 261 MET B N 1
ATOM 4537 C CA . MET B 1 261 ? 6.91 3.799 10.008 1 98.44 261 MET B CA 1
ATOM 4538 C C . MET B 1 261 ? 7.203 4.258 8.578 1 98.44 261 MET B C 1
ATOM 4540 O O . MET B 1 261 ? 6.285 4.488 7.797 1 98.44 261 MET B O 1
ATOM 4544 N N . MET B 1 262 ? 8.508 4.43 8.281 1 98.38 262 MET B N 1
ATOM 4545 C CA . MET B 1 262 ? 8.898 4.801 6.922 1 98.38 262 MET B CA 1
ATOM 4546 C C . MET B 1 262 ? 8.789 3.605 5.98 1 98.38 262 MET B C 1
ATOM 4548 O O . MET B 1 262 ? 8.891 3.76 4.762 1 98.38 262 MET B O 1
ATOM 4552 N N . GLY B 1 263 ? 8.688 2.428 6.52 1 96.75 263 GLY B N 1
ATOM 4553 C CA . GLY B 1 263 ? 8.57 1.23 5.707 1 96.75 263 GLY B CA 1
ATOM 4554 C C . GLY B 1 263 ? 9.672 0.223 5.953 1 96.75 263 GLY B C 1
ATOM 4555 O O . GLY B 1 263 ? 9.742 -0.807 5.277 1 96.75 263 GLY B O 1
ATOM 4556 N N . TYR B 1 264 ? 10.508 0.462 6.953 1 96.06 264 TYR B N 1
ATOM 4557 C CA . TYR B 1 264 ? 11.688 -0.363 7.164 1 96.06 264 TYR B CA 1
ATOM 4558 C C . TYR B 1 264 ? 11.383 -1.526 8.102 1 96.06 264 TYR B C 1
ATOM 4560 O O . TYR B 1 264 ? 12.289 -2.254 8.516 1 96.06 264 TYR B O 1
ATOM 4568 N N . ARG B 1 265 ? 10.125 -1.65 8.391 1 91.81 265 ARG B N 1
ATOM 4569 C CA . ARG B 1 265 ? 9.633 -2.809 9.125 1 91.81 265 ARG B CA 1
ATOM 4570 C C . ARG B 1 265 ? 8.477 -3.479 8.391 1 91.81 265 ARG B C 1
ATOM 4572 O O . ARG B 1 265 ? 7.609 -2.801 7.84 1 91.81 265 ARG B O 1
ATOM 4579 N N . SER B 1 266 ? 8.516 -4.773 8.336 1 89.12 266 SER B N 1
ATOM 4580 C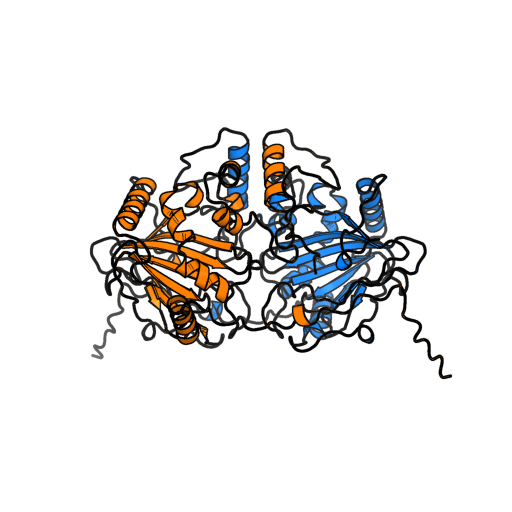 CA . SER B 1 266 ? 7.418 -5.508 7.711 1 89.12 266 SER B CA 1
ATOM 4581 C C . SER B 1 266 ? 6.199 -5.562 8.625 1 89.12 266 SER B C 1
ATOM 4583 O O . SER B 1 266 ? 6.316 -5.398 9.844 1 89.12 266 SER B O 1
ATOM 4585 N N . ALA B 1 267 ? 5.09 -5.672 7.977 1 88.5 267 ALA B N 1
ATOM 4586 C CA . ALA B 1 267 ? 3.859 -5.887 8.734 1 88.5 267 ALA B CA 1
ATOM 4587 C C . ALA B 1 267 ? 3.385 -7.332 8.609 1 88.5 267 ALA B C 1
ATOM 4589 O O . ALA B 1 267 ? 3.736 -8.031 7.656 1 88.5 267 ALA B O 1
ATOM 4590 N N . ILE B 1 268 ? 2.6 -7.758 9.562 1 80.69 268 ILE B N 1
ATOM 4591 C CA . ILE B 1 268 ? 2.055 -9.109 9.578 1 80.69 268 ILE B CA 1
ATOM 4592 C C . ILE B 1 268 ? 0.746 -9.148 8.789 1 80.69 268 ILE B C 1
ATOM 4594 O O . ILE B 1 268 ? -0.117 -8.281 8.969 1 80.69 268 ILE B O 1
ATOM 4598 N N . PRO B 1 269 ? 0.649 -10.133 7.957 1 79.75 269 PRO B N 1
ATOM 4599 C CA . PRO B 1 269 ? 1.627 -11.156 7.578 1 79.75 269 PRO B CA 1
ATOM 4600 C C . PRO B 1 269 ? 2.432 -10.773 6.336 1 79.75 269 PRO B C 1
ATOM 4602 O O . PRO B 1 269 ? 1.855 -10.539 5.27 1 79.75 269 PRO B O 1
ATOM 4605 N N . PHE B 1 270 ? 3.635 -10.625 6.309 1 79.75 270 PHE B N 1
ATOM 4606 C CA . PHE B 1 270 ? 4.637 -10.617 5.25 1 79.75 270 PHE B CA 1
ATOM 4607 C C . PHE B 1 270 ? 4.512 -9.359 4.398 1 79.75 270 PHE B C 1
ATOM 4609 O O . PHE B 1 270 ? 4.977 -9.328 3.258 1 79.75 270 PHE B O 1
ATOM 4616 N N . ILE B 1 271 ? 3.867 -8.328 4.855 1 91 271 ILE B N 1
ATOM 4617 C CA . ILE B 1 271 ? 3.686 -7.133 4.031 1 91 271 ILE B CA 1
ATOM 4618 C C . ILE B 1 271 ? 4.988 -6.336 3.988 1 91 271 ILE B C 1
ATOM 4620 O O . ILE B 1 271 ? 5.547 -5.992 5.031 1 91 271 ILE B O 1
ATOM 4624 N N . GLY B 1 272 ? 5.504 -6.133 2.826 1 92.62 272 GLY B N 1
ATOM 4625 C CA . GLY B 1 272 ? 6.641 -5.242 2.646 1 92.62 272 GLY B CA 1
ATOM 4626 C C . GLY B 1 272 ? 7.973 -5.969 2.65 1 92.62 272 GLY B C 1
ATOM 4627 O O . GLY B 1 272 ? 9.031 -5.336 2.607 1 92.62 272 GLY B O 1
ATOM 4628 N N . TYR B 1 273 ? 8 -7.281 2.654 1 91.56 273 TYR B N 1
ATOM 4629 C CA . TYR B 1 273 ? 9.266 -8.016 2.602 1 91.56 273 TYR B CA 1
ATOM 4630 C C . TYR B 1 273 ? 9.93 -7.852 1.242 1 91.56 273 TYR B C 1
ATOM 4632 O O . TYR B 1 273 ? 9.305 -7.398 0.283 1 91.56 273 TYR B O 1
ATOM 4640 N N . ALA B 1 274 ? 11.164 -8.211 1.224 1 93.25 274 ALA B N 1
ATOM 4641 C CA . ALA B 1 274 ? 11.938 -8.117 -0.012 1 93.25 274 ALA B CA 1
ATOM 4642 C C . ALA B 1 274 ? 12.93 -9.273 -0.129 1 93.25 274 ALA B C 1
ATOM 4644 O O . ALA B 1 274 ? 13.883 -9.359 0.656 1 93.25 274 ALA B O 1
ATOM 4645 N N . ASP B 1 275 ? 12.664 -10.102 -1.068 1 93.25 275 ASP B N 1
ATOM 4646 C CA . ASP B 1 275 ? 13.547 -11.234 -1.343 1 93.25 275 ASP B CA 1
ATOM 4647 C C . ASP B 1 275 ? 13.688 -12.125 -0.113 1 93.25 275 ASP B C 1
ATOM 4649 O O . ASP B 1 275 ? 14.805 -12.508 0.255 1 93.25 275 ASP B O 1
ATOM 4653 N N . GLY B 1 276 ? 12.578 -12.289 0.587 1 87.31 276 GLY B N 1
ATOM 4654 C CA . GLY B 1 276 ? 12.539 -13.172 1.743 1 87.31 276 GLY B CA 1
ATOM 4655 C C . GLY B 1 276 ? 13.094 -12.531 3 1 87.31 276 GLY B C 1
ATOM 4656 O O . GLY B 1 276 ? 13.203 -13.188 4.039 1 87.31 276 GLY B O 1
ATOM 4657 N N . MET B 1 277 ? 13.383 -11.266 2.98 1 89.12 277 MET B N 1
ATOM 4658 C CA . MET B 1 277 ? 13.961 -10.555 4.117 1 89.12 277 MET B CA 1
ATOM 4659 C C . MET B 1 277 ? 13.062 -9.406 4.555 1 89.12 277 MET B C 1
ATOM 4661 O O . MET B 1 277 ? 12.211 -8.945 3.787 1 89.12 277 MET B O 1
ATOM 4665 N N . ASN B 1 278 ? 13.328 -9.031 5.82 1 89.38 278 ASN B N 1
ATOM 4666 C CA . ASN B 1 278 ? 12.672 -7.793 6.215 1 89.38 278 ASN B CA 1
ATOM 4667 C C . ASN B 1 278 ? 13.258 -6.59 5.473 1 89.38 278 ASN B C 1
ATOM 4669 O O . ASN B 1 278 ? 14.383 -6.645 4.984 1 89.38 278 ASN B O 1
ATOM 4673 N N . PRO B 1 279 ? 12.555 -5.562 5.406 1 92.88 279 PRO B N 1
ATOM 4674 C CA . PRO B 1 279 ? 12.961 -4.438 4.562 1 92.88 279 PRO B CA 1
ATOM 4675 C C . PRO B 1 279 ? 14.242 -3.77 5.047 1 92.88 279 PRO B C 1
ATOM 4677 O O . PRO B 1 279 ? 15.008 -3.238 4.238 1 92.88 279 PRO B O 1
ATOM 4680 N N . ARG B 1 280 ? 14.508 -3.797 6.328 1 93.06 280 ARG B N 1
ATOM 4681 C CA . ARG B 1 280 ? 15.742 -3.211 6.844 1 93.06 280 ARG B CA 1
ATOM 4682 C C . ARG B 1 280 ? 16.969 -3.943 6.305 1 93.06 280 ARG B C 1
ATOM 4684 O O . ARG B 1 280 ? 17.891 -3.316 5.789 1 93.06 280 ARG B O 1
ATOM 4691 N N . LYS B 1 281 ? 16.938 -5.254 6.402 1 93.38 281 LYS B N 1
ATOM 4692 C CA . LYS B 1 281 ? 18.031 -6.078 5.902 1 93.38 281 LYS B CA 1
ATOM 4693 C C . LYS B 1 281 ? 18.156 -5.953 4.387 1 93.38 281 LYS B C 1
ATOM 4695 O O . LYS B 1 281 ? 19.266 -5.832 3.865 1 93.38 281 LYS B O 1
ATOM 4700 N N . ALA B 1 282 ? 17.062 -5.988 3.758 1 94.62 282 ALA B N 1
ATOM 4701 C CA . ALA B 1 282 ? 17.078 -5.871 2.303 1 94.62 282 ALA B CA 1
ATOM 4702 C C . ALA B 1 282 ? 17.641 -4.527 1.866 1 94.62 282 ALA B C 1
ATOM 4704 O O . ALA B 1 282 ? 18.375 -4.445 0.872 1 94.62 282 ALA B O 1
ATOM 4705 N N . THR B 1 283 ? 17.297 -3.49 2.582 1 96.31 283 THR B N 1
ATOM 4706 C CA . THR B 1 283 ? 17.812 -2.16 2.256 1 96.31 283 THR B CA 1
ATOM 4707 C C . THR B 1 283 ? 19.312 -2.084 2.482 1 96.31 283 THR B C 1
ATOM 4709 O O . THR B 1 283 ? 20.031 -1.485 1.685 1 96.31 283 THR B O 1
ATOM 4712 N N . GLN B 1 284 ? 19.797 -2.695 3.535 1 95.25 284 GLN B N 1
ATOM 4713 C CA . GLN B 1 284 ? 21.234 -2.746 3.773 1 95.25 284 GLN B CA 1
ATOM 4714 C C . GLN B 1 284 ? 21.953 -3.434 2.619 1 95.25 284 GLN B C 1
ATOM 4716 O O . GLN B 1 284 ? 23 -2.969 2.176 1 95.25 284 GLN B O 1
ATOM 4721 N N . ARG B 1 285 ? 21.391 -4.488 2.186 1 95.56 285 ARG B N 1
ATOM 4722 C CA . ARG B 1 285 ? 21.953 -5.188 1.031 1 95.56 285 ARG B CA 1
ATOM 4723 C C . ARG B 1 285 ? 21.969 -4.285 -0.199 1 95.56 285 ARG B C 1
ATOM 4725 O O . ARG B 1 285 ? 22.953 -4.238 -0.929 1 95.56 285 ARG B O 1
ATOM 4732 N N . MET B 1 286 ? 20.875 -3.588 -0.45 1 96.44 286 MET B N 1
ATOM 4733 C CA . MET B 1 286 ? 20.781 -2.693 -1.601 1 96.44 286 MET B CA 1
ATOM 4734 C C . MET B 1 286 ? 21.859 -1.612 -1.536 1 96.44 286 MET B C 1
ATOM 4736 O O . MET B 1 286 ? 22.469 -1.271 -2.553 1 96.44 286 MET B O 1
ATOM 4740 N N . ILE B 1 287 ? 22.094 -1.102 -0.346 1 96.69 287 ILE B N 1
ATOM 4741 C CA . ILE B 1 287 ? 23.141 -0.101 -0.168 1 96.69 287 ILE B CA 1
ATOM 4742 C C . ILE B 1 287 ? 24.484 -0.671 -0.625 1 96.69 287 ILE B C 1
ATOM 4744 O O . ILE B 1 287 ? 25.203 -0.027 -1.382 1 96.69 287 ILE B O 1
ATOM 4748 N N . ARG B 1 288 ? 24.75 -1.882 -0.216 1 94.88 288 ARG B N 1
ATOM 4749 C CA . ARG B 1 288 ? 26 -2.523 -0.618 1 94.88 288 ARG B CA 1
ATOM 4750 C C . ARG B 1 288 ? 26.031 -2.756 -2.125 1 94.88 288 ARG B C 1
ATOM 4752 O O . ARG B 1 288 ? 27.062 -2.547 -2.766 1 94.88 288 ARG B O 1
ATOM 4759 N N . TRP B 1 289 ? 24.906 -3.209 -2.725 1 95.06 289 TRP B N 1
ATOM 4760 C CA . TRP B 1 289 ? 24.812 -3.385 -4.168 1 95.06 289 TRP B CA 1
ATOM 4761 C C . TRP B 1 289 ? 25.234 -2.117 -4.902 1 95.06 289 TRP B C 1
ATOM 4763 O O . TRP B 1 289 ? 26.062 -2.17 -5.816 1 95.06 289 TRP B O 1
ATOM 4773 N N . LEU B 1 290 ? 24.734 -1.012 -4.418 1 96.25 290 LEU B N 1
ATOM 4774 C CA . LEU B 1 290 ? 24.844 0.226 -5.18 1 96.25 290 LEU B CA 1
ATOM 4775 C C . LEU B 1 290 ? 26.219 0.863 -4.98 1 96.25 290 LEU B C 1
ATOM 4777 O O . LEU B 1 290 ? 26.578 1.811 -5.684 1 96.25 290 LEU B O 1
ATOM 4781 N N . GLN B 1 291 ? 26.969 0.302 -4.082 1 95.88 291 GLN B N 1
ATOM 4782 C CA . GLN B 1 291 ? 28.328 0.787 -3.85 1 95.88 291 GLN B CA 1
ATOM 4783 C C . GLN B 1 291 ? 29.359 -0.068 -4.59 1 95.88 291 GLN B C 1
ATOM 4785 O O . GLN B 1 291 ? 30.547 0.235 -4.574 1 95.88 291 GLN B O 1
ATOM 4790 N N . GLY B 1 292 ? 28.922 -1.143 -5.227 1 95.5 292 GLY B N 1
ATOM 4791 C CA . GLY B 1 292 ? 29.75 -2.037 -6.004 1 95.5 292 GLY B CA 1
ATOM 4792 C C . GLY B 1 292 ? 29.234 -2.273 -7.41 1 95.5 292 GLY B C 1
ATOM 4793 O O . GLY B 1 292 ? 28.297 -1.607 -7.848 1 95.5 292 GLY B O 1
ATOM 4794 N N . PRO B 1 293 ? 29.891 -3.156 -8.141 1 96.19 293 PRO B N 1
ATOM 4795 C CA . PRO B 1 293 ? 29.406 -3.467 -9.484 1 96.19 293 PRO B CA 1
ATOM 4796 C C . PRO B 1 293 ? 28.062 -4.203 -9.477 1 96.19 293 PRO B C 1
ATOM 4798 O O . PRO B 1 293 ? 27.734 -4.871 -8.492 1 96.19 293 PRO B O 1
ATOM 4801 N N . VAL B 1 294 ? 27.328 -4.074 -10.484 1 96.44 294 VAL B N 1
ATOM 4802 C CA . VAL B 1 294 ? 26.047 -4.781 -10.617 1 96.44 294 VAL B CA 1
ATOM 4803 C C . VAL B 1 294 ? 26.297 -6.289 -10.625 1 96.44 294 VAL B C 1
ATOM 4805 O O . VAL B 1 294 ? 27.156 -6.781 -11.367 1 96.44 294 VAL B O 1
ATOM 4808 N N . ASP B 1 295 ? 25.594 -6.977 -9.789 1 94 295 ASP B N 1
ATOM 4809 C CA . ASP B 1 295 ? 25.625 -8.438 -9.781 1 94 295 ASP B CA 1
ATOM 4810 C C . ASP B 1 295 ? 24.562 -9.008 -10.711 1 94 295 ASP B C 1
ATOM 4812 O O . ASP B 1 295 ? 23.359 -8.914 -10.43 1 94 295 ASP B O 1
ATOM 4816 N N . ARG B 1 296 ? 24.906 -9.648 -11.75 1 92.88 296 ARG B N 1
ATOM 4817 C CA . ARG B 1 296 ? 23.984 -10.164 -12.75 1 92.88 296 ARG B CA 1
ATOM 4818 C C . ARG B 1 296 ? 23.531 -11.586 -12.398 1 92.88 296 ARG B C 1
ATOM 4820 O O . ARG B 1 296 ? 22.656 -12.141 -13.055 1 92.88 296 ARG B O 1
ATOM 4827 N N . GLU B 1 297 ? 24.156 -12.141 -11.383 1 92.62 297 GLU B N 1
ATOM 4828 C CA . GLU B 1 297 ? 23.781 -13.453 -10.883 1 92.62 297 GLU B CA 1
ATOM 4829 C C . GLU B 1 297 ? 23.656 -13.453 -9.359 1 92.62 297 GLU B C 1
ATOM 4831 O O . GLU B 1 297 ? 24.391 -14.188 -8.68 1 92.62 297 GLU B O 1
ATOM 4836 N N . PRO B 1 298 ? 22.75 -12.68 -8.875 1 93.69 298 PRO B N 1
ATOM 4837 C CA . PRO B 1 298 ? 22.609 -12.648 -7.422 1 93.69 298 PRO B CA 1
ATOM 4838 C C . PRO B 1 298 ? 22.203 -14 -6.836 1 93.69 298 PRO B C 1
ATOM 4840 O O . PRO B 1 298 ? 21.688 -14.852 -7.555 1 93.69 298 PRO B O 1
ATOM 4843 N N . PRO B 1 299 ? 22.453 -14.172 -5.59 1 91.69 299 PRO B N 1
ATOM 4844 C CA . PRO B 1 299 ? 22.047 -15.438 -4.965 1 91.69 299 PRO B CA 1
ATOM 4845 C C . PRO B 1 299 ? 20.531 -15.664 -5.016 1 91.69 299 PRO B C 1
ATOM 4847 O O . PRO B 1 299 ? 19.766 -14.711 -4.883 1 91.69 299 PRO B O 1
ATOM 4850 N N . THR B 1 300 ? 20.141 -16.938 -5.199 1 93.12 300 THR B N 1
ATOM 4851 C CA . THR B 1 300 ? 18.734 -17.312 -5.219 1 93.12 300 THR B CA 1
ATOM 4852 C C . THR B 1 300 ? 18.094 -17.109 -3.846 1 93.12 300 THR B C 1
ATOM 4854 O O . THR B 1 300 ? 16.984 -16.594 -3.742 1 93.12 300 THR B O 1
ATOM 4857 N N . PHE B 1 301 ? 18.812 -17.562 -2.805 1 88.81 301 PHE B N 1
ATOM 4858 C CA . PHE B 1 301 ? 18.375 -17.469 -1.416 1 88.81 301 PHE B CA 1
ATOM 4859 C C . PHE B 1 301 ? 19.344 -16.625 -0.603 1 88.81 301 PHE B C 1
ATOM 4861 O O . PHE B 1 301 ? 20.234 -17.141 0.061 1 88.81 301 PHE B O 1
ATOM 4868 N N . PRO B 1 302 ? 19.062 -15.336 -0.586 1 84.25 302 PRO B N 1
ATOM 4869 C CA . PRO B 1 302 ? 20.031 -14.445 0.06 1 84.25 302 PRO B CA 1
ATOM 4870 C C . PRO B 1 302 ? 19.953 -14.508 1.585 1 84.25 302 PRO B C 1
ATOM 4872 O O . PRO B 1 302 ? 18.922 -14.883 2.145 1 84.25 302 PRO B O 1
ATOM 4875 N N . SER B 1 303 ? 21.125 -14.25 2.174 1 80.69 303 SER B N 1
ATOM 4876 C CA . SER B 1 303 ? 21.219 -14.062 3.617 1 80.69 303 SER B CA 1
ATOM 4877 C C . SER B 1 303 ? 21.938 -12.758 3.957 1 80.69 303 SER B C 1
ATOM 4879 O O . SER B 1 303 ? 22.859 -12.352 3.244 1 80.69 303 SER B O 1
ATOM 4881 N N . GLU B 1 304 ? 21.406 -12.031 4.812 1 81.5 304 GLU B N 1
ATOM 4882 C CA . GLU B 1 304 ? 22 -10.781 5.277 1 81.5 304 GLU B CA 1
ATOM 4883 C C . GLU B 1 304 ? 22.172 -10.781 6.793 1 81.5 304 GLU B C 1
ATOM 4885 O O . GLU B 1 304 ? 21.297 -11.266 7.52 1 81.5 304 GLU B O 1
ATOM 4890 N N . LYS B 1 305 ? 23.297 -10.391 7.23 1 77.31 305 LYS B N 1
ATOM 4891 C CA . LYS B 1 305 ? 23.531 -10.281 8.672 1 77.31 305 LYS B CA 1
ATOM 4892 C C . LYS B 1 305 ? 22.594 -9.25 9.297 1 77.31 305 LYS B C 1
ATOM 4894 O O . LYS B 1 305 ? 22.141 -8.32 8.625 1 77.31 305 LYS B O 1
ATOM 4899 N N . GLY B 1 306 ? 22.188 -9.492 10.578 1 70.56 306 GLY B N 1
ATOM 4900 C CA . GLY B 1 306 ? 21.344 -8.562 11.305 1 70.56 306 GLY B CA 1
ATOM 4901 C C . GLY B 1 306 ? 20.297 -9.25 12.148 1 70.56 306 GLY B C 1
ATOM 4902 O O . GLY B 1 306 ? 20.172 -10.477 12.125 1 70.56 306 GLY B O 1
ATOM 4903 N N . ASP B 1 307 ? 19.547 -8.461 12.867 1 67.06 307 ASP B N 1
ATOM 4904 C CA . ASP B 1 307 ? 18.547 -8.977 13.781 1 67.06 307 ASP B CA 1
ATOM 4905 C C . ASP B 1 307 ? 17.375 -9.586 13.016 1 67.06 307 ASP B C 1
ATOM 4907 O O . ASP B 1 307 ? 16.969 -9.07 11.969 1 67.06 307 ASP B O 1
ATOM 4911 N N . LYS B 1 308 ? 17.078 -10.758 13.391 1 67.75 308 LYS B N 1
ATOM 4912 C CA . LYS B 1 308 ? 15.875 -11.375 12.836 1 67.75 308 LYS B CA 1
ATOM 4913 C C . LYS B 1 308 ? 14.617 -10.672 13.336 1 67.75 308 LYS B C 1
ATOM 4915 O O . LYS B 1 308 ? 14.539 -10.289 14.5 1 67.75 308 LYS B O 1
ATOM 4920 N N . GLU B 1 309 ? 13.938 -10.195 12.414 1 65.56 309 GLU B N 1
ATOM 4921 C CA . GLU B 1 309 ? 12.648 -9.664 12.836 1 65.56 309 GLU B CA 1
ATOM 4922 C C . GLU B 1 309 ? 11.672 -10.781 13.188 1 65.56 309 GLU B C 1
ATOM 4924 O O . GLU B 1 309 ? 11.5 -11.727 12.414 1 65.56 309 GLU B O 1
ATOM 4929 N N . ILE B 1 310 ? 11.352 -10.992 14.398 1 58.12 310 ILE B N 1
ATOM 4930 C CA . ILE B 1 310 ? 10.406 -11.992 14.875 1 58.12 310 ILE B CA 1
ATOM 4931 C C . ILE B 1 310 ? 9.078 -11.836 14.148 1 58.12 310 ILE B C 1
ATOM 4933 O O . ILE B 1 310 ? 8.297 -12.781 14.055 1 58.12 310 ILE B O 1
ATOM 4937 N N . HIS B 1 311 ? 8.977 -10.719 13.578 1 53.62 311 HIS B N 1
ATOM 4938 C CA . HIS B 1 311 ? 7.672 -10.289 13.102 1 53.62 311 HIS B CA 1
ATOM 4939 C C . HIS B 1 311 ? 7.312 -10.984 11.789 1 53.62 311 HIS B C 1
ATOM 4941 O O . HIS B 1 311 ? 6.234 -10.75 11.234 1 53.62 311 HIS B O 1
ATOM 4947 N N . VAL B 1 312 ? 8.195 -11.68 11.156 1 50.62 312 VAL B N 1
ATOM 4948 C CA . VAL B 1 312 ? 7.84 -12.227 9.852 1 50.62 312 VAL B CA 1
ATOM 4949 C C . VAL B 1 312 ? 7.234 -13.617 10.023 1 50.62 312 VAL B C 1
ATOM 4951 O O . VAL B 1 312 ? 7.949 -14.586 10.266 1 50.62 312 VAL B O 1
ATOM 4954 N N . ILE B 1 313 ? 5.977 -13.531 10.625 1 49.91 313 ILE B N 1
ATOM 4955 C CA . ILE B 1 313 ? 5.352 -14.852 10.641 1 49.91 313 ILE B CA 1
ATOM 4956 C C . ILE B 1 313 ? 4.918 -15.234 9.227 1 49.91 313 ILE B C 1
ATOM 4958 O O . ILE B 1 313 ? 4.895 -14.398 8.328 1 49.91 313 ILE B O 1
ATOM 4962 N N . SER B 1 314 ? 4.348 -16.328 8.984 1 50.81 314 SER B N 1
ATOM 4963 C CA . SER B 1 314 ? 3.836 -16.953 7.77 1 50.81 314 SER B CA 1
ATOM 4964 C C . SER B 1 314 ? 2.867 -16.031 7.039 1 50.81 314 SER B C 1
ATOM 4966 O O . SER B 1 314 ? 2.328 -15.094 7.633 1 50.81 314 SER B O 1
ATOM 4968 N N . LYS B 1 315 ? 3.043 -15.938 5.633 1 52.34 315 LYS B N 1
ATOM 4969 C CA . LYS B 1 315 ? 2.088 -15.234 4.785 1 52.34 315 LYS B CA 1
ATOM 4970 C C . LYS B 1 315 ? 0.677 -15.312 5.359 1 52.34 315 LYS B C 1
ATOM 4972 O O . LYS B 1 315 ? -0.194 -14.523 4.992 1 52.34 315 LYS B O 1
ATOM 4977 N N . LEU B 1 316 ? 0.533 -16.281 6.137 1 46.44 316 LEU B N 1
ATOM 4978 C CA . LEU B 1 316 ? -0.752 -16.422 6.812 1 46.44 316 LEU B CA 1
ATOM 4979 C C . LEU B 1 316 ? -0.56 -16.828 8.266 1 46.44 316 LEU B C 1
ATOM 4981 O O . LEU B 1 316 ? 0.3 -17.656 8.57 1 46.44 316 LEU B O 1
#

pLDDT: mean 92.43, std 11.71, range [31.25, 98.94]

Nearest PDB structures (foldseek):
  7wsb-assembly3_E  TM=8.499E-01  e=1.168E-17  Aspergillus fumigatus Af293
  7etl-assembly1_B  TM=8.431E-01  e=6.783E-17  Aspergillus fumigatus
  7de0-assembly1_C  TM=8.742E-01  e=2.737E-16  Aspergillus fumigatus AF210
  7de0-assembly1_B  TM=7.917E-01  e=5.009E-17  Aspergillus fumigatus AF210
  7cl2-assembly3_F  TM=7.952E-01  e=1.179E-13  Streptomyces kanamyceticus

Organism: Colletotrichum gloeosporioides (NCBI:txid474922)

Solvent-accessible surface area (backbone atoms only — not comparable to full-atom values): 33252 Å² total; per-residue (Å²): 125,94,68,78,70,79,80,72,65,89,41,54,44,62,78,66,64,60,69,76,63,47,85,73,82,75,77,78,58,84,54,64,68,58,29,51,46,49,52,39,25,74,60,30,22,35,41,79,40,71,71,67,47,50,70,66,58,28,52,52,39,52,53,48,50,50,62,60,40,56,94,69,64,56,53,29,93,34,74,60,59,23,63,43,15,33,64,40,47,43,44,82,51,64,49,72,74,59,55,61,74,76,63,35,65,72,59,50,53,48,44,62,68,70,35,52,79,61,35,26,50,18,40,50,34,39,40,33,39,24,51,68,25,43,21,28,43,64,42,35,77,38,62,70,49,88,63,79,42,58,56,84,53,58,27,35,36,34,40,39,28,48,29,66,28,36,90,42,41,26,17,46,22,36,26,74,38,37,32,67,43,38,56,88,62,78,87,52,77,89,61,42,41,64,56,62,43,56,49,21,22,32,42,39,33,39,11,44,22,36,28,28,46,31,29,10,74,39,93,53,66,32,48,34,32,36,49,25,32,23,27,48,48,42,36,33,34,36,33,47,65,54,36,22,65,57,71,52,54,72,64,61,81,42,57,64,71,59,38,38,19,46,52,43,45,52,20,78,46,38,27,35,20,14,50,90,30,49,24,48,50,26,44,54,50,42,50,55,46,50,63,49,73,86,67,83,74,52,72,63,78,66,84,68,84,74,83,78,67,81,60,68,48,38,80,98,128,88,72,76,70,78,80,72,64,88,40,56,43,63,78,64,63,61,68,76,63,47,84,73,82,75,77,78,59,83,54,66,69,58,29,50,47,50,52,40,25,72,60,29,20,34,40,79,41,71,72,68,48,49,70,65,57,27,50,52,39,53,53,49,50,50,62,58,38,59,93,69,64,55,52,31,93,36,73,59,59,24,63,43,16,34,65,40,46,44,43,83,52,62,48,71,74,57,56,60,74,75,63,36,66,69,58,49,53,50,44,61,68,69,36,53,78,60,33,28,48,19,42,50,33,41,39,34,40,24,49,67,24,44,21,29,43,65,43,37,76,39,64,70,51,90,62,79,42,58,57,85,54,57,27,36,36,34,40,39,28,48,30,66,29,36,89,42,42,26,17,48,21,36,28,74,38,37,32,67,44,37,55,88,62,76,87,51,76,89,62,42,41,63,55,62,43,55,49,20,22,33,43,39,33,39,10,43,22,36,27,28,44,31,30,11,76,39,93,51,67,32,47,33,30,36,49,23,30,24,26,47,47,42,37,32,34,36,32,48,65,53,36,24,66,56,69,53,53,71,64,61,82,42,56,64,72,58,36,37,18,46,52,44,44,50,20,79,44,37,26,34,20,15,49,90,30,50,24,47,51,26,45,54,50,43,50,54,46,49,61,49,75,85,69,81,74,53,72,62,79,67,83,68,84,74,83,77,68,82,60,66,48,38,79,98

InterPro domains:
  IPR008775 Phytanoyl-CoA dioxygenase-like [PF05721] (43-223)

Sequence (632 aa):
MPSSSSDKDPQAADPVPVDYYIRKQKPLPTDPTIKAYVQTVLENGFVLIPNAFTEAEAKDAVDEIDRLHGKDPKGGMHAFDGFKTNRIFSLLGKTRAFDKFVLLPQVLALNDYFLDEDYLIYIMETIVINSGEKNQVLHHDDSVTHLPRPRPPVTAATMIALDDYTETNGATRIIPGSHLWGSDRIGAEHEAIPVVCPRGSVIYFLGTTWHSGGANRSQKPRYAATIQYCQPYIRPIENLMIGIDPRRALSGEIPKKIVDMMGYRSAIPFIGYADGMNPRKATQRMIRWLQGPVDREPPTFPSEKGDKEIHVISKLMPSSSSDKDPQAADPVPVDYYIRKQKPLPTDPTIKAYVQTVLENGFVLIPNAFTEAEAKDAVDEIDRLHGKDPKGGMHAFDGFKTNRIFSLLGKTRAFDKFVLLPQVLALNDYFLDEDYLIYIMETIVINSGEKNQVLHHDDSVTHLPRPRPPVTAATMIALDDYTETNGATRIIPGSHLWGSDRIGAEHEAIPVVCPRGSVIYFLGTTWHSGGANRSQKPRYAATIQYCQPYIRPIENLMIGIDPRRALSGEIPKKIVDMMGYRSAIPFIGYADGMNPRKATQRMIRWLQGPVDREPPTFPSEKGDKEIHVISKL

Foldseek 3Di:
DPPPPVPPPPPDDDDDPVCVVDDDADDADPPPVLSVQLVQCVFWQKDKFALLDDLVLLVVVVVQVDVVCDPPFAADPDLQRWRQKGKDFLVVQPDPSCLVVVPRPSQVSNCVRQAPPLWAWQTKMKIKRAAQTAKHDKDFQCVVPPDKDPDRFFKKKKKQFSAWFDPAAFAKWWQTPQNRPTPVDDDDPVRTDGDTGGHNMMMMGGRSTIMITHHHNDNGIGIIMMIMIGYLQDDHPDQSCVVHDVCVLLVCPRPPVNSSNSQQAAAPAPHNADLPHGNVQVSVVVVVCVVDDHDPDDDNRDDGDDDHDPRHDPND/DPPPVVPPPPPDDDDDPVPVVDDDADDADPPPVLSVQLVQCVFWQKDKFALLDDLVLLVVVVVQVDVVCDPPFAADPDLQRWRQKGKDFLVVQPDPSCLVVVPRPSQVSNCVRQAPPLWAWQTKMKIKRAAQTAKHDKDFQCVVPPDKDDDRFFKKKKKQFSAWFDPAAFAKWWQTPQNRPTPVDDDDPVRTDGDTGGHNMMMMGGRSTIMITHHHNDRGIGIIMMIMIGYLQDDHPDQSCVVHDVCVLLVCPRPPVNSSNSQQAHAPAPHNADLPHGNVQVSVVVVVCVVDDHDPDDDNRDDGDDDHDPRHDPND

Secondary structure (DSSP, 8-state):
---------TTPPPPP-HHHHSPPPPPPPSSHHHHHHHHHHHHHSEEEETTSS-HHHHHHHHHHHHHHHTTSPPBPSSTTT-TTEEEE--GGGT-STTHHHHT-HHHHHHHHHHS-TT-EEEEEEEEEE-TTPPPPPPB-GGGGS---SS---SEEEEEEESS-B-TTBTPPEE-TTGGG--TT----GGG-EE--B-TT-EEEEETTS-EEPPPB-SSS-EEEEEEEEE-TTBPPSB-HHHHS-HHHHTTTSS-HHHHIIIIIS-BTTTBTBBTTB-HHHHHHHHHHHHTS---SS--SS----S---TT-----/---------TTPPPPP-HHHHSPPPPPPPSSHHHHHHHHHHHHHSEEEETTSS-HHHHHHHHHHHHHHHTTSPPBPSSTTT-TTEE----GGGT-STTHHHHT-HHHHHHHHHHS-TT-EEEEEEEEEE-TTPPPPPPB-GGGGS---SS---SEEEEEEESS-B-TTBTPPEE-TTGGG--TT----GGG-EE--B-TT-EEEEETTS-EEPPPB-SSS-EEEEEEEEE-TTBPPSB-HHHHS-HHHHTTTSS-HHHHIIIIIS-BTTTBTBBTTB-HHHHHHHHHHHHTS---SS--SS----S---TT-----